Protein AF-A0A1Y2CW94-F1 (afdb_monomer_lite)

Organism: NCBI:txid1754190

Sequence (387 aa):
MFSNKYNFENFDIEKNNNIEVYRYLNVITDFESVYSFSTIKNGENDEKNKNINENNFSLPKLRNTIIDLNQIKEHLKTMMDWNFDNFKLSDLSNYQPILYLGKEIFEQHNFQKHFNLKLSTIESFLTTMENQYHVDLPYHNNIHAADVLHAMNYFISQPILDNSLTIEEKFACIVSAIIHDIDHPGVSNSYEIKYSEPLSKTYNSKSVLENHHCSLAFKIFRECSECNILKNLSKIQYNYIRSLIINMVLATDMAYHKSYLDEFTEKLNNKTFNINNSKDRKLLLCILIKCADISNPTKINNIAIQWSNRLFEEDQIQSVNELKQNNYTLSPLIKQDCISKSENQTSFIRTFVKPIFEQLGSFLDVDNFIALKQLEENDTFWENYKE

Structure (mmCIF, N/CA/C/O backbone):
data_AF-A0A1Y2CW94-F1
#
_entry.id   AF-A0A1Y2CW94-F1
#
loop_
_atom_site.group_PDB
_atom_site.id
_atom_site.type_symbol
_atom_site.label_atom_id
_atom_site.label_alt_id
_atom_site.label_comp_id
_atom_site.label_asym_id
_atom_site.label_entity_id
_atom_site.label_seq_id
_atom_site.pdbx_PDB_ins_code
_atom_site.Cartn_x
_atom_site.Cartn_y
_atom_site.Cartn_z
_atom_site.occupancy
_atom_site.B_iso_or_equiv
_atom_site.auth_seq_id
_atom_site.auth_comp_id
_atom_site.auth_asym_id
_atom_site.auth_atom_id
_atom_site.pdbx_PDB_model_num
ATOM 1 N N . MET A 1 1 ? -19.403 49.835 -20.857 1.00 31.84 1 MET A N 1
ATOM 2 C CA . MET A 1 1 ? -19.429 50.417 -22.219 1.00 31.84 1 MET A CA 1
ATOM 3 C C . MET A 1 1 ? -18.015 50.270 -22.757 1.00 31.84 1 MET A C 1
ATOM 5 O O . MET A 1 1 ? -17.142 50.856 -22.145 1.00 31.84 1 MET A O 1
ATOM 9 N N . PHE A 1 2 ? -17.638 49.436 -23.724 1.00 23.80 2 PHE A N 1
ATOM 10 C CA . PHE A 1 2 ? -18.254 48.813 -24.909 1.00 23.80 2 PHE A CA 1
ATOM 11 C C . PHE A 1 2 ? -17.586 47.423 -25.078 1.00 23.80 2 PHE A C 1
ATOM 13 O O . PHE A 1 2 ? -16.386 47.320 -24.861 1.00 23.80 2 PHE A O 1
ATOM 20 N N . SER A 1 3 ? -18.291 46.289 -25.143 1.00 24.59 3 SER A N 1
ATOM 21 C CA . SER A 1 3 ? -18.873 45.608 -26.323 1.00 24.59 3 SER A CA 1
ATOM 22 C C . SER A 1 3 ? -17.963 45.471 -27.556 1.00 24.59 3 SER A C 1
ATOM 24 O O . SER A 1 3 ? -17.668 46.475 -28.192 1.00 24.59 3 SER A O 1
ATOM 26 N N . ASN A 1 4 ? -17.628 44.222 -27.914 1.00 25.31 4 ASN A N 1
ATOM 27 C CA . ASN A 1 4 ? -17.619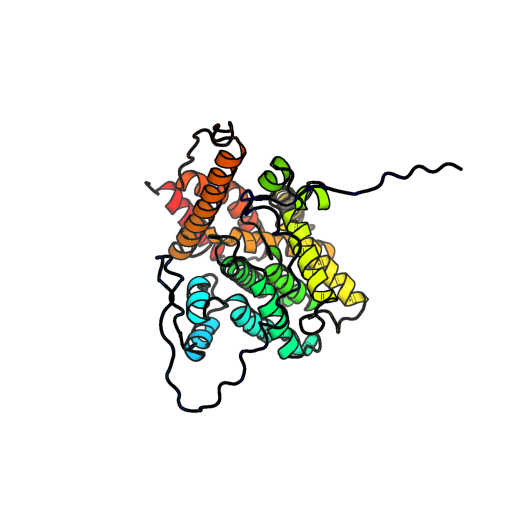 43.628 -29.270 1.00 25.31 4 ASN A CA 1
ATOM 28 C C . ASN A 1 4 ? -17.263 42.132 -29.101 1.00 25.31 4 ASN A C 1
ATOM 30 O O . ASN A 1 4 ? -16.146 41.815 -28.717 1.00 25.31 4 ASN A O 1
ATOM 34 N N . LYS A 1 5 ? -18.222 41.194 -29.044 1.00 27.59 5 LYS A N 1
ATOM 35 C CA . LYS A 1 5 ? -18.891 40.492 -30.165 1.00 27.59 5 LYS A CA 1
ATOM 36 C C . LYS A 1 5 ? -17.933 40.074 -31.291 1.00 27.59 5 LYS A C 1
ATOM 38 O O . LYS A 1 5 ? -17.646 40.875 -32.170 1.00 27.59 5 LYS A O 1
ATOM 43 N N . TYR A 1 6 ? -17.558 38.794 -31.291 1.00 24.94 6 TYR A N 1
ATOM 44 C CA . TYR A 1 6 ? -17.203 38.050 -32.499 1.00 24.94 6 TYR A CA 1
ATOM 45 C C . TYR A 1 6 ? -18.101 36.811 -32.594 1.00 24.94 6 TYR A C 1
ATOM 47 O O . TYR A 1 6 ? -18.220 36.044 -31.640 1.00 24.94 6 TYR A O 1
ATOM 55 N N . ASN A 1 7 ? -18.794 36.715 -33.731 1.00 24.52 7 ASN A N 1
ATOM 56 C CA . ASN A 1 7 ? -19.677 35.626 -34.137 1.00 24.52 7 ASN A CA 1
ATOM 57 C C . ASN A 1 7 ? -18.857 34.383 -34.503 1.00 24.52 7 ASN A C 1
ATOM 59 O O . ASN A 1 7 ? -17.869 34.492 -35.226 1.00 24.52 7 ASN A O 1
ATOM 63 N N . PHE A 1 8 ? -19.329 33.218 -34.066 1.00 25.89 8 PHE A N 1
ATOM 64 C CA . PHE A 1 8 ? -18.969 31.916 -34.618 1.00 25.89 8 PHE A CA 1
ATOM 65 C C . PHE A 1 8 ? -19.967 31.570 -35.720 1.00 25.89 8 PHE A C 1
ATOM 67 O O . PHE A 1 8 ? -21.101 31.253 -35.385 1.00 25.89 8 PHE A O 1
ATOM 74 N N . GLU A 1 9 ? -19.560 31.583 -36.988 1.00 27.20 9 GLU A N 1
ATOM 75 C CA . GLU A 1 9 ? -20.214 30.780 -38.027 1.00 27.20 9 GLU A CA 1
ATOM 76 C C . GLU A 1 9 ? -19.175 30.287 -39.046 1.00 27.20 9 GLU A C 1
ATOM 78 O O . GLU A 1 9 ? -18.343 31.057 -39.524 1.00 27.20 9 GLU A O 1
ATOM 83 N N . ASN A 1 10 ? -19.307 28.997 -39.372 1.00 28.52 10 ASN A N 1
ATOM 84 C CA . ASN A 1 10 ? -18.746 28.248 -40.500 1.00 28.52 10 ASN A CA 1
ATOM 85 C C . ASN A 1 10 ? -17.282 27.793 -40.410 1.00 28.52 10 ASN A C 1
ATOM 87 O O . ASN A 1 10 ? -16.370 28.467 -40.880 1.00 28.52 10 ASN A O 1
ATOM 91 N N . PHE A 1 11 ? -17.095 26.557 -39.933 1.00 25.67 11 PHE A N 1
ATOM 92 C CA . PHE A 1 11 ? -16.088 25.660 -40.498 1.00 25.67 11 PHE A CA 1
ATOM 93 C C . PHE A 1 11 ? -16.718 24.303 -40.818 1.00 25.67 11 PHE A C 1
ATOM 95 O O . PHE A 1 11 ? -17.286 23.642 -39.948 1.00 25.67 11 PHE A O 1
ATOM 102 N N . ASP A 1 12 ? -16.633 23.961 -42.101 1.00 25.31 12 ASP A N 1
ATOM 103 C CA . ASP A 1 12 ? -17.079 22.725 -42.725 1.00 25.31 12 ASP A CA 1
ATOM 104 C C . ASP A 1 12 ? -16.448 21.487 -42.081 1.00 25.31 12 ASP A C 1
ATOM 106 O O . ASP A 1 12 ? -15.238 21.405 -41.858 1.00 25.31 12 ASP A O 1
ATOM 110 N N . ILE A 1 13 ? -17.299 20.496 -41.827 1.00 33.44 13 ILE A N 1
ATOM 111 C CA . ILE A 1 13 ? -16.928 19.152 -41.398 1.00 33.44 13 ILE A CA 1
ATOM 112 C C . ILE A 1 13 ? -16.703 18.322 -42.662 1.00 33.44 13 ILE A C 1
ATOM 114 O O . ILE A 1 13 ? -17.653 17.762 -43.201 1.00 33.44 13 ILE A O 1
ATOM 118 N N . GLU A 1 14 ? -15.454 18.175 -43.101 1.00 28.61 14 GLU A N 1
ATOM 119 C CA . GLU A 1 14 ? -15.058 17.022 -43.913 1.00 28.61 14 GLU A CA 1
ATOM 120 C C . GLU A 1 14 ? -13.687 16.470 -43.500 1.00 28.61 14 GLU A C 1
ATOM 122 O O . GLU A 1 14 ? -12.644 17.091 -43.669 1.00 28.61 14 GLU A O 1
ATOM 127 N N . LYS A 1 15 ? -13.755 15.240 -42.972 1.00 34.19 15 LYS A N 1
ATOM 128 C CA . LYS A 1 15 ? -12.817 14.121 -43.143 1.00 34.19 15 LYS A CA 1
ATOM 129 C C . LYS A 1 15 ? -11.322 14.451 -43.080 1.00 34.19 15 LYS A C 1
ATOM 131 O O . LYS A 1 15 ? -10.696 14.711 -44.100 1.00 34.19 15 LYS A O 1
ATOM 136 N N . ASN A 1 16 ? -10.719 14.191 -41.921 1.00 26.69 16 ASN A N 1
ATOM 137 C CA . ASN A 1 16 ? -9.551 13.309 -41.856 1.00 26.69 16 ASN A CA 1
ATOM 138 C C . ASN A 1 16 ? -9.343 12.765 -40.438 1.00 26.69 16 ASN A C 1
ATOM 140 O O . ASN A 1 16 ? -9.562 13.453 -39.446 1.00 26.69 16 ASN A O 1
ATOM 144 N N . ASN A 1 17 ? -8.983 11.485 -40.390 1.00 36.97 17 ASN A N 1
ATOM 145 C CA . ASN A 1 17 ? -8.849 10.635 -39.213 1.00 36.97 17 ASN A CA 1
ATOM 146 C C . ASN A 1 17 ? -7.992 11.261 -38.104 1.00 36.97 17 ASN A C 1
ATOM 148 O O . ASN A 1 17 ? -6.792 11.418 -38.289 1.00 36.97 17 ASN A O 1
ATOM 152 N N . ASN A 1 18 ? -8.597 11.496 -36.939 1.00 25.34 18 ASN A N 1
ATOM 153 C CA . ASN A 1 18 ? -7.905 11.633 -35.659 1.00 25.34 18 ASN A CA 1
ATOM 154 C C . ASN A 1 18 ? -8.659 10.784 -34.629 1.00 25.34 18 ASN A C 1
ATOM 156 O O . ASN A 1 18 ? -9.674 11.201 -34.075 1.00 25.34 18 ASN A O 1
ATOM 160 N N . ILE A 1 19 ? -8.173 9.561 -34.419 1.00 35.22 19 ILE A N 1
ATOM 161 C CA . ILE A 1 19 ? -8.434 8.789 -33.204 1.00 35.22 19 ILE A CA 1
ATOM 162 C C . ILE A 1 19 ? -7.316 9.190 -32.250 1.00 35.22 19 ILE A C 1
ATOM 164 O O . ILE A 1 19 ? -6.262 8.577 -32.273 1.00 35.22 19 ILE A O 1
ATOM 168 N N . GLU A 1 20 ? -7.506 10.267 -31.500 1.00 35.44 20 GLU A N 1
ATOM 169 C CA . GLU A 1 20 ? -6.761 10.590 -30.280 1.00 35.44 20 GLU A CA 1
ATOM 170 C C . GLU A 1 20 ? -7.352 11.883 -29.709 1.00 35.44 20 GLU A C 1
ATOM 172 O O . GLU A 1 20 ? -7.833 12.735 -30.451 1.00 35.44 20 GLU A O 1
ATOM 177 N N . VAL A 1 21 ? -7.310 12.030 -28.384 1.00 29.14 21 VAL A N 1
ATOM 178 C CA . VAL A 1 21 ? -7.800 13.193 -27.614 1.00 29.14 21 VAL A CA 1
ATOM 179 C C . VAL A 1 21 ? -9.305 13.201 -27.272 1.00 29.14 21 VAL A C 1
ATOM 181 O O . VAL A 1 21 ? -9.978 14.205 -27.448 1.00 29.14 21 VAL A O 1
ATOM 184 N N . TYR A 1 22 ? -9.830 12.122 -26.674 1.00 26.03 22 TYR A N 1
ATOM 185 C CA . TYR A 1 22 ? -10.983 12.193 -25.745 1.00 26.03 22 TYR A CA 1
ATOM 186 C C . TYR A 1 22 ? -10.947 11.056 -24.705 1.00 26.03 22 TYR A C 1
ATOM 188 O O . TYR A 1 22 ? -11.816 10.188 -24.699 1.00 26.03 22 TYR A O 1
ATOM 196 N N . ARG A 1 23 ? -9.950 11.038 -23.804 1.00 34.97 23 ARG A N 1
ATOM 197 C CA . ARG A 1 23 ? -9.905 10.049 -22.700 1.00 34.97 23 ARG A CA 1
ATOM 198 C C . ARG A 1 23 ? -9.925 10.597 -21.271 1.00 34.97 23 ARG A C 1
ATOM 200 O O . ARG A 1 23 ? -9.869 9.809 -20.345 1.00 34.97 23 ARG A O 1
ATOM 207 N N . TYR A 1 24 ? -10.143 11.898 -21.071 1.00 36.25 24 TYR A N 1
ATOM 208 C CA . TYR A 1 24 ? -10.162 12.491 -19.721 1.00 36.25 24 TYR A CA 1
ATOM 209 C C . TYR A 1 24 ? -11.495 13.116 -19.272 1.00 36.25 24 TYR A C 1
ATOM 211 O O . TYR A 1 24 ? -11.521 13.873 -18.306 1.00 36.25 24 TYR A O 1
ATOM 219 N N . LEU A 1 25 ? -12.629 12.797 -19.915 1.00 30.05 25 LEU A N 1
ATOM 220 C CA . LEU A 1 25 ? -13.930 13.375 -19.520 1.00 30.05 25 LEU A CA 1
ATOM 221 C C . LEU A 1 25 ? -15.138 12.419 -19.444 1.00 30.05 25 LEU A C 1
ATOM 223 O O . LEU A 1 25 ? -16.228 12.893 -19.148 1.00 30.05 25 LEU A O 1
ATOM 227 N N . ASN A 1 26 ? -14.978 11.097 -19.582 1.00 29.06 26 ASN A N 1
ATOM 228 C CA . ASN A 1 26 ? -16.109 10.147 -19.531 1.00 29.06 26 ASN A CA 1
ATOM 229 C C . ASN A 1 26 ? -15.985 9.073 -18.431 1.00 29.06 26 ASN A C 1
ATOM 231 O O . ASN A 1 26 ? -16.248 7.902 -18.673 1.00 29.06 26 ASN A O 1
ATOM 235 N N . VAL A 1 27 ? -15.637 9.455 -17.197 1.00 38.12 27 VAL A N 1
ATOM 236 C CA . VAL A 1 27 ? -15.650 8.523 -16.039 1.00 38.12 27 VAL A CA 1
ATOM 237 C C . VAL A 1 27 ? -17.069 8.353 -15.444 1.00 38.12 27 VAL A C 1
ATOM 239 O O . VAL A 1 27 ? -17.257 7.720 -14.415 1.00 38.12 27 VAL A O 1
ATOM 242 N N . ILE A 1 28 ? -18.119 8.894 -16.079 1.00 34.28 28 ILE A N 1
ATOM 243 C CA . ILE A 1 28 ? -19.508 8.789 -15.584 1.00 34.28 28 ILE A CA 1
ATOM 244 C C . ILE A 1 28 ? -20.498 8.565 -16.740 1.00 34.28 28 ILE A C 1
ATOM 246 O O . ILE A 1 28 ? -21.454 9.318 -16.904 1.00 34.28 28 ILE A O 1
ATOM 250 N N . THR A 1 29 ? -20.284 7.541 -17.569 1.00 28.41 29 THR A N 1
ATOM 251 C CA . THR A 1 29 ? -21.347 7.044 -18.473 1.00 28.41 29 THR A CA 1
ATOM 252 C C . THR A 1 29 ? -21.604 5.538 -18.397 1.00 28.41 29 THR A C 1
ATOM 254 O O . THR A 1 29 ? -22.529 5.079 -19.048 1.00 28.41 29 THR A O 1
ATOM 257 N N . ASP A 1 30 ? -20.897 4.780 -17.552 1.00 31.88 30 ASP A N 1
ATOM 258 C CA . ASP A 1 30 ? -21.098 3.322 -17.416 1.00 31.88 30 ASP A CA 1
ATOM 259 C C . ASP A 1 30 ? -21.518 2.871 -16.005 1.00 31.88 30 ASP A C 1
ATOM 261 O O . ASP A 1 30 ? -21.334 1.724 -15.609 1.00 31.88 30 ASP A O 1
ATOM 265 N N . PHE A 1 31 ? -22.150 3.754 -15.226 1.00 34.75 31 PHE A N 1
ATOM 266 C CA . PHE A 1 31 ? -22.708 3.360 -13.923 1.00 34.75 31 PHE A CA 1
ATOM 267 C C . PHE A 1 31 ? -23.910 2.396 -14.047 1.00 34.75 31 PHE A C 1
ATOM 269 O O . PHE A 1 31 ? -24.225 1.692 -13.090 1.00 34.75 31 PHE A O 1
ATOM 276 N N . GLU A 1 32 ? -24.562 2.318 -15.215 1.00 29.81 32 GLU A N 1
ATOM 277 C CA . GLU A 1 32 ? -25.736 1.454 -15.436 1.00 29.81 32 GLU A CA 1
ATOM 278 C C . GLU A 1 32 ? -25.400 0.064 -16.008 1.00 29.81 32 GLU A C 1
ATOM 280 O O . GLU A 1 32 ? -26.196 -0.862 -15.851 1.00 29.81 32 GLU A O 1
ATOM 285 N N . SER A 1 33 ? -24.222 -0.144 -16.611 1.00 31.45 33 SER A N 1
ATOM 286 C CA . SER A 1 33 ? -23.855 -1.442 -17.206 1.00 31.45 33 SER A CA 1
ATOM 287 C C . SER A 1 33 ? -23.311 -2.449 -16.177 1.00 31.45 33 SER A C 1
ATOM 289 O O . SER A 1 33 ? -23.481 -3.660 -16.347 1.00 31.45 33 SER A O 1
ATOM 291 N N . VAL A 1 34 ? -22.762 -1.969 -15.054 1.00 35.41 34 VAL A N 1
ATOM 292 C CA . VAL A 1 34 ? -22.151 -2.800 -13.994 1.00 35.41 34 VAL A CA 1
ATOM 293 C C . VAL A 1 34 ? -23.188 -3.475 -13.073 1.00 35.41 34 VAL A C 1
ATOM 295 O O . VAL A 1 34 ? -22.896 -4.501 -12.463 1.00 35.41 34 VAL A O 1
ATOM 298 N N . TYR A 1 35 ? -24.436 -2.992 -13.016 1.00 29.20 35 TYR A N 1
ATOM 299 C CA . TYR A 1 35 ? -25.482 -3.541 -12.128 1.00 29.20 35 TYR A CA 1
ATOM 300 C C . TYR A 1 35 ? -26.324 -4.691 -12.723 1.00 29.20 35 TYR A C 1
ATOM 302 O O . TYR A 1 35 ? -27.293 -5.128 -12.100 1.00 29.20 35 TYR A O 1
ATOM 310 N N . SER A 1 36 ? -25.969 -5.240 -13.891 1.00 26.80 36 SER A N 1
ATOM 311 C CA . SER A 1 36 ? -26.791 -6.264 -14.571 1.00 26.80 36 SER A CA 1
ATOM 312 C C . SER A 1 36 ? -26.365 -7.728 -14.374 1.00 26.80 36 SER A C 1
ATOM 314 O O . SER A 1 36 ? -26.970 -8.617 -14.970 1.00 26.80 36 SER A O 1
ATOM 316 N N . PHE A 1 37 ? -25.404 -8.038 -13.497 1.00 30.19 37 PHE A N 1
ATOM 317 C CA . PHE A 1 37 ? -25.028 -9.430 -13.200 1.00 30.19 37 PHE A CA 1
ATOM 318 C C . PHE A 1 37 ? -25.548 -9.911 -11.843 1.00 30.19 37 PHE A C 1
ATOM 320 O O . PHE A 1 37 ? -24.795 -10.196 -10.919 1.00 30.19 37 PHE A O 1
ATOM 327 N N . SER A 1 38 ? -26.872 -10.037 -11.718 1.00 31.52 38 SER A N 1
ATOM 328 C CA . SER A 1 38 ? -27.475 -10.862 -10.660 1.00 31.52 38 SER A CA 1
ATOM 329 C C . SER A 1 38 ? -28.894 -11.341 -10.983 1.00 31.52 38 SER A C 1
ATOM 331 O O . SER A 1 38 ? -29.803 -11.192 -10.177 1.00 31.52 38 SER A O 1
ATOM 333 N N . THR A 1 39 ? -29.128 -11.956 -12.148 1.00 27.95 39 THR A N 1
ATOM 334 C CA . THR A 1 39 ? -30.178 -12.992 -12.302 1.00 27.95 39 THR A CA 1
ATOM 335 C C . THR A 1 39 ? -30.095 -13.657 -13.676 1.00 27.95 39 THR A C 1
ATOM 337 O O . THR A 1 39 ? -30.621 -13.138 -14.652 1.00 27.95 39 THR A O 1
ATOM 340 N N . ILE A 1 40 ? -29.505 -14.853 -13.765 1.00 28.55 40 ILE A N 1
ATOM 341 C CA . ILE A 1 40 ? -29.793 -15.763 -14.883 1.00 28.55 40 ILE A CA 1
ATOM 342 C C . ILE A 1 40 ? -30.611 -16.917 -14.312 1.00 28.55 40 ILE A C 1
ATOM 344 O O . ILE A 1 40 ? -30.094 -17.836 -13.679 1.00 28.55 40 ILE A O 1
ATOM 348 N N . LYS A 1 41 ? -31.931 -16.804 -14.487 1.00 28.09 41 LYS A N 1
ATOM 349 C CA . LYS A 1 41 ? -32.867 -17.924 -14.395 1.00 28.09 41 LYS A CA 1
ATOM 350 C C . LYS A 1 41 ? -32.815 -18.698 -15.712 1.00 28.09 41 LYS A C 1
ATOM 352 O O . LYS A 1 41 ? -32.811 -18.096 -16.779 1.00 28.09 41 LYS A O 1
ATOM 357 N N . ASN A 1 42 ? -32.824 -20.021 -15.593 1.00 29.41 42 ASN A N 1
ATOM 358 C CA . ASN A 1 42 ? -32.995 -20.981 -16.682 1.00 29.41 42 ASN A CA 1
ATOM 359 C C . ASN A 1 42 ? -34.166 -20.608 -17.610 1.00 29.41 42 ASN A C 1
ATOM 361 O O . ASN A 1 42 ? -35.269 -20.347 -17.127 1.00 29.41 42 ASN A O 1
ATOM 365 N N . GLY A 1 43 ? -33.935 -20.664 -18.923 1.00 26.62 43 GLY A N 1
ATOM 366 C CA . GLY A 1 43 ? -34.960 -20.553 -19.959 1.00 26.62 43 GLY A CA 1
ATOM 367 C C . GLY A 1 43 ? -34.376 -20.836 -21.345 1.00 26.62 43 GLY A C 1
ATOM 368 O O . GLY A 1 43 ? -33.355 -20.268 -21.710 1.00 26.62 43 GLY A O 1
ATOM 369 N N . GLU A 1 44 ? -34.999 -21.770 -22.055 1.00 27.97 44 GLU A N 1
ATOM 370 C CA . GLU A 1 44 ? -34.590 -22.375 -23.326 1.00 27.97 44 GLU A CA 1
ATOM 371 C C . GLU A 1 44 ? -34.783 -21.466 -24.561 1.00 27.97 44 GLU A C 1
ATOM 373 O O . GLU A 1 44 ? -35.643 -20.592 -24.558 1.00 27.97 44 GLU A O 1
ATOM 378 N N . ASN A 1 45 ? -34.028 -21.804 -25.621 1.00 28.77 45 ASN A N 1
ATOM 379 C CA . ASN A 1 45 ? -34.262 -21.630 -27.069 1.00 28.77 45 ASN A CA 1
ATOM 380 C C . ASN A 1 45 ? -34.494 -20.221 -27.661 1.00 28.77 45 ASN A C 1
ATOM 382 O O . ASN A 1 45 ? -35.509 -19.586 -27.416 1.00 28.77 45 ASN A O 1
ATOM 386 N N . ASP A 1 46 ? -33.614 -19.805 -28.584 1.00 28.58 46 ASP A N 1
ATOM 387 C CA . ASP A 1 46 ? -33.942 -19.832 -30.023 1.00 28.58 46 ASP A CA 1
ATOM 388 C C . ASP A 1 46 ? -32.755 -19.417 -30.919 1.00 28.58 46 ASP A C 1
ATOM 390 O O . ASP A 1 46 ? -32.060 -18.424 -30.697 1.00 28.58 46 ASP A O 1
ATOM 394 N N . GLU A 1 47 ? -32.533 -20.211 -31.968 1.00 31.42 47 GLU A N 1
ATOM 395 C CA . GLU A 1 47 ? -31.601 -19.950 -33.065 1.00 31.42 47 GLU A CA 1
ATOM 396 C C . GLU A 1 47 ? -32.098 -18.812 -33.974 1.00 31.42 47 GLU A C 1
ATOM 398 O O . GLU A 1 47 ? -33.242 -18.847 -34.429 1.00 31.42 47 GLU A O 1
ATOM 403 N N . LYS A 1 48 ? -31.190 -17.892 -34.348 1.00 27.86 48 LYS A N 1
ATOM 404 C CA . LYS A 1 48 ? -30.923 -17.375 -35.719 1.00 27.86 48 LYS A CA 1
ATOM 405 C C . LYS A 1 48 ? -30.382 -15.941 -35.681 1.00 27.86 48 LYS A C 1
ATOM 407 O O . LYS A 1 48 ? -31.130 -15.001 -35.446 1.00 27.86 48 LYS A O 1
ATOM 412 N N . ASN A 1 49 ? -29.118 -15.752 -36.064 1.00 28.45 49 ASN A N 1
ATOM 413 C CA . ASN A 1 49 ? -28.763 -15.034 -37.298 1.00 28.45 49 ASN A CA 1
ATOM 414 C C . ASN A 1 49 ? -27.243 -14.952 -37.493 1.00 28.45 49 ASN A C 1
ATOM 416 O O . ASN A 1 49 ? -26.472 -14.744 -36.564 1.00 28.45 49 ASN A O 1
ATOM 420 N N . LYS A 1 50 ? -26.848 -15.164 -38.749 1.00 30.69 50 LYS A N 1
ATOM 421 C CA . LYS A 1 50 ? -25.483 -15.278 -39.261 1.00 30.69 50 LYS A CA 1
ATOM 422 C C . LYS A 1 50 ? -24.949 -13.939 -39.789 1.00 30.69 50 LYS A C 1
ATOM 424 O O . LYS A 1 50 ? -25.703 -13.172 -40.378 1.00 30.69 50 LYS A O 1
ATOM 429 N N . ASN A 1 51 ? -23.617 -13.843 -39.740 1.00 27.41 51 ASN A N 1
ATOM 430 C CA . ASN A 1 51 ? -22.689 -13.124 -40.628 1.00 27.41 51 ASN A CA 1
ATOM 431 C C . ASN A 1 51 ? -22.478 -11.615 -40.435 1.00 27.41 51 ASN A C 1
ATOM 433 O O . ASN A 1 51 ? -23.157 -10.825 -41.082 1.00 27.41 51 ASN A O 1
ATOM 437 N N . ILE A 1 52 ? -21.387 -11.252 -39.740 1.00 29.81 52 ILE A N 1
ATOM 438 C CA . ILE A 1 52 ? -20.503 -10.128 -40.110 1.00 29.81 52 ILE A CA 1
ATOM 439 C C . ILE A 1 52 ? -19.036 -10.551 -39.869 1.00 29.81 52 ILE A C 1
ATOM 441 O O . ILE A 1 52 ? -18.734 -11.224 -38.890 1.00 29.81 52 ILE A O 1
ATOM 445 N N . ASN A 1 53 ? -18.174 -10.201 -40.827 1.00 29.31 53 ASN A N 1
ATOM 446 C CA . ASN A 1 53 ? -16.802 -10.664 -41.068 1.00 29.31 53 ASN A CA 1
ATOM 447 C C . ASN A 1 53 ? -15.807 -10.511 -39.899 1.00 29.31 53 ASN A C 1
ATOM 449 O O . ASN A 1 53 ? -15.646 -9.426 -39.342 1.00 29.31 53 ASN A O 1
ATOM 453 N N . GLU A 1 54 ? -15.058 -11.587 -39.644 1.00 28.88 54 GLU A N 1
ATOM 454 C CA . GLU A 1 54 ? -13.905 -11.659 -38.744 1.00 28.88 54 GLU A CA 1
ATOM 455 C C . GLU A 1 54 ? -12.670 -10.990 -39.377 1.00 28.88 54 GLU A C 1
ATOM 457 O O . GLU A 1 54 ? -12.074 -11.515 -40.316 1.00 28.88 54 GLU A O 1
ATOM 462 N N . ASN A 1 55 ? -12.258 -9.842 -38.835 1.00 29.75 55 ASN A N 1
ATOM 463 C CA . ASN A 1 55 ? -10.867 -9.397 -38.896 1.00 29.75 55 ASN A CA 1
ATOM 464 C C . ASN A 1 55 ? -10.210 -9.770 -37.563 1.00 29.75 55 ASN A C 1
ATOM 466 O O . ASN A 1 55 ? -10.685 -9.376 -36.499 1.00 29.75 55 ASN A O 1
ATOM 470 N N . ASN A 1 56 ? -9.133 -10.551 -37.645 1.00 31.52 56 ASN A N 1
ATOM 471 C CA . ASN A 1 56 ? -8.368 -11.099 -36.527 1.00 31.52 56 ASN A CA 1
ATOM 472 C C . ASN A 1 56 ? -7.771 -10.007 -35.621 1.00 31.52 56 ASN A C 1
ATOM 474 O O . ASN A 1 56 ? -6.617 -9.620 -35.776 1.00 31.52 56 ASN A O 1
ATOM 478 N N . PHE A 1 57 ? -8.538 -9.576 -34.627 1.00 26.28 57 PHE A N 1
ATOM 479 C CA . PHE A 1 57 ? -8.022 -9.246 -33.306 1.00 26.28 57 PHE A CA 1
ATOM 480 C C . PHE A 1 57 ? -8.615 -10.279 -32.357 1.00 26.28 57 PHE A C 1
ATOM 482 O O . PHE A 1 57 ? -9.811 -10.264 -32.070 1.00 26.28 57 PHE A O 1
ATOM 489 N N . SER A 1 58 ? -7.795 -11.226 -31.912 1.00 26.75 58 SER A N 1
ATOM 490 C CA . SER A 1 58 ? -8.176 -12.152 -30.852 1.00 26.75 58 SER A CA 1
ATOM 491 C C . SER A 1 58 ? -8.323 -11.367 -29.551 1.00 26.75 58 SER A C 1
ATOM 493 O O . SER A 1 58 ? -7.369 -11.222 -28.792 1.00 26.75 58 SER A O 1
ATOM 495 N N . LEU A 1 59 ? -9.533 -10.853 -29.316 1.00 28.34 59 LEU A N 1
ATOM 496 C CA . LEU A 1 59 ? -10.020 -10.511 -27.984 1.00 28.34 59 LEU A CA 1
ATOM 497 C C . LEU A 1 59 ? -9.749 -11.713 -27.061 1.00 28.34 59 LEU A C 1
ATOM 499 O O . LEU A 1 59 ? -9.907 -12.858 -27.513 1.00 28.34 59 LEU A O 1
ATOM 503 N N . PRO A 1 60 ? -9.346 -11.500 -25.795 1.00 33.50 60 PRO A N 1
ATOM 504 C CA . PRO A 1 60 ? -9.210 -12.591 -24.844 1.00 33.50 60 PRO A CA 1
ATOM 505 C C . PRO A 1 60 ? -10.518 -13.376 -24.854 1.00 33.50 60 PRO A C 1
ATOM 507 O O . PRO A 1 60 ? -11.590 -12.807 -24.642 1.00 33.50 60 PRO A O 1
ATOM 510 N N . LYS A 1 61 ? -10.449 -14.674 -25.173 1.00 35.91 61 LYS A N 1
ATOM 511 C CA . LYS A 1 61 ? -11.609 -15.559 -25.063 1.00 35.91 61 LYS A CA 1
ATOM 512 C C . LYS A 1 61 ? -12.160 -15.366 -23.656 1.00 35.91 61 LYS A C 1
ATOM 514 O O . LYS A 1 61 ? -11.452 -15.685 -22.704 1.00 35.91 61 LYS A O 1
ATOM 519 N N . LEU A 1 62 ? -13.386 -14.851 -23.544 1.00 38.31 62 LEU A N 1
ATOM 520 C CA . LEU A 1 62 ? -14.165 -14.860 -22.310 1.00 38.31 62 LEU A CA 1
ATOM 521 C C . LEU A 1 62 ? -14.180 -16.307 -21.814 1.00 38.31 62 LEU A C 1
ATOM 523 O O . LEU A 1 62 ? -14.932 -17.149 -22.309 1.00 38.31 62 LEU A O 1
ATOM 527 N N . ARG A 1 63 ? -13.269 -16.634 -20.894 1.00 43.59 63 ARG A N 1
ATOM 528 C CA . ARG A 1 63 ? -13.368 -17.867 -20.133 1.00 43.59 63 ARG A CA 1
ATOM 529 C C . ARG A 1 63 ? -14.611 -17.663 -19.283 1.00 43.59 63 ARG A C 1
ATOM 531 O O . ARG A 1 63 ? -14.619 -16.821 -18.394 1.00 43.59 63 ARG A O 1
ATOM 538 N N . ASN A 1 64 ? -15.666 -18.420 -19.572 1.00 45.91 64 ASN A N 1
ATOM 539 C CA . ASN A 1 64 ? -16.720 -18.680 -18.598 1.00 45.91 64 ASN A CA 1
ATOM 540 C C . ASN A 1 64 ? -16.086 -19.490 -17.460 1.00 45.91 64 ASN A C 1
ATOM 542 O O . ASN A 1 64 ? -16.243 -20.708 -17.378 1.00 45.91 64 ASN A O 1
ATOM 546 N N . THR A 1 65 ? -15.267 -18.833 -16.644 1.00 58.44 65 THR A N 1
ATOM 547 C CA . THR A 1 65 ? -14.626 -19.437 -15.487 1.00 58.44 65 THR A CA 1
ATOM 548 C C . THR A 1 65 ? -15.667 -19.404 -14.386 1.00 58.44 65 THR A C 1
ATOM 550 O O . THR A 1 65 ? -15.992 -18.347 -13.852 1.00 58.44 65 THR A O 1
ATOM 553 N N . ILE A 1 66 ? -16.259 -20.559 -14.090 1.00 72.56 66 ILE A N 1
ATOM 554 C CA . ILE A 1 66 ? -17.051 -20.715 -12.873 1.00 72.56 66 ILE A CA 1
ATOM 555 C C . ILE A 1 66 ? -16.106 -20.397 -11.712 1.00 72.56 66 ILE A C 1
ATOM 557 O O . ILE A 1 66 ? -15.114 -21.101 -11.525 1.00 72.56 66 ILE A O 1
ATOM 561 N N . ILE A 1 67 ? -16.389 -19.321 -10.977 1.00 85.25 67 ILE A N 1
ATOM 562 C CA . ILE A 1 67 ? -15.612 -18.941 -9.797 1.00 85.25 67 ILE A CA 1
ATOM 563 C C . ILE A 1 67 ? -15.824 -20.017 -8.729 1.00 85.25 67 ILE A C 1
ATOM 565 O O . ILE A 1 67 ? -16.937 -20.201 -8.229 1.00 85.25 67 ILE A O 1
ATOM 569 N N . ASP A 1 68 ? -14.755 -20.728 -8.369 1.00 90.19 68 ASP A N 1
ATOM 570 C CA . ASP A 1 68 ? -14.779 -21.691 -7.271 1.00 90.19 68 ASP A CA 1
ATOM 571 C C . ASP A 1 68 ? -14.513 -20.970 -5.944 1.00 90.19 68 ASP A C 1
ATOM 573 O O . ASP A 1 68 ? -13.375 -20.794 -5.501 1.00 90.19 68 ASP A O 1
ATOM 577 N N . LEU A 1 69 ? -15.601 -20.561 -5.288 1.00 92.69 69 LEU A N 1
ATOM 578 C CA . LEU A 1 69 ? -15.552 -19.881 -3.994 1.00 92.69 69 LEU A CA 1
ATOM 579 C C . LEU A 1 69 ? -14.842 -20.702 -2.907 1.00 92.69 69 LEU A C 1
ATOM 581 O O . LEU A 1 69 ? -14.343 -20.112 -1.950 1.00 92.69 69 LEU A O 1
ATOM 585 N N . ASN A 1 70 ? -14.784 -22.035 -3.017 1.00 94.75 70 ASN A N 1
ATOM 586 C CA . ASN A 1 70 ? -14.065 -22.847 -2.036 1.00 94.75 70 ASN A CA 1
ATOM 587 C C . ASN A 1 70 ? -12.555 -22.685 -2.203 1.00 94.75 70 ASN A C 1
ATOM 589 O O . ASN A 1 70 ? -11.863 -22.502 -1.208 1.00 94.75 70 ASN A O 1
ATOM 593 N N . GLN A 1 71 ? -12.043 -22.677 -3.437 1.00 96.25 71 GLN A N 1
ATOM 594 C CA . GLN A 1 71 ? -10.614 -22.453 -3.683 1.00 96.25 71 GLN A CA 1
ATOM 595 C C . GLN A 1 71 ? -10.167 -21.064 -3.229 1.00 96.25 71 GLN A C 1
ATOM 597 O O . GLN A 1 71 ? -9.104 -20.940 -2.623 1.00 96.25 71 GLN A O 1
ATOM 602 N N . ILE A 1 72 ? -10.994 -20.037 -3.457 1.00 96.88 72 ILE A N 1
ATOM 603 C CA . ILE A 1 72 ? -10.724 -18.685 -2.950 1.00 96.88 72 ILE A CA 1
ATOM 604 C C . ILE A 1 72 ? -10.646 -18.694 -1.420 1.00 96.88 72 ILE A C 1
ATOM 606 O O . ILE A 1 72 ? -9.672 -18.200 -0.860 1.00 96.88 72 ILE A O 1
ATOM 610 N N . LYS A 1 73 ? -11.631 -19.294 -0.739 1.00 96.44 73 LYS A N 1
ATOM 611 C CA . LYS A 1 73 ? -11.643 -19.386 0.730 1.00 96.44 73 LYS A CA 1
ATOM 612 C C . LYS A 1 73 ? -10.442 -20.148 1.279 1.00 96.44 73 LYS A C 1
ATOM 614 O O . LYS A 1 73 ? -9.851 -19.706 2.256 1.00 96.44 73 LYS A O 1
ATOM 619 N N . GLU A 1 74 ? -10.072 -21.277 0.675 1.00 97.50 74 GLU A N 1
ATOM 620 C CA . GLU A 1 74 ? -8.890 -22.035 1.098 1.00 97.50 74 GLU A CA 1
ATOM 621 C C . GLU A 1 74 ? -7.603 -21.227 0.920 1.00 97.50 74 GLU A C 1
ATOM 623 O O . GLU A 1 74 ? -6.736 -21.277 1.788 1.00 97.50 74 GLU A O 1
ATOM 628 N N . HIS A 1 75 ? -7.490 -20.450 -0.161 1.00 98.12 75 HIS A N 1
ATOM 629 C CA . HIS A 1 75 ? -6.351 -19.558 -0.371 1.00 98.12 75 HIS A CA 1
ATOM 630 C C . HIS A 1 75 ? -6.326 -18.422 0.662 1.00 98.12 75 HIS A C 1
ATOM 632 O O . HIS A 1 75 ? -5.305 -18.210 1.303 1.00 98.12 75 HIS A O 1
ATOM 638 N N . LEU A 1 76 ? -7.457 -17.754 0.915 1.00 98.19 76 LEU A N 1
ATOM 639 C CA . LEU A 1 76 ? -7.563 -16.654 1.889 1.00 98.19 76 LEU A CA 1
ATOM 640 C C . LEU A 1 76 ? -7.209 -17.060 3.330 1.00 98.19 76 LEU A C 1
ATOM 642 O O . LEU A 1 76 ? -6.756 -16.216 4.098 1.00 98.19 76 LEU A O 1
ATOM 646 N N . LYS A 1 77 ? -7.303 -18.344 3.704 1.00 97.62 77 LYS A N 1
ATOM 647 C CA . LYS A 1 77 ? -6.830 -18.820 5.022 1.00 97.62 77 LYS A CA 1
ATOM 648 C C . LYS A 1 77 ? -5.345 -18.544 5.271 1.00 97.62 77 LYS A C 1
ATOM 650 O O . LYS A 1 77 ? -4.930 -18.521 6.428 1.00 97.62 77 LYS A O 1
ATOM 655 N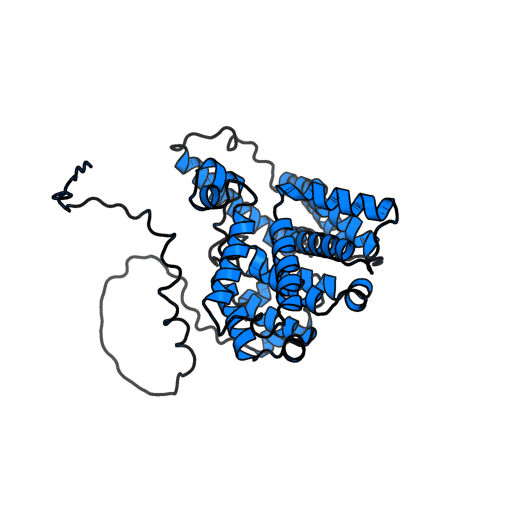 N . THR A 1 78 ? -4.546 -18.349 4.222 1.00 97.06 78 THR A N 1
ATOM 656 C CA . THR A 1 78 ? -3.119 -18.026 4.334 1.00 97.06 78 THR A CA 1
ATOM 657 C C . THR A 1 78 ? -2.836 -16.523 4.228 1.00 97.06 78 THR A C 1
ATOM 659 O O . THR A 1 78 ? -1.679 -16.156 4.064 1.00 97.06 78 THR A O 1
ATOM 662 N N . MET A 1 79 ? -3.841 -15.640 4.340 1.00 96.88 79 MET A N 1
ATOM 663 C CA . MET A 1 79 ? -3.682 -14.175 4.200 1.00 96.88 79 MET A CA 1
ATOM 664 C C . MET A 1 79 ? -2.776 -13.504 5.246 1.00 96.88 79 MET A C 1
ATOM 666 O O . MET A 1 79 ? -2.532 -12.307 5.162 1.00 96.88 79 MET A O 1
ATOM 670 N N . MET A 1 80 ? -2.349 -14.238 6.276 1.00 96.00 80 MET A N 1
ATOM 671 C CA . MET A 1 80 ? -1.399 -13.750 7.280 1.00 96.00 80 MET A CA 1
ATOM 672 C C . MET A 1 80 ? 0.039 -14.206 7.001 1.00 96.00 80 MET A C 1
ATOM 674 O O . MET A 1 80 ? 0.945 -13.839 7.746 1.00 96.00 80 MET A O 1
ATOM 678 N N . ASP A 1 81 ? 0.266 -15.008 5.958 1.00 96.88 81 ASP A N 1
ATOM 679 C CA . ASP A 1 81 ? 1.608 -15.329 5.475 1.00 96.88 81 ASP A CA 1
ATOM 680 C C . ASP A 1 81 ? 2.148 -14.146 4.667 1.00 96.88 81 ASP A C 1
ATOM 682 O O . ASP A 1 81 ? 1.510 -13.697 3.719 1.00 96.88 81 ASP A O 1
ATOM 686 N N . TRP A 1 82 ? 3.354 -13.672 4.988 1.00 97.31 82 TRP A N 1
ATOM 687 C CA . TRP A 1 82 ? 4.021 -12.607 4.232 1.00 97.31 82 TRP A CA 1
ATOM 688 C C . TRP A 1 82 ? 4.111 -12.903 2.724 1.00 97.31 82 TRP A C 1
ATOM 690 O O . TRP A 1 82 ? 4.070 -11.986 1.902 1.00 97.31 82 TRP A O 1
ATOM 700 N N . ASN A 1 83 ? 4.180 -14.186 2.361 1.00 97.69 83 ASN A N 1
ATOM 701 C CA . ASN A 1 83 ? 4.264 -14.671 0.986 1.00 97.69 83 ASN A CA 1
ATOM 702 C C . ASN A 1 83 ? 2.900 -15.005 0.362 1.00 97.69 83 ASN A C 1
ATOM 704 O O . ASN A 1 83 ? 2.852 -15.778 -0.597 1.00 97.69 83 ASN A O 1
ATOM 708 N N . PHE A 1 84 ? 1.797 -14.467 0.891 1.00 98.44 84 PHE A N 1
ATOM 709 C CA . PHE A 1 84 ? 0.476 -14.621 0.287 1.00 98.44 84 PHE A CA 1
ATOM 710 C C . PHE A 1 84 ? 0.501 -14.267 -1.208 1.00 98.44 84 PHE A C 1
ATOM 712 O O . PHE A 1 84 ? 0.907 -13.177 -1.612 1.00 98.44 84 PHE A O 1
ATOM 719 N N . ASP A 1 85 ? 0.070 -15.216 -2.038 1.00 98.38 85 ASP A N 1
ATOM 720 C CA . ASP A 1 85 ? 0.156 -15.106 -3.491 1.00 98.38 85 ASP A CA 1
ATOM 721 C C . ASP A 1 85 ? -1.082 -14.390 -4.057 1.00 98.38 85 ASP A C 1
ATOM 723 O O . ASP A 1 85 ? -2.128 -15.001 -4.310 1.00 98.38 85 ASP A O 1
ATOM 727 N N . ASN A 1 86 ? -0.961 -13.074 -4.247 1.00 98.38 86 ASN A N 1
ATOM 728 C CA . ASN A 1 86 ? -2.002 -12.246 -4.857 1.00 98.38 86 ASN A CA 1
ATOM 729 C C . ASN A 1 86 ? -2.188 -12.511 -6.360 1.00 98.38 86 ASN A C 1
ATOM 731 O O . ASN A 1 86 ? -3.279 -12.271 -6.879 1.00 98.38 86 ASN A O 1
ATOM 735 N N . PHE A 1 87 ? -1.188 -13.062 -7.058 1.00 98.38 87 PHE A N 1
ATOM 736 C CA . PHE A 1 87 ? -1.357 -13.483 -8.452 1.00 98.38 87 PHE A CA 1
ATOM 737 C C . PHE A 1 87 ? -2.314 -14.669 -8.530 1.00 98.38 87 PHE A C 1
ATOM 739 O O . PHE A 1 87 ? -3.285 -14.635 -9.283 1.00 98.38 87 PHE A O 1
ATOM 746 N N . LYS A 1 88 ? -2.114 -15.672 -7.670 1.00 98.12 88 LYS A N 1
ATOM 747 C CA . LYS A 1 88 ? -3.035 -16.804 -7.552 1.00 98.12 88 LYS A CA 1
ATOM 748 C C . LYS A 1 88 ? -4.426 -16.367 -7.098 1.00 98.12 88 LYS A C 1
ATOM 750 O O . LYS A 1 88 ? -5.414 -16.879 -7.620 1.00 98.12 88 LYS A O 1
ATOM 755 N N . LEU A 1 89 ? -4.533 -15.427 -6.151 1.00 98.31 89 LEU A N 1
ATOM 756 C CA . LEU A 1 89 ? -5.841 -14.884 -5.772 1.00 98.31 89 LEU A CA 1
ATOM 757 C C . LEU A 1 89 ? -6.529 -14.223 -6.973 1.00 98.31 89 LEU A C 1
ATOM 759 O O . LEU A 1 89 ? -7.718 -14.454 -7.183 1.00 98.31 89 LEU A O 1
ATOM 763 N N . SER A 1 90 ? -5.794 -13.445 -7.771 1.00 97.31 90 SER A N 1
ATOM 764 C CA . SER A 1 90 ? -6.307 -12.819 -8.993 1.00 97.31 90 SER A CA 1
ATOM 765 C C . SER A 1 90 ? -6.850 -13.863 -9.975 1.00 97.31 90 SER A C 1
ATOM 767 O O . SER A 1 90 ? -8.007 -13.774 -10.384 1.00 97.31 90 SER A O 1
ATOM 769 N N . ASP A 1 91 ? -6.094 -14.930 -10.246 1.00 96.12 91 ASP A N 1
ATOM 770 C CA . ASP A 1 91 ? -6.535 -16.018 -11.130 1.00 96.12 91 ASP A CA 1
ATOM 771 C C . ASP A 1 91 ? -7.803 -16.725 -10.616 1.00 96.12 91 ASP A C 1
ATOM 773 O O . ASP A 1 91 ? -8.727 -17.000 -11.386 1.00 96.12 91 ASP A O 1
ATOM 777 N N . LEU A 1 92 ? -7.877 -17.003 -9.309 1.00 96.38 92 LEU A N 1
ATOM 778 C CA . LEU A 1 92 ? -9.029 -17.669 -8.688 1.00 96.38 92 LEU A CA 1
ATOM 779 C C . LEU A 1 92 ? -10.283 -16.785 -8.646 1.00 96.38 92 LEU A C 1
ATOM 781 O O . LEU A 1 92 ? -11.401 -17.292 -8.733 1.00 96.38 92 LEU A O 1
ATOM 785 N N . SER A 1 93 ? -10.098 -15.474 -8.494 1.00 94.94 93 SER A N 1
ATOM 786 C CA . SER A 1 93 ? -11.169 -14.486 -8.317 1.00 94.94 93 SER A CA 1
ATOM 787 C C . SER A 1 93 ? -11.666 -13.864 -9.619 1.00 94.94 93 SER A C 1
ATOM 789 O O . SER A 1 93 ? -12.454 -12.923 -9.569 1.00 94.94 93 SER A O 1
ATOM 791 N N . ASN A 1 94 ? -11.239 -14.381 -10.777 1.00 93.50 94 ASN A N 1
ATOM 792 C CA . ASN A 1 94 ? -11.528 -13.787 -12.084 1.00 93.50 94 ASN A CA 1
ATOM 793 C C . ASN A 1 94 ? -11.045 -12.325 -12.166 1.00 93.50 94 ASN A C 1
ATOM 795 O O . ASN A 1 94 ? -11.787 -11.434 -12.574 1.00 93.50 94 ASN A O 1
ATOM 799 N N . TYR A 1 95 ? -9.789 -12.107 -11.769 1.00 95.50 95 TYR A N 1
ATOM 800 C CA . TYR A 1 95 ? -9.103 -10.814 -11.738 1.00 95.50 95 TYR A CA 1
ATOM 801 C C . TYR A 1 95 ? -9.729 -9.789 -10.782 1.00 95.50 95 TYR A C 1
ATOM 803 O O . TYR A 1 95 ? -9.674 -8.592 -11.055 1.00 95.50 95 TYR A O 1
ATOM 811 N N . GLN A 1 96 ? -10.294 -10.248 -9.656 1.00 96.94 96 GLN A N 1
ATOM 812 C CA . GLN A 1 96 ? -10.871 -9.392 -8.606 1.00 96.94 96 GLN A CA 1
ATOM 813 C C . GLN A 1 96 ? -10.197 -9.572 -7.223 1.00 96.94 96 GLN A C 1
ATOM 815 O O . GLN A 1 96 ? -10.888 -9.791 -6.219 1.00 96.94 96 GLN A O 1
ATOM 820 N N . PRO A 1 97 ? -8.852 -9.567 -7.116 1.00 98.50 97 PRO A N 1
ATOM 821 C CA . PRO A 1 97 ? -8.174 -9.836 -5.852 1.00 98.50 97 PRO A CA 1
ATOM 822 C C . PRO A 1 97 ? -8.515 -8.828 -4.742 1.00 98.50 97 PRO A C 1
ATOM 824 O O . PRO A 1 97 ? -8.624 -9.244 -3.588 1.00 98.50 97 PRO A O 1
ATOM 827 N N . ILE A 1 98 ? -8.745 -7.542 -5.050 1.00 98.81 98 ILE A N 1
ATOM 828 C CA . ILE A 1 98 ? -9.068 -6.520 -4.036 1.00 98.81 98 ILE A CA 1
ATOM 829 C C . ILE A 1 98 ? -10.434 -6.803 -3.414 1.00 98.81 98 ILE A C 1
ATOM 831 O O . ILE A 1 98 ? -10.575 -6.709 -2.194 1.00 98.81 98 ILE A O 1
ATOM 835 N N . LEU A 1 99 ? -11.438 -7.182 -4.214 1.00 98.62 99 LEU A N 1
ATOM 836 C CA . LEU A 1 99 ? -12.764 -7.525 -3.702 1.00 98.62 99 LEU A CA 1
ATOM 837 C C . LEU A 1 99 ? -12.707 -8.654 -2.670 1.00 98.62 99 LEU A C 1
ATOM 839 O O . LEU A 1 99 ? -13.267 -8.526 -1.580 1.00 98.62 99 LEU A O 1
ATOM 843 N N . TYR A 1 100 ? -12.047 -9.763 -2.998 1.00 98.56 100 TYR A N 1
ATOM 844 C CA . TYR A 1 100 ? -12.041 -10.933 -2.121 1.00 98.56 100 TYR A CA 1
ATOM 845 C C . TYR A 1 100 ? -11.123 -10.752 -0.912 1.00 98.56 100 TYR A C 1
ATOM 847 O O . TYR A 1 100 ? -11.553 -11.026 0.209 1.00 98.56 100 TYR A O 1
ATOM 855 N N . LEU A 1 101 ? -9.907 -10.232 -1.109 1.00 98.88 101 LEU A N 1
ATOM 856 C CA . LEU A 1 101 ? -8.988 -9.946 -0.005 1.00 98.88 101 LEU A CA 1
ATOM 857 C C . LEU A 1 101 ? -9.553 -8.859 0.919 1.00 98.88 101 LEU A C 1
ATOM 859 O O . LEU A 1 101 ? -9.540 -9.000 2.140 1.00 98.88 101 LEU A O 1
ATOM 863 N N . GLY A 1 102 ? -10.104 -7.790 0.344 1.00 98.75 102 GLY A N 1
ATOM 864 C CA . GLY A 1 102 ? -10.690 -6.684 1.091 1.00 98.75 102 GLY A CA 1
ATOM 865 C C . GLY A 1 102 ? -11.879 -7.112 1.947 1.00 98.75 102 GLY A C 1
ATOM 866 O O . GLY A 1 102 ? -11.982 -6.670 3.088 1.00 98.75 102 GLY A O 1
ATOM 867 N N . LYS A 1 103 ? -12.752 -8.004 1.458 1.00 98.50 103 LYS A N 1
ATOM 868 C CA . LYS A 1 103 ? -13.860 -8.543 2.268 1.00 98.50 103 LYS A CA 1
ATOM 869 C C . LYS A 1 103 ? -13.352 -9.285 3.503 1.00 98.50 103 LYS A C 1
ATOM 871 O O . LYS A 1 103 ? -13.839 -9.007 4.598 1.00 98.50 103 LYS A O 1
ATOM 876 N N . GLU A 1 104 ? -12.362 -10.158 3.329 1.00 98.56 104 GLU A N 1
ATOM 877 C CA . GLU A 1 104 ? -11.762 -10.922 4.429 1.00 98.56 104 GLU A CA 1
ATOM 878 C C . GLU A 1 104 ? -11.102 -9.988 5.459 1.00 98.56 104 GLU A C 1
ATOM 880 O O . GLU A 1 104 ? -11.340 -10.111 6.657 1.00 98.56 104 GLU A O 1
ATOM 885 N N . ILE A 1 105 ? -10.362 -8.970 5.005 1.00 98.75 105 ILE A N 1
ATOM 886 C CA . ILE A 1 105 ? -9.719 -7.980 5.886 1.00 98.75 105 ILE A CA 1
ATOM 887 C C . ILE A 1 105 ? -10.757 -7.129 6.638 1.00 98.75 105 ILE A C 1
ATOM 889 O O . ILE A 1 105 ? -10.607 -6.863 7.834 1.00 98.75 105 ILE A O 1
ATOM 893 N N . PHE A 1 106 ? -11.830 -6.689 5.973 1.00 98.69 106 PHE A N 1
ATOM 894 C CA . PHE A 1 106 ? -12.898 -5.925 6.630 1.00 98.69 106 PHE A CA 1
ATOM 895 C C . PHE A 1 106 ? -13.603 -6.743 7.721 1.00 98.69 106 PHE A C 1
ATOM 897 O O . PHE A 1 106 ? -14.010 -6.171 8.742 1.00 98.69 106 PHE A O 1
ATOM 904 N N . GLU A 1 107 ? -13.739 -8.055 7.516 1.00 98.06 107 GLU A N 1
ATOM 905 C CA . GLU A 1 107 ? -14.250 -8.997 8.511 1.00 98.06 107 GLU A CA 1
ATOM 906 C C . GLU A 1 107 ? -13.244 -9.208 9.654 1.00 98.06 107 GLU A C 1
ATOM 908 O O . GLU A 1 107 ? -13.616 -9.012 10.814 1.00 98.06 107 GLU A O 1
ATOM 913 N N . GLN A 1 108 ? -11.967 -9.478 9.344 1.00 98.12 108 GLN A N 1
ATOM 914 C CA . GLN A 1 108 ? -10.874 -9.656 10.313 1.00 98.12 108 GLN A CA 1
ATOM 915 C C . GLN A 1 108 ? -10.828 -8.517 11.345 1.00 98.12 108 GLN A C 1
ATOM 917 O O . GLN A 1 108 ? -10.765 -8.761 12.551 1.00 98.12 108 GLN A O 1
ATOM 922 N N . HIS A 1 109 ? -10.913 -7.265 10.886 1.00 98.25 109 HIS A N 1
ATOM 923 C CA . HIS A 1 109 ? -10.850 -6.080 11.754 1.00 98.25 109 HIS A CA 1
ATOM 924 C C . HIS A 1 109 ? -12.211 -5.620 12.295 1.00 98.25 109 HIS A C 1
ATOM 926 O O . HIS A 1 109 ? -12.293 -4.611 12.996 1.00 98.25 109 HIS A O 1
ATOM 932 N N . ASN A 1 110 ? -13.299 -6.340 11.998 1.00 98.06 110 ASN A N 1
ATOM 933 C CA . ASN A 1 110 ? -14.666 -5.997 12.405 1.00 98.06 110 ASN A CA 1
ATOM 934 C C . ASN A 1 110 ? -15.112 -4.574 11.999 1.00 98.06 110 ASN A C 1
ATOM 936 O O . ASN A 1 110 ? -15.967 -3.963 12.659 1.00 98.06 110 ASN A O 1
ATOM 940 N N . PHE A 1 111 ? -14.579 -4.036 10.895 1.00 98.56 111 PHE A N 1
ATOM 941 C CA . PHE A 1 111 ? -14.874 -2.670 10.445 1.00 98.56 111 PHE A CA 1
ATOM 942 C C . PHE A 1 111 ? -16.357 -2.466 10.150 1.00 98.56 111 PHE A C 1
ATOM 944 O O . PHE A 1 111 ? -16.911 -1.412 10.466 1.00 98.56 111 PHE A O 1
ATOM 951 N N . GLN A 1 112 ? -17.027 -3.490 9.613 1.00 97.06 112 GLN A N 1
ATOM 952 C CA . GLN A 1 112 ? -18.460 -3.437 9.336 1.00 97.06 112 GLN A CA 1
ATOM 953 C C . GLN A 1 112 ? -19.263 -3.050 10.583 1.00 97.06 112 GLN A C 1
ATOM 955 O O . GLN A 1 112 ? -20.059 -2.109 10.552 1.00 97.06 112 GLN A O 1
ATOM 960 N N . LYS A 1 113 ? -19.052 -3.776 11.685 1.00 97.75 113 LYS A N 1
ATOM 961 C CA . LYS A 1 113 ? -19.778 -3.558 12.937 1.00 97.75 113 LYS A CA 1
ATOM 962 C C . LYS A 1 113 ? -19.376 -2.234 13.575 1.00 97.75 113 LYS A C 1
ATOM 964 O O . LYS A 1 113 ? -20.248 -1.506 14.040 1.00 97.75 113 LYS A O 1
ATOM 969 N N . HIS A 1 114 ? -18.081 -1.922 13.585 1.00 98.12 114 HIS A N 1
ATOM 970 C CA . HIS A 1 114 ? -17.570 -0.719 14.236 1.00 98.12 114 HIS A CA 1
ATOM 971 C C . HIS A 1 114 ? -18.068 0.573 13.567 1.00 98.12 114 HIS A C 1
ATOM 973 O O . HIS A 1 114 ? -18.534 1.479 14.252 1.00 98.12 114 HIS A O 1
ATOM 979 N N . PHE A 1 115 ? -18.040 0.639 12.233 1.00 98.00 115 PHE A N 1
ATOM 980 C CA . PHE A 1 115 ? -18.449 1.822 11.464 1.00 98.00 115 PHE A CA 1
ATOM 981 C C . PHE A 1 115 ? -19.906 1.770 10.974 1.00 98.00 115 PHE A C 1
ATOM 983 O O . PHE A 1 115 ? -20.329 2.612 10.179 1.00 98.00 115 PHE A O 1
ATOM 990 N N . ASN A 1 116 ? -20.692 0.795 11.450 1.00 97.44 116 ASN A N 1
ATOM 991 C CA . ASN A 1 116 ? -22.092 0.589 11.074 1.00 97.44 116 ASN A CA 1
ATOM 992 C C . ASN A 1 116 ? -22.293 0.523 9.545 1.00 97.44 116 ASN A C 1
ATOM 994 O O . ASN A 1 116 ? -23.160 1.192 8.980 1.00 97.44 116 ASN A O 1
ATOM 998 N N . LEU A 1 117 ? -21.446 -0.234 8.847 1.00 97.12 117 LEU A N 1
ATOM 999 C CA . LEU A 1 117 ? -21.500 -0.369 7.391 1.00 97.12 117 LEU A CA 1
ATOM 1000 C C . LEU A 1 117 ? -22.434 -1.512 6.983 1.00 97.12 117 LEU A C 1
ATOM 1002 O O . LEU A 1 117 ? -22.497 -2.562 7.624 1.00 97.12 117 LEU A O 1
ATOM 1006 N N . LYS A 1 118 ? -23.150 -1.327 5.871 1.00 97.56 118 LYS A N 1
ATOM 1007 C CA . LYS A 1 118 ? -23.848 -2.432 5.201 1.00 97.56 118 LYS A CA 1
ATOM 1008 C C . LYS A 1 118 ? -22.824 -3.267 4.433 1.00 97.56 118 LYS A C 1
ATOM 1010 O O . LYS A 1 118 ? -21.933 -2.686 3.817 1.00 97.56 118 LYS A O 1
ATOM 1015 N N . LEU A 1 119 ? -23.007 -4.590 4.389 1.00 97.06 119 LEU A N 1
ATOM 1016 C CA . LEU A 1 119 ? -22.187 -5.478 3.550 1.00 97.06 119 LEU A CA 1
ATOM 1017 C C . LEU A 1 119 ? -22.185 -5.025 2.087 1.00 97.06 119 LEU A C 1
ATOM 1019 O O . LEU A 1 119 ? -21.121 -4.897 1.497 1.00 97.06 119 LEU A O 1
ATOM 1023 N N . SER A 1 120 ? -23.352 -4.647 1.555 1.00 97.56 120 SER A N 1
ATOM 1024 C CA . SER A 1 120 ? -23.459 -4.117 0.193 1.00 97.56 120 SER A CA 1
ATOM 1025 C C . SER A 1 120 ? -22.628 -2.850 -0.021 1.00 97.56 120 SER A C 1
ATOM 1027 O O . SER A 1 120 ? -22.065 -2.671 -1.086 1.00 97.56 120 SER A O 1
ATOM 1029 N N . THR A 1 121 ? -22.481 -1.986 0.990 1.00 98.25 121 THR A N 1
ATOM 1030 C CA . THR A 1 121 ? -21.623 -0.795 0.876 1.00 98.25 121 THR A CA 1
ATOM 1031 C C . THR A 1 121 ? -20.142 -1.150 0.832 1.00 98.25 121 THR A C 1
ATOM 1033 O O . THR A 1 121 ? -19.395 -0.497 0.109 1.00 98.25 121 THR A O 1
ATOM 1036 N N . ILE A 1 122 ? -19.718 -2.180 1.567 1.00 98.50 122 ILE A N 1
ATOM 1037 C CA . ILE A 1 122 ? -18.339 -2.682 1.514 1.00 98.50 122 ILE A CA 1
ATOM 1038 C C . ILE A 1 122 ? -18.073 -3.310 0.141 1.00 98.50 122 ILE A C 1
ATOM 1040 O O . ILE A 1 122 ? -17.083 -2.975 -0.498 1.00 98.50 122 ILE A O 1
ATOM 1044 N N . GLU A 1 123 ? -18.982 -4.151 -0.353 1.00 98.06 123 GLU A N 1
ATOM 1045 C CA . GLU A 1 123 ? -18.863 -4.784 -1.674 1.00 98.06 123 GLU A CA 1
ATOM 1046 C C . GLU A 1 123 ? -18.854 -3.757 -2.810 1.00 98.06 123 GLU A C 1
ATOM 1048 O O . GLU A 1 123 ? -17.976 -3.813 -3.672 1.00 98.06 123 GLU A O 1
ATOM 1053 N N . SER A 1 124 ? -19.767 -2.779 -2.784 1.00 98.31 124 SER A N 1
ATOM 1054 C CA . SER A 1 124 ? -19.783 -1.684 -3.756 1.00 98.31 124 SER A CA 1
ATOM 1055 C C . SER A 1 124 ? -18.496 -0.866 -3.685 1.00 98.31 124 SER A C 1
ATOM 1057 O O . SER A 1 124 ? -17.970 -0.504 -4.730 1.00 98.31 124 SER A O 1
ATOM 1059 N N . PHE A 1 125 ? -17.959 -0.592 -2.491 1.00 98.69 125 PHE A N 1
ATOM 1060 C CA . PHE A 1 125 ? -16.684 0.112 -2.339 1.00 98.69 125 PHE A CA 1
ATOM 1061 C C . PHE A 1 125 ? -15.532 -0.642 -2.989 1.00 98.69 125 PHE A C 1
ATOM 1063 O O . PHE A 1 125 ? -14.881 -0.090 -3.872 1.00 98.69 125 PHE A O 1
ATOM 1070 N N . LEU A 1 126 ? -15.322 -1.894 -2.586 1.00 98.75 126 LEU A N 1
ATOM 1071 C CA . LEU A 1 126 ? -14.209 -2.702 -3.070 1.00 98.75 126 LEU A CA 1
ATOM 1072 C C . LEU A 1 126 ? -14.282 -2.890 -4.588 1.00 98.75 126 LEU A C 1
ATOM 1074 O O . LEU A 1 126 ? -13.306 -2.623 -5.276 1.00 98.75 126 LEU A O 1
ATOM 1078 N N . THR A 1 127 ? -15.463 -3.230 -5.112 1.00 98.25 127 THR A N 1
ATOM 1079 C CA . THR A 1 127 ? -15.680 -3.395 -6.558 1.00 98.25 127 THR A CA 1
ATOM 1080 C C . THR A 1 127 ? -15.463 -2.082 -7.314 1.00 98.25 127 THR A C 1
ATOM 1082 O O . THR A 1 127 ? -14.822 -2.064 -8.359 1.00 98.25 127 THR A O 1
ATOM 1085 N N . THR A 1 128 ? -15.975 -0.959 -6.796 1.00 98.50 128 THR A N 1
ATOM 1086 C CA . THR A 1 128 ? -15.841 0.341 -7.477 1.00 98.50 128 THR A CA 1
ATOM 1087 C C . THR A 1 128 ? -14.392 0.802 -7.528 1.00 98.50 128 THR A C 1
ATOM 1089 O O . THR A 1 128 ? -13.968 1.289 -8.573 1.00 98.50 128 THR A O 1
ATOM 1092 N N . MET A 1 129 ? -13.647 0.659 -6.424 1.00 98.50 129 MET A N 1
ATOM 1093 C CA . MET A 1 129 ? -12.227 1.020 -6.379 1.00 98.50 129 MET A CA 1
ATOM 1094 C C . MET A 1 129 ? -11.389 0.101 -7.265 1.00 98.50 129 MET A C 1
ATOM 1096 O O . MET A 1 129 ? -10.562 0.592 -8.022 1.00 98.50 129 MET A O 1
ATOM 1100 N N . GLU A 1 130 ? -11.637 -1.211 -7.224 1.00 98.56 130 GLU A N 1
ATOM 1101 C CA . GLU A 1 130 ? -10.933 -2.181 -8.066 1.00 98.56 130 GLU A CA 1
ATOM 1102 C C . GLU A 1 130 ? -11.113 -1.881 -9.559 1.00 98.56 130 GLU A C 1
ATOM 1104 O O . GLU A 1 130 ? -10.146 -1.910 -10.312 1.00 98.56 130 GLU A O 1
ATOM 1109 N N . ASN A 1 131 ? -12.315 -1.465 -9.966 1.00 97.75 131 ASN A N 1
ATOM 1110 C CA . ASN A 1 131 ? -12.606 -1.060 -11.342 1.00 97.75 131 ASN A CA 1
ATOM 1111 C C . ASN A 1 131 ? -11.953 0.268 -11.770 1.00 97.75 131 ASN A C 1
ATOM 1113 O O . ASN A 1 131 ? -12.072 0.638 -12.935 1.00 97.75 131 ASN A O 1
ATOM 1117 N N . GLN A 1 132 ? -11.315 1.014 -10.860 1.00 98.38 132 GLN A N 1
ATOM 1118 C CA . GLN A 1 132 ? -10.520 2.189 -11.237 1.00 98.38 132 GLN A CA 1
ATOM 1119 C C . GLN A 1 132 ? -9.084 1.821 -11.631 1.00 98.38 132 GLN A C 1
ATOM 1121 O O . GLN A 1 132 ? -8.351 2.684 -12.099 1.00 98.38 132 GLN A O 1
ATOM 1126 N N . TYR A 1 133 ? -8.655 0.576 -11.429 1.00 98.56 133 TYR A N 1
ATOM 1127 C CA . TYR A 1 133 ? -7.343 0.120 -11.871 1.00 98.56 133 TYR A CA 1
ATOM 1128 C C . TYR A 1 133 ? -7.382 -0.366 -13.322 1.00 98.56 133 TYR A C 1
ATOM 1130 O O . TYR A 1 133 ? -8.287 -1.096 -13.731 1.00 98.56 133 TYR A O 1
ATOM 1138 N N . HIS A 1 134 ? -6.351 -0.009 -14.086 1.00 97.00 134 HIS A N 1
ATOM 1139 C CA . HIS A 1 134 ? -6.174 -0.448 -15.469 1.00 97.00 134 HIS A CA 1
ATOM 1140 C C . HIS A 1 134 ? -5.550 -1.847 -15.484 1.00 97.00 134 HIS A C 1
ATOM 1142 O O . HIS A 1 134 ? -4.353 -2.019 -15.262 1.00 97.00 134 HIS A O 1
ATOM 1148 N N . VAL A 1 135 ? -6.380 -2.873 -15.689 1.00 93.00 135 VAL A N 1
ATOM 1149 C CA . VAL A 1 135 ? -5.965 -4.293 -15.635 1.00 93.00 135 VAL A CA 1
ATOM 1150 C C . VAL A 1 135 ? -4.965 -4.692 -16.728 1.00 93.00 135 VAL A C 1
ATOM 1152 O O . VAL A 1 135 ? -4.350 -5.752 -16.640 1.00 93.00 135 VAL A O 1
ATOM 1155 N N . ASP A 1 136 ? -4.821 -3.869 -17.765 1.00 93.50 136 ASP A N 1
ATOM 1156 C CA . ASP A 1 136 ? -3.874 -4.032 -18.865 1.00 93.50 136 ASP A CA 1
ATOM 1157 C C . ASP A 1 136 ? -2.471 -3.489 -18.557 1.00 93.50 136 ASP A C 1
ATOM 1159 O O . ASP A 1 136 ? -1.532 -3.818 -19.284 1.00 93.50 136 ASP A O 1
ATOM 1163 N N . LEU A 1 137 ? -2.297 -2.718 -17.476 1.00 96.38 137 LEU A N 1
ATOM 1164 C CA . LEU A 1 137 ? -0.971 -2.288 -17.039 1.00 96.38 137 LEU A CA 1
ATOM 1165 C C . LEU A 1 137 ? -0.164 -3.465 -16.474 1.00 96.38 137 LEU A C 1
ATOM 1167 O O . LEU A 1 137 ? -0.709 -4.267 -15.706 1.00 96.38 137 LEU A O 1
ATOM 1171 N N . PRO A 1 138 ? 1.139 -3.583 -16.789 1.00 97.44 138 PRO A N 1
ATOM 1172 C CA . PRO A 1 138 ? 1.962 -4.663 -16.256 1.00 97.44 138 PRO A CA 1
ATOM 1173 C C . PRO A 1 138 ? 2.093 -4.640 -14.726 1.00 97.44 138 PRO A C 1
ATOM 1175 O O . PRO A 1 138 ? 1.954 -5.702 -14.100 1.00 97.44 138 PRO A O 1
ATOM 1178 N N . TYR A 1 139 ? 2.335 -3.468 -14.125 1.00 98.44 139 TYR A N 1
ATOM 1179 C CA . TYR A 1 139 ? 2.639 -3.297 -12.703 1.00 98.44 139 TYR A CA 1
ATOM 1180 C C . TYR A 1 139 ? 1.542 -2.546 -11.941 1.00 98.44 139 TYR A C 1
ATOM 1182 O O . TYR A 1 139 ? 0.926 -3.167 -11.076 1.00 98.44 139 TYR A O 1
ATOM 1190 N N . HIS A 1 140 ? 1.251 -1.275 -12.258 1.00 98.62 140 HIS A N 1
ATOM 1191 C CA . HIS A 1 140 ? 0.332 -0.424 -11.471 1.00 98.62 140 HIS A CA 1
ATOM 1192 C C . HIS A 1 140 ? -1.156 -0.748 -11.750 1.00 98.62 140 HIS A C 1
ATOM 1194 O O . HIS A 1 140 ? -1.934 0.075 -12.228 1.00 98.62 140 HIS A O 1
ATOM 1200 N N . ASN A 1 141 ? -1.555 -1.989 -11.464 1.00 98.62 141 ASN A N 1
ATOM 1201 C CA . ASN A 1 141 ? -2.900 -2.542 -11.637 1.00 98.62 141 ASN A CA 1
ATOM 1202 C C . ASN A 1 141 ? -3.498 -3.010 -10.291 1.00 98.62 141 ASN A C 1
ATOM 1204 O O . ASN A 1 141 ? -2.898 -2.864 -9.223 1.00 98.62 141 ASN A O 1
ATOM 1208 N N . ASN A 1 142 ? -4.686 -3.619 -10.325 1.00 98.62 142 ASN A N 1
ATOM 1209 C CA . ASN A 1 142 ? -5.379 -4.073 -9.116 1.00 98.62 142 ASN A CA 1
ATOM 1210 C C . ASN A 1 142 ? -4.654 -5.195 -8.351 1.00 98.62 142 ASN A C 1
ATOM 1212 O O . ASN A 1 142 ? -4.865 -5.342 -7.148 1.00 98.62 142 ASN A O 1
ATOM 1216 N N . ILE A 1 143 ? -3.790 -5.978 -9.004 1.00 98.81 143 ILE A N 1
ATOM 1217 C CA . ILE A 1 143 ? -2.983 -7.002 -8.326 1.00 98.81 143 ILE A CA 1
ATOM 1218 C C . ILE A 1 143 ? -1.915 -6.334 -7.455 1.00 98.81 143 ILE A C 1
ATOM 1220 O O . ILE A 1 143 ? -1.688 -6.784 -6.333 1.00 98.81 143 ILE A O 1
ATOM 1224 N N . HIS A 1 144 ? -1.290 -5.253 -7.937 1.00 98.88 144 HIS A N 1
ATOM 1225 C CA . HIS A 1 144 ? -0.322 -4.490 -7.145 1.00 98.88 144 HIS A CA 1
ATOM 1226 C C . HIS A 1 144 ? -1.005 -3.881 -5.919 1.00 98.88 144 HIS A C 1
ATOM 1228 O O . HIS A 1 144 ? -0.572 -4.109 -4.791 1.00 98.88 144 HIS A O 1
ATOM 1234 N N . ALA A 1 145 ? -2.159 -3.242 -6.109 1.00 98.88 145 ALA A N 1
ATOM 1235 C CA . ALA A 1 145 ? -2.942 -2.708 -5.000 1.00 98.88 145 ALA A CA 1
ATOM 1236 C C . ALA A 1 145 ? -3.396 -3.783 -3.996 1.00 98.88 145 ALA A C 1
ATOM 1238 O O . ALA A 1 145 ? -3.390 -3.535 -2.789 1.00 98.88 145 ALA A O 1
ATOM 1239 N N . ALA A 1 146 ? -3.730 -4.995 -4.454 1.00 98.88 146 ALA A N 1
ATOM 1240 C CA . ALA A 1 146 ? -3.990 -6.128 -3.567 1.00 98.88 146 ALA A CA 1
ATOM 1241 C C . ALA A 1 146 ? -2.736 -6.562 -2.779 1.00 98.88 146 ALA A C 1
ATOM 1243 O O . ALA A 1 146 ? -2.848 -6.930 -1.608 1.00 98.88 146 ALA A O 1
ATOM 1244 N N . ASP A 1 147 ? -1.541 -6.476 -3.373 1.00 98.88 147 ASP A N 1
ATOM 1245 C CA . ASP A 1 147 ? -0.277 -6.768 -2.687 1.00 98.88 147 ASP A CA 1
ATOM 1246 C C . ASP A 1 147 ? 0.057 -5.741 -1.603 1.00 98.88 147 ASP A C 1
ATOM 1248 O O . ASP A 1 147 ? 0.414 -6.125 -0.484 1.00 98.88 147 ASP A O 1
ATOM 1252 N N . VAL A 1 148 ? -0.158 -4.453 -1.887 1.00 98.94 148 VAL A N 1
ATOM 1253 C CA . VAL A 1 148 ? -0.020 -3.366 -0.906 1.00 98.94 148 VAL A CA 1
ATOM 1254 C C . VAL A 1 148 ? -1.065 -3.499 0.202 1.00 98.94 148 VAL A C 1
ATOM 1256 O O . VAL A 1 148 ? -0.733 -3.380 1.381 1.00 98.94 148 VAL A O 1
ATOM 1259 N N . LEU A 1 149 ? -2.317 -3.819 -0.143 1.00 98.94 149 LEU A N 1
ATOM 1260 C CA . LEU A 1 149 ? -3.390 -4.096 0.816 1.00 98.94 149 LEU A CA 1
ATOM 1261 C C . LEU A 1 149 ? -3.023 -5.247 1.762 1.00 98.94 149 LEU A C 1
ATOM 1263 O O . LEU A 1 149 ? -3.155 -5.112 2.981 1.00 98.94 149 LEU A O 1
ATOM 1267 N N . HIS A 1 150 ? -2.529 -6.358 1.214 1.00 98.88 150 HIS A N 1
ATOM 1268 C CA . HIS A 1 150 ? -2.072 -7.500 1.997 1.00 98.88 150 HIS A CA 1
ATOM 1269 C C . HIS A 1 150 ? -0.908 -7.121 2.924 1.00 98.88 150 HIS A C 1
ATOM 1271 O O . HIS A 1 150 ? -0.976 -7.369 4.129 1.00 98.88 150 HIS A O 1
ATOM 1277 N N . ALA A 1 151 ? 0.139 -6.480 2.394 1.00 98.75 151 ALA A N 1
ATOM 1278 C CA . ALA A 1 151 ? 1.303 -6.082 3.183 1.00 98.75 151 ALA A CA 1
ATOM 1279 C C . ALA A 1 151 ? 0.924 -5.103 4.306 1.00 98.75 151 ALA A C 1
ATOM 1281 O O . ALA A 1 151 ? 1.376 -5.249 5.445 1.00 98.75 151 ALA A O 1
ATOM 1282 N N . MET A 1 152 ? 0.025 -4.157 4.024 1.00 98.75 152 MET A N 1
ATOM 1283 C CA . MET A 1 152 ? -0.485 -3.230 5.027 1.00 98.75 152 MET A CA 1
ATOM 1284 C C . MET A 1 152 ? -1.253 -3.961 6.133 1.00 98.75 152 MET A C 1
ATOM 1286 O O . MET A 1 152 ? -1.028 -3.685 7.313 1.00 98.75 152 MET A O 1
ATOM 1290 N N . ASN A 1 153 ? -2.112 -4.925 5.775 1.00 98.75 153 ASN A N 1
ATOM 1291 C CA . ASN A 1 153 ? -2.821 -5.765 6.742 1.00 98.75 153 ASN A CA 1
ATOM 1292 C C . ASN A 1 153 ? -1.857 -6.576 7.619 1.00 98.75 153 ASN A C 1
ATOM 1294 O O . ASN A 1 153 ? -2.020 -6.625 8.841 1.00 98.75 153 ASN A O 1
ATOM 1298 N N . TYR A 1 154 ? -0.830 -7.173 7.009 1.00 97.81 154 TYR A N 1
ATOM 1299 C CA . TYR A 1 154 ? 0.202 -7.923 7.717 1.00 97.81 154 TYR A CA 1
ATOM 1300 C C . TYR A 1 154 ? 0.920 -7.051 8.754 1.00 97.81 154 TYR A C 1
ATOM 1302 O O . TYR A 1 154 ? 1.097 -7.479 9.897 1.00 97.81 154 TYR A O 1
ATOM 1310 N N . PHE A 1 155 ? 1.292 -5.816 8.394 1.00 97.62 155 PHE A N 1
ATOM 1311 C CA . PHE A 1 155 ? 1.951 -4.897 9.320 1.00 97.62 155 PHE A CA 1
ATOM 1312 C C . PHE A 1 155 ? 1.047 -4.479 10.477 1.00 97.62 155 PHE A C 1
ATOM 1314 O O . PHE A 1 155 ? 1.429 -4.640 11.633 1.00 97.62 155 PHE A O 1
ATOM 1321 N N . ILE A 1 156 ? -0.164 -3.984 10.208 1.00 97.62 156 ILE A N 1
ATOM 1322 C CA . ILE A 1 156 ? -1.054 -3.504 11.282 1.00 97.62 156 ILE A CA 1
ATOM 1323 C C . ILE A 1 156 ? -1.549 -4.628 12.206 1.00 97.62 156 ILE A C 1
ATOM 1325 O O . ILE A 1 156 ? -2.049 -4.336 13.289 1.00 97.62 156 ILE A O 1
ATOM 1329 N N . SER A 1 157 ? -1.391 -5.889 11.789 1.00 96.25 157 SER A N 1
ATOM 1330 C CA . SER A 1 157 ? -1.683 -7.083 12.590 1.00 96.25 157 SER A CA 1
ATOM 1331 C C . SER A 1 157 ? -0.489 -7.571 13.422 1.00 96.25 157 SER A C 1
ATOM 1333 O O . SER A 1 157 ? -0.634 -8.518 14.194 1.00 96.25 157 SER A O 1
ATOM 1335 N N . GLN A 1 158 ? 0.697 -6.960 13.296 1.00 94.00 158 GLN A N 1
ATOM 1336 C CA . GLN A 1 158 ? 1.826 -7.287 14.171 1.00 94.00 158 GLN A CA 1
ATOM 1337 C C . GLN A 1 158 ? 1.499 -6.891 15.618 1.00 94.00 158 GLN A C 1
ATOM 1339 O O . GLN A 1 158 ? 0.972 -5.796 15.819 1.00 94.00 158 GLN A O 1
ATOM 1344 N N . PRO A 1 159 ? 1.845 -7.699 16.642 1.00 92.38 159 PRO A N 1
ATOM 1345 C CA . PRO A 1 159 ? 1.350 -7.502 18.008 1.00 92.38 159 PRO A CA 1
ATOM 1346 C C . PRO A 1 159 ? 1.564 -6.095 18.582 1.00 92.38 159 PRO A C 1
ATOM 1348 O O . PRO A 1 159 ? 0.680 -5.551 19.244 1.00 92.38 159 PRO A O 1
ATOM 1351 N N . ILE A 1 160 ? 2.719 -5.477 18.325 1.00 92.94 160 ILE A N 1
ATOM 1352 C CA . ILE A 1 160 ? 3.013 -4.115 18.792 1.00 92.94 160 ILE A CA 1
ATOM 1353 C C . ILE A 1 160 ? 2.083 -3.070 18.157 1.00 92.94 160 ILE A C 1
ATOM 1355 O O . ILE A 1 160 ? 1.636 -2.146 18.840 1.00 92.94 160 ILE A O 1
ATOM 1359 N N . LEU A 1 161 ? 1.751 -3.226 16.873 1.00 95.56 161 LEU A N 1
ATOM 1360 C CA . LEU A 1 161 ? 0.879 -2.313 16.135 1.00 95.56 161 LEU A CA 1
ATOM 1361 C C . LEU A 1 161 ? -0.592 -2.597 16.412 1.00 95.56 161 LEU A C 1
ATOM 1363 O O . LEU A 1 161 ? -1.351 -1.665 16.670 1.00 95.56 161 LEU A O 1
ATOM 1367 N N . ASP A 1 162 ? -0.980 -3.869 16.445 1.00 95.44 162 ASP A N 1
ATOM 1368 C CA . ASP A 1 162 ? -2.355 -4.290 16.688 1.00 95.44 162 ASP A CA 1
ATOM 1369 C C . ASP A 1 162 ? -2.872 -3.765 18.038 1.00 95.44 162 ASP A C 1
ATOM 1371 O O . ASP A 1 162 ? -3.999 -3.275 18.126 1.00 95.44 162 ASP A O 1
ATOM 1375 N N . ASN A 1 163 ? -2.009 -3.758 19.060 1.00 94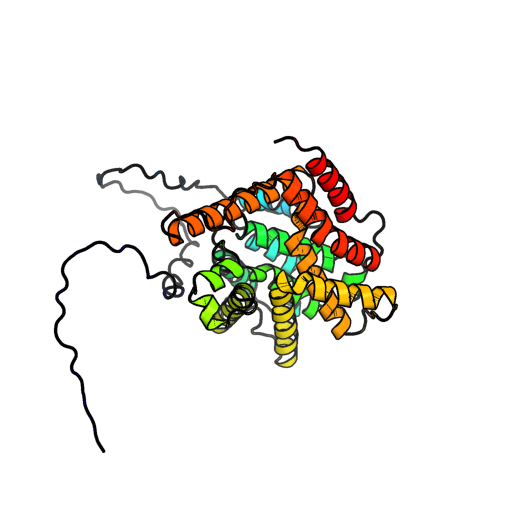.94 163 ASN A N 1
ATOM 1376 C CA . ASN A 1 163 ? -2.328 -3.242 20.392 1.00 94.94 163 ASN A CA 1
ATOM 1377 C C . ASN A 1 163 ? -2.269 -1.709 20.515 1.00 94.94 163 ASN A C 1
ATOM 1379 O O . ASN A 1 163 ? -2.852 -1.156 21.448 1.00 94.94 163 ASN A O 1
ATOM 1383 N N . SER A 1 164 ? -1.550 -1.022 19.624 1.00 96.12 164 SER A N 1
ATOM 1384 C CA . SER A 1 164 ? -1.272 0.417 19.766 1.00 96.12 164 SER A CA 1
ATOM 1385 C C . SER A 1 164 ? -2.092 1.305 18.830 1.00 96.12 164 SER A C 1
ATOM 1387 O O . SER A 1 164 ? -2.356 2.462 19.164 1.00 96.12 164 SER A O 1
ATOM 1389 N N . LEU A 1 165 ? -2.462 0.799 17.652 1.00 98.00 165 LEU A N 1
ATOM 1390 C CA . LEU A 1 165 ? -3.226 1.544 16.655 1.00 98.00 165 LEU A CA 1
ATOM 1391 C C . LEU A 1 165 ? -4.719 1.529 16.986 1.00 98.00 165 LEU A C 1
ATOM 1393 O O . LEU A 1 165 ? -5.285 0.489 17.338 1.00 98.00 165 LEU A O 1
ATOM 1397 N N . THR A 1 166 ? -5.388 2.668 16.806 1.00 98.06 166 THR A N 1
ATOM 1398 C CA . THR A 1 166 ? -6.851 2.712 16.908 1.00 98.06 166 THR A CA 1
ATOM 1399 C C . THR A 1 166 ? -7.501 2.027 15.707 1.00 98.06 166 THR A C 1
ATOM 1401 O O . THR A 1 166 ? -6.900 1.852 14.645 1.00 98.06 166 THR A O 1
ATOM 1404 N N . ILE A 1 167 ? -8.771 1.657 15.847 1.00 98.25 167 ILE A N 1
ATOM 1405 C CA . ILE A 1 167 ? -9.531 1.066 14.743 1.00 98.25 167 ILE A CA 1
ATOM 1406 C C . ILE A 1 167 ? -9.733 2.049 13.578 1.00 98.25 167 ILE A C 1
ATOM 1408 O O . ILE A 1 167 ? -9.746 1.619 12.430 1.00 98.25 167 ILE A O 1
ATOM 1412 N N . GLU A 1 168 ? -9.814 3.361 13.833 1.00 98.62 168 GLU A N 1
ATOM 1413 C CA . GLU A 1 168 ? -9.798 4.395 12.789 1.00 98.62 168 GLU A CA 1
ATOM 1414 C C . GLU A 1 168 ? -8.472 4.450 12.030 1.00 98.62 168 GLU A C 1
ATOM 1416 O O . GLU A 1 168 ? -8.478 4.651 10.817 1.00 98.62 168 GLU A O 1
ATOM 1421 N N . GLU A 1 169 ? -7.348 4.273 12.726 1.00 98.75 169 GLU A N 1
ATOM 1422 C CA . GLU A 1 169 ? -6.020 4.231 12.111 1.00 98.75 169 GLU A CA 1
ATOM 1423 C C . GLU A 1 169 ? -5.883 2.987 11.226 1.00 98.75 169 GLU A C 1
ATOM 1425 O O . GLU A 1 169 ? -5.563 3.125 10.048 1.00 98.75 169 GLU A O 1
ATOM 1430 N N . LYS A 1 170 ? -6.243 1.799 11.734 1.00 98.88 170 LYS A N 1
ATOM 1431 C CA . LYS A 1 170 ? -6.260 0.549 10.948 1.00 98.88 170 LYS A CA 1
ATOM 1432 C C . LYS A 1 170 ? -7.179 0.647 9.732 1.00 98.88 170 LYS A C 1
ATOM 1434 O O . LYS A 1 170 ? -6.806 0.244 8.635 1.00 98.88 170 LYS A O 1
ATOM 1439 N N . PHE A 1 171 ? -8.364 1.225 9.904 1.00 98.88 171 PHE A N 1
ATOM 1440 C CA . PHE A 1 171 ? -9.296 1.448 8.804 1.00 98.88 171 PHE A CA 1
ATOM 1441 C C . PHE A 1 171 ? -8.715 2.390 7.746 1.00 98.88 171 PHE A C 1
ATOM 1443 O O . PHE A 1 171 ? -8.780 2.086 6.558 1.00 98.88 171 PHE A O 1
ATOM 1450 N N . ALA A 1 172 ? -8.091 3.497 8.160 1.00 98.88 172 ALA A N 1
ATOM 1451 C CA . ALA A 1 172 ? -7.416 4.403 7.239 1.00 98.88 172 ALA A CA 1
ATOM 1452 C C . ALA A 1 172 ? -6.288 3.698 6.468 1.00 98.88 172 ALA A C 1
ATOM 1454 O O . ALA A 1 172 ? -6.165 3.925 5.271 1.00 98.88 172 ALA A O 1
ATOM 1455 N N . CYS A 1 173 ? -5.509 2.826 7.117 1.00 98.94 173 CYS A N 1
ATOM 1456 C CA . CYS A 1 173 ? -4.449 2.045 6.475 1.00 98.94 173 CYS A CA 1
ATOM 1457 C C . CYS A 1 173 ? -4.979 1.175 5.332 1.00 98.94 173 CYS A C 1
ATOM 1459 O O . CYS A 1 173 ? -4.453 1.223 4.222 1.00 98.94 173 CYS A O 1
ATOM 1461 N N . ILE A 1 174 ? -6.046 0.419 5.598 1.00 98.94 174 ILE A N 1
ATOM 1462 C CA . ILE A 1 174 ? -6.669 -0.467 4.611 1.00 98.94 174 ILE A CA 1
ATOM 1463 C C . ILE A 1 174 ? -7.278 0.331 3.456 1.00 98.94 174 ILE A C 1
ATOM 1465 O O . ILE A 1 174 ? -7.067 -0.010 2.295 1.00 98.94 174 ILE A O 1
ATOM 1469 N N . VAL A 1 175 ? -7.982 1.429 3.751 1.00 98.94 175 VAL A N 1
ATOM 1470 C CA . VAL A 1 175 ? -8.549 2.290 2.703 1.00 98.94 175 VAL A CA 1
ATOM 1471 C C . VAL A 1 175 ? -7.447 2.924 1.859 1.00 98.94 175 VAL A C 1
ATOM 1473 O O . VAL A 1 175 ? -7.564 2.912 0.640 1.00 98.94 175 VAL A O 1
ATOM 1476 N N . SER A 1 176 ? -6.374 3.433 2.470 1.00 98.94 176 SER A N 1
ATOM 1477 C CA . SER A 1 176 ? -5.245 4.009 1.735 1.00 98.94 176 SER A CA 1
ATOM 1478 C C . SER A 1 176 ? -4.582 3.013 0.804 1.00 98.94 176 SER A C 1
ATOM 1480 O O . SER A 1 176 ? -4.374 3.358 -0.349 1.00 98.94 176 SER A O 1
ATOM 1482 N N . ALA A 1 177 ? -4.305 1.790 1.260 1.00 98.94 177 ALA A N 1
ATOM 1483 C CA . ALA A 1 177 ? -3.700 0.766 0.413 1.00 98.94 177 ALA A CA 1
ATOM 1484 C C . ALA A 1 177 ? -4.566 0.445 -0.820 1.00 98.94 177 ALA A C 1
ATOM 1486 O O . ALA A 1 177 ? -4.041 0.315 -1.920 1.00 98.94 177 ALA A O 1
ATOM 1487 N N . ILE A 1 178 ? -5.894 0.403 -0.662 1.00 98.94 178 ILE A N 1
ATOM 1488 C CA . ILE A 1 178 ? -6.836 0.156 -1.768 1.00 98.94 178 ILE A CA 1
ATOM 1489 C C . ILE A 1 178 ? -6.853 1.298 -2.788 1.00 98.94 178 ILE A C 1
ATOM 1491 O O . ILE A 1 178 ? -7.093 1.045 -3.962 1.00 98.94 178 ILE A O 1
ATOM 1495 N N . ILE A 1 179 ? -6.669 2.548 -2.350 1.00 98.88 179 ILE A N 1
ATOM 1496 C CA . ILE A 1 179 ? -6.835 3.715 -3.228 1.00 98.88 179 ILE A CA 1
ATOM 1497 C C . ILE A 1 179 ? -5.524 4.323 -3.721 1.00 98.88 179 ILE A C 1
ATOM 1499 O O . ILE A 1 179 ? -5.591 5.283 -4.480 1.00 98.88 179 ILE A O 1
ATOM 1503 N N . HIS A 1 180 ? -4.363 3.873 -3.236 1.00 98.88 180 HIS A N 1
ATOM 1504 C CA . HIS A 1 180 ? -3.130 4.655 -3.374 1.00 98.88 180 HIS A CA 1
ATOM 1505 C C . HIS A 1 180 ? -2.719 4.917 -4.826 1.00 98.88 180 HIS A C 1
ATOM 1507 O O . HIS A 1 180 ? -2.139 5.968 -5.049 1.00 98.88 180 HIS A O 1
ATOM 1513 N N . ASP A 1 181 ? -3.134 4.044 -5.754 1.00 98.81 181 ASP A N 1
ATOM 1514 C CA . ASP A 1 181 ? -2.784 4.055 -7.184 1.00 98.81 181 ASP A CA 1
ATOM 1515 C C . ASP A 1 181 ? -4.004 3.935 -8.121 1.00 98.81 181 ASP A C 1
ATOM 1517 O O . ASP A 1 181 ? -3.889 3.535 -9.282 1.00 98.81 181 ASP A O 1
ATOM 1521 N N . ILE A 1 182 ? -5.220 4.236 -7.646 1.00 98.69 182 ILE A N 1
ATOM 1522 C CA . ILE A 1 182 ? -6.405 4.145 -8.519 1.00 98.69 182 ILE A CA 1
ATOM 1523 C C . ILE A 1 182 ? -6.271 5.085 -9.722 1.00 98.69 182 ILE A C 1
ATOM 1525 O O . ILE A 1 182 ? -5.925 6.254 -9.563 1.00 98.69 182 ILE A O 1
ATOM 1529 N N . ASP A 1 183 ? -6.605 4.606 -10.918 1.00 98.19 183 ASP A N 1
ATOM 1530 C CA . ASP A 1 183 ? -6.477 5.353 -12.176 1.00 98.19 183 ASP A CA 1
ATOM 1531 C C . ASP A 1 183 ? -5.031 5.793 -12.498 1.00 98.19 183 ASP A C 1
ATOM 1533 O O . ASP A 1 183 ? -4.803 6.854 -13.081 1.00 98.19 183 ASP A O 1
ATOM 1537 N N . HIS A 1 184 ? -4.034 4.989 -12.104 1.00 98.12 184 HIS A N 1
ATOM 1538 C CA . HIS A 1 184 ? -2.639 5.195 -12.499 1.00 98.12 184 HIS A CA 1
ATOM 1539 C C . HIS A 1 184 ? -2.453 5.019 -14.021 1.00 98.12 184 HIS A C 1
ATOM 1541 O O . HIS A 1 184 ? -2.865 3.998 -14.561 1.00 98.12 184 HIS A O 1
ATOM 1547 N N . PRO A 1 185 ? -1.817 5.963 -14.743 1.00 95.94 185 PRO A N 1
ATOM 1548 C CA . PRO A 1 185 ? -1.737 5.938 -16.211 1.00 95.94 185 PRO A CA 1
ATOM 1549 C C . PRO A 1 185 ? -0.627 5.035 -16.780 1.00 95.94 185 PRO A C 1
ATOM 1551 O O . PRO A 1 185 ? -0.439 4.976 -17.995 1.00 95.94 185 PRO A O 1
ATOM 1554 N N . GLY A 1 186 ? 0.142 4.368 -15.919 1.00 94.75 186 GLY A N 1
ATOM 1555 C CA . GLY A 1 186 ? 1.294 3.549 -16.310 1.00 94.75 186 GLY A CA 1
ATOM 1556 C C . GLY A 1 186 ? 2.550 4.358 -16.646 1.00 94.75 186 GLY A C 1
ATOM 1557 O O . GLY A 1 186 ? 3.427 3.891 -17.370 1.00 94.75 186 GLY A O 1
ATOM 1558 N N . VAL A 1 187 ? 2.609 5.609 -16.181 1.00 91.94 187 VAL A N 1
ATOM 1559 C CA . VAL A 1 187 ? 3.742 6.519 -16.365 1.00 91.94 187 VAL A CA 1
ATOM 1560 C C . VAL A 1 187 ? 4.015 7.284 -15.074 1.00 91.94 187 VAL A C 1
ATOM 1562 O O . VAL A 1 187 ? 3.116 7.514 -14.276 1.00 91.94 187 VAL A O 1
ATOM 1565 N N . SER A 1 188 ? 5.262 7.695 -14.872 1.00 93.25 188 SER A N 1
ATOM 1566 C CA . SER A 1 188 ? 5.731 8.384 -13.670 1.00 93.25 188 SER A CA 1
ATOM 1567 C C . SER A 1 188 ? 5.299 9.854 -13.594 1.00 93.25 188 SER A C 1
ATOM 1569 O O . SER A 1 188 ? 5.091 10.524 -14.608 1.00 93.25 188 SER A O 1
ATOM 1571 N N . ASN A 1 189 ? 5.344 10.425 -12.383 1.00 92.56 189 ASN A N 1
ATOM 1572 C CA . ASN A 1 189 ? 5.222 11.873 -12.154 1.00 92.56 189 ASN A CA 1
ATOM 1573 C C . ASN A 1 189 ? 6.173 12.700 -13.053 1.00 92.56 189 ASN A C 1
ATOM 1575 O O . ASN A 1 189 ? 5.820 13.784 -13.518 1.00 92.56 189 ASN A O 1
ATOM 1579 N N . SER A 1 190 ? 7.387 12.199 -13.321 1.00 90.75 190 SER A N 1
ATOM 1580 C CA . SER A 1 190 ? 8.365 12.897 -14.166 1.00 90.75 190 SER A CA 1
ATOM 1581 C C . SER A 1 190 ? 7.926 12.976 -15.634 1.00 90.75 190 SER A C 1
ATOM 1583 O O . SER A 1 190 ? 8.128 14.008 -16.280 1.00 90.75 190 SER A O 1
ATOM 1585 N N . TYR A 1 191 ? 7.267 11.925 -16.131 1.00 89.94 191 TYR A N 1
ATOM 1586 C CA . TYR A 1 191 ? 6.685 11.873 -17.467 1.00 89.94 191 TYR A CA 1
ATOM 1587 C C . TYR A 1 191 ? 5.517 12.862 -17.585 1.00 89.94 191 TYR A C 1
ATOM 1589 O O . TYR A 1 191 ? 5.535 13.722 -18.467 1.00 89.94 191 TYR A O 1
ATOM 1597 N N . GLU A 1 192 ? 4.562 12.808 -16.648 1.00 89.38 192 GLU A N 1
ATOM 1598 C CA . GLU A 1 192 ? 3.396 13.709 -16.581 1.00 89.38 192 GLU A CA 1
ATOM 1599 C C . GLU A 1 192 ? 3.803 15.191 -16.655 1.00 89.38 192 GLU A C 1
ATOM 1601 O O . GLU A 1 192 ? 3.229 15.988 -17.404 1.00 89.38 192 GLU A O 1
ATOM 1606 N N . ILE A 1 193 ? 4.843 15.565 -15.902 1.00 87.38 193 ILE A N 1
ATOM 1607 C CA . ILE A 1 193 ? 5.372 16.933 -15.870 1.00 87.38 193 ILE A CA 1
ATOM 1608 C C . ILE A 1 193 ? 6.053 17.297 -17.193 1.00 87.38 193 ILE A C 1
ATOM 1610 O O . ILE A 1 193 ? 5.816 18.379 -17.736 1.00 87.38 193 ILE A O 1
ATOM 1614 N N . LYS A 1 194 ? 6.901 16.407 -17.720 1.00 86.56 194 LYS A N 1
ATOM 1615 C CA . LYS A 1 194 ? 7.701 16.654 -18.927 1.00 86.56 194 LYS A CA 1
ATOM 1616 C C . LYS A 1 194 ? 6.829 16.900 -20.154 1.00 86.56 194 LYS A C 1
ATOM 1618 O O . LYS A 1 194 ? 7.102 17.835 -20.905 1.00 86.56 194 LYS A O 1
ATOM 1623 N N . TYR A 1 195 ? 5.778 16.106 -20.336 1.00 82.94 195 TYR A N 1
ATOM 1624 C CA . TYR A 1 195 ? 4.884 16.218 -21.493 1.00 82.94 195 TYR A CA 1
ATOM 1625 C C . TYR A 1 195 ? 3.653 17.098 -21.226 1.00 82.94 195 TYR A C 1
ATOM 1627 O O . TYR A 1 195 ? 2.797 17.253 -22.093 1.00 82.94 195 TYR A O 1
ATOM 1635 N N . SER A 1 196 ? 3.623 17.796 -20.079 1.00 66.62 196 SER A N 1
ATOM 1636 C CA . SER A 1 196 ? 2.591 18.784 -19.729 1.00 66.62 196 SER A CA 1
ATOM 1637 C C . SER A 1 196 ? 1.167 18.229 -19.791 1.00 66.62 196 SER A C 1
ATOM 1639 O O . SER A 1 196 ? 0.232 18.924 -20.230 1.00 66.62 196 SER A O 1
ATOM 1641 N N . GLU A 1 197 ? 1.019 16.994 -19.328 1.00 75.25 197 GLU A N 1
ATOM 1642 C CA . GLU A 1 197 ? -0.254 16.294 -19.256 1.00 75.25 197 GLU A CA 1
ATOM 1643 C C . GLU A 1 197 ? -1.262 17.069 -18.378 1.00 75.25 197 GLU A C 1
ATOM 1645 O O . GLU A 1 197 ? -0.874 17.869 -17.509 1.00 75.25 197 GLU A O 1
ATOM 1650 N N . PRO A 1 198 ? -2.581 16.906 -18.601 1.00 86.19 198 PRO A N 1
ATOM 1651 C CA . PRO A 1 198 ? -3.610 17.637 -17.863 1.00 86.19 198 PRO A CA 1
ATOM 1652 C C . PRO A 1 198 ? -3.486 17.526 -16.336 1.00 86.19 198 PRO A C 1
ATOM 1654 O O . PRO A 1 198 ? -3.750 18.508 -15.633 1.00 86.19 198 PRO A O 1
ATOM 1657 N N . LEU A 1 199 ? -3.058 16.369 -15.816 1.00 84.75 199 LEU A N 1
ATOM 1658 C CA . LEU A 1 199 ? -2.891 16.151 -14.377 1.00 84.75 199 LEU A CA 1
ATOM 1659 C C . LEU A 1 199 ? -1.761 17.011 -13.805 1.00 84.75 199 LEU A C 1
ATOM 1661 O O . LEU A 1 199 ? -1.963 17.675 -12.786 1.00 84.75 199 LEU A O 1
ATOM 1665 N N . SER A 1 200 ? -0.611 17.090 -14.487 1.00 86.62 200 SER A N 1
ATOM 1666 C CA . SER A 1 200 ? 0.515 17.929 -14.052 1.00 86.62 200 SER A CA 1
ATOM 1667 C C . SER A 1 200 ? 0.100 19.390 -13.860 1.00 86.62 200 SER A C 1
ATOM 1669 O O . SER A 1 200 ? 0.465 20.011 -12.857 1.00 86.62 200 SER A O 1
ATOM 1671 N N . LYS A 1 201 ? -0.726 19.927 -14.767 1.00 86.06 201 LYS A N 1
ATOM 1672 C CA . LYS A 1 201 ? -1.261 21.295 -14.664 1.00 86.06 201 LYS A CA 1
ATOM 1673 C C . LYS A 1 201 ? -2.238 21.442 -13.500 1.00 86.06 201 LYS A C 1
ATOM 1675 O O . LYS A 1 201 ? -2.138 22.410 -12.751 1.00 86.06 201 LYS A O 1
ATOM 1680 N N . THR A 1 202 ? -3.148 20.484 -13.323 1.00 91.44 202 THR A N 1
ATOM 1681 C CA . THR A 1 202 ? -4.113 20.470 -12.209 1.00 91.44 202 THR A CA 1
ATOM 1682 C C . THR A 1 202 ? -3.412 20.485 -10.849 1.00 91.44 202 THR A C 1
ATOM 1684 O O . THR A 1 202 ? -3.791 21.254 -9.963 1.00 91.44 202 THR A O 1
ATOM 1687 N N . TYR A 1 203 ? -2.358 19.682 -10.691 1.00 94.06 203 TYR A N 1
ATOM 1688 C CA . TYR A 1 203 ? -1.647 19.502 -9.422 1.00 94.06 203 TYR A CA 1
ATOM 1689 C C . TYR A 1 203 ? -0.355 20.316 -9.307 1.00 94.06 203 TYR A C 1
ATOM 1691 O O . TYR A 1 203 ? 0.412 20.144 -8.362 1.00 94.06 203 TYR A O 1
ATOM 1699 N N . ASN A 1 204 ? -0.136 21.270 -10.218 1.00 94.00 204 ASN A N 1
ATOM 1700 C CA . ASN A 1 204 ? 1.008 22.186 -10.207 1.00 94.00 204 ASN A CA 1
ATOM 1701 C C . ASN A 1 204 ? 2.358 21.455 -10.067 1.00 94.00 204 ASN A C 1
ATOM 1703 O O . ASN A 1 204 ? 3.243 21.916 -9.341 1.00 94.00 204 ASN A O 1
ATOM 1707 N N . SER A 1 205 ? 2.488 20.302 -10.728 1.00 92.69 205 SER A N 1
ATOM 1708 C CA . SER A 1 205 ? 3.697 19.468 -10.737 1.00 92.69 205 SER A CA 1
ATOM 1709 C C . SER A 1 205 ? 4.172 18.978 -9.359 1.00 92.69 205 SER A C 1
ATOM 1711 O O . SER A 1 205 ? 5.362 18.721 -9.182 1.00 92.69 205 SER A O 1
ATOM 1713 N N . LYS A 1 206 ? 3.278 18.863 -8.368 1.00 94.88 206 LYS A N 1
ATOM 1714 C CA . LYS A 1 206 ? 3.594 18.351 -7.023 1.00 94.88 206 LYS A CA 1
ATOM 1715 C C . LYS A 1 206 ? 2.791 17.091 -6.740 1.00 94.88 206 LYS A C 1
ATOM 1717 O O . LYS A 1 206 ? 1.568 17.195 -6.680 1.00 94.88 206 LYS A O 1
ATOM 1722 N N . SER A 1 207 ? 3.472 15.957 -6.550 1.00 96.12 207 SER A N 1
ATOM 1723 C CA . SER A 1 207 ? 2.857 14.643 -6.284 1.00 96.12 207 SER A CA 1
ATOM 1724 C C . SER A 1 207 ? 1.626 14.427 -7.166 1.00 96.12 207 SER A C 1
ATOM 1726 O O . SER A 1 207 ? 0.492 14.405 -6.681 1.00 96.12 207 SER A O 1
ATOM 1728 N N . VAL A 1 208 ? 1.834 14.514 -8.486 1.00 97.31 208 VAL A N 1
ATOM 1729 C CA . VAL A 1 208 ? 0.755 14.697 -9.469 1.00 97.31 208 VAL A CA 1
ATOM 1730 C C . VAL A 1 208 ? -0.198 13.508 -9.415 1.00 97.31 208 VAL A C 1
ATOM 1732 O O . VAL A 1 208 ? -1.408 13.700 -9.294 1.00 97.31 208 VAL A O 1
ATOM 1735 N N . LEU A 1 209 ? 0.362 12.304 -9.446 1.00 97.94 209 LEU A N 1
ATOM 1736 C CA . LEU A 1 209 ? -0.371 11.048 -9.409 1.00 97.94 209 LEU A CA 1
ATOM 1737 C C . LEU A 1 209 ? -0.986 10.805 -8.027 1.00 97.94 209 LEU A C 1
ATOM 1739 O O . LEU A 1 209 ? -2.187 10.593 -7.917 1.00 97.94 209 LEU A O 1
ATOM 1743 N N . GLU A 1 210 ? -0.241 11.007 -6.944 1.00 98.62 210 GLU A N 1
ATOM 1744 C CA . GLU A 1 210 ? -0.737 10.748 -5.587 1.00 98.62 210 GLU A CA 1
ATOM 1745 C C . GLU A 1 210 ? -1.895 11.691 -5.207 1.00 98.62 210 GLU A C 1
ATOM 1747 O O . GLU A 1 210 ? -2.867 11.293 -4.550 1.00 98.62 210 GLU A O 1
ATOM 1752 N N . ASN A 1 211 ? -1.851 12.949 -5.667 1.00 98.38 211 ASN A N 1
ATOM 1753 C CA . ASN A 1 211 ? -2.990 13.859 -5.544 1.00 98.38 211 ASN A CA 1
ATOM 1754 C C . ASN A 1 211 ? -4.178 13.426 -6.415 1.00 98.38 211 ASN A C 1
ATOM 1756 O O . ASN A 1 211 ? -5.323 13.587 -5.977 1.00 98.38 211 ASN A O 1
ATOM 1760 N N . HIS A 1 212 ? -3.929 12.902 -7.619 1.00 98.31 212 HIS A N 1
ATOM 1761 C CA . HIS A 1 212 ? -4.962 12.356 -8.503 1.00 98.31 212 HIS A CA 1
ATOM 1762 C C . HIS A 1 212 ? -5.691 11.182 -7.845 1.00 98.31 212 HIS A C 1
ATOM 1764 O O . HIS A 1 212 ? -6.907 11.267 -7.654 1.00 98.31 212 HIS A O 1
ATOM 1770 N N . HIS A 1 213 ? -4.955 10.173 -7.374 1.00 98.56 213 HIS A N 1
ATOM 1771 C CA . HIS A 1 213 ? -5.486 8.988 -6.693 1.00 98.56 213 HIS A CA 1
ATOM 1772 C C . HIS A 1 213 ? -6.379 9.377 -5.502 1.00 98.56 213 HIS A C 1
ATOM 1774 O O . HIS A 1 213 ? -7.550 8.993 -5.410 1.00 98.56 213 HIS A O 1
ATOM 1780 N N . CYS A 1 214 ? -5.882 10.265 -4.631 1.00 97.88 214 CYS A N 1
ATOM 1781 C CA . CYS A 1 214 ? -6.665 10.818 -3.525 1.00 97.88 214 CYS A CA 1
ATOM 1782 C C . CYS A 1 214 ? -7.927 11.554 -3.995 1.00 97.88 214 CYS A C 1
ATOM 1784 O O . CYS A 1 214 ? -9.022 11.356 -3.457 1.00 97.88 214 CYS A O 1
ATOM 1786 N N . SER A 1 215 ? -7.778 12.467 -4.953 1.00 98.06 215 SER A N 1
ATOM 1787 C CA . SER A 1 215 ? -8.870 13.309 -5.442 1.00 98.06 215 SER A CA 1
ATOM 1788 C C . SER A 1 215 ? -9.994 12.470 -6.046 1.00 98.06 215 SER A C 1
ATOM 1790 O O . SER A 1 215 ? -11.165 12.691 -5.717 1.00 98.06 215 SER A O 1
ATOM 1792 N N . LEU A 1 216 ? -9.642 11.477 -6.866 1.00 98.25 216 LEU A N 1
ATOM 1793 C CA . LEU A 1 216 ? -10.580 10.552 -7.484 1.00 98.25 216 LEU A CA 1
ATOM 1794 C C . LEU A 1 216 ? -11.326 9.729 -6.429 1.00 98.25 216 LEU A C 1
ATOM 1796 O O . LEU A 1 216 ? -12.558 9.713 -6.442 1.00 98.25 216 LEU A O 1
ATOM 1800 N N . ALA A 1 217 ? -10.624 9.146 -5.453 1.00 98.25 217 ALA A N 1
ATOM 1801 C CA . ALA A 1 217 ? -11.251 8.343 -4.400 1.00 98.25 217 ALA A CA 1
ATOM 1802 C C . ALA A 1 217 ? -12.311 9.147 -3.630 1.00 98.25 217 ALA A C 1
ATOM 1804 O O . ALA A 1 217 ? -13.457 8.722 -3.462 1.00 98.25 217 ALA A O 1
ATOM 1805 N N . PHE A 1 218 ? -11.967 10.368 -3.208 1.00 98.19 218 PHE A N 1
ATOM 1806 C CA . PHE A 1 218 ? -12.902 11.225 -2.479 1.00 98.19 218 PHE A CA 1
ATOM 1807 C C . PHE A 1 218 ? -14.013 11.811 -3.352 1.00 98.19 218 PHE A C 1
ATOM 1809 O O . PHE A 1 218 ? -15.097 12.098 -2.834 1.00 98.19 218 PHE A O 1
ATOM 1816 N N . LYS A 1 219 ? -13.780 11.978 -4.658 1.00 97.81 219 LYS A N 1
ATOM 1817 C CA . LYS A 1 219 ? -14.841 12.290 -5.618 1.00 97.81 219 LYS A CA 1
ATOM 1818 C C . LYS A 1 219 ? -15.845 11.138 -5.688 1.00 97.81 219 LYS A C 1
ATOM 1820 O O . LYS A 1 219 ? -17.038 11.388 -5.525 1.00 97.81 219 LYS A O 1
ATOM 1825 N N . ILE A 1 220 ? -15.371 9.897 -5.816 1.00 97.81 220 ILE A N 1
ATOM 1826 C CA . ILE A 1 220 ? -16.221 8.701 -5.848 1.00 97.81 220 ILE A CA 1
ATOM 1827 C C . ILE A 1 220 ? -17.022 8.569 -4.549 1.00 97.81 220 ILE A C 1
ATOM 1829 O O . ILE A 1 220 ? -18.239 8.421 -4.609 1.00 97.81 220 ILE A O 1
ATOM 1833 N N . PHE A 1 221 ? -16.407 8.730 -3.371 1.00 96.19 221 PHE A N 1
ATOM 1834 C CA . PHE A 1 221 ? -17.149 8.700 -2.099 1.00 96.19 221 PHE A CA 1
ATOM 1835 C C . PHE A 1 221 ? -18.266 9.749 -2.021 1.00 96.19 221 PHE A C 1
ATOM 1837 O O . PHE A 1 221 ? -19.299 9.519 -1.390 1.00 96.19 221 PHE A O 1
ATOM 1844 N N . ARG A 1 222 ? -18.068 10.919 -2.632 1.00 94.81 222 ARG A N 1
ATOM 1845 C CA . ARG A 1 222 ? -19.070 11.989 -2.648 1.00 94.81 222 ARG A CA 1
ATOM 1846 C C . ARG A 1 222 ? -20.213 11.693 -3.620 1.00 94.81 222 ARG A C 1
ATOM 1848 O O . ARG A 1 222 ? -21.353 12.024 -3.311 1.00 94.81 222 ARG A O 1
ATOM 1855 N N . GLU A 1 223 ? -19.905 11.124 -4.780 1.00 94.81 223 GLU A N 1
ATOM 1856 C CA . GLU A 1 223 ? -20.849 10.969 -5.896 1.00 94.81 223 GLU A CA 1
ATOM 1857 C C . GLU A 1 223 ? -21.573 9.611 -5.881 1.00 94.81 223 GLU A C 1
ATOM 1859 O O . GLU A 1 223 ? -22.725 9.525 -6.298 1.00 94.81 223 GLU A O 1
ATOM 1864 N N . CYS A 1 224 ? -20.966 8.573 -5.303 1.00 93.25 224 CYS A N 1
ATOM 1865 C CA . CYS A 1 224 ? -21.531 7.234 -5.164 1.00 93.25 224 CYS A CA 1
ATOM 1866 C C . CYS A 1 224 ? -21.832 6.920 -3.686 1.00 93.25 224 CYS A C 1
ATOM 1868 O O . CYS A 1 224 ? -20.989 6.488 -2.898 1.00 93.25 224 CYS A O 1
ATOM 1870 N N . SER A 1 225 ? -23.089 7.136 -3.287 1.00 91.75 225 SER A N 1
ATOM 1871 C CA . SER A 1 225 ? -23.533 6.919 -1.897 1.00 91.75 225 SER A CA 1
ATOM 1872 C C . SER A 1 225 ? -23.520 5.443 -1.464 1.00 91.75 225 SER A C 1
ATOM 1874 O O . SER A 1 225 ? -23.377 5.135 -0.270 1.00 91.75 225 SER A O 1
ATOM 1876 N N . GLU A 1 226 ? -23.645 4.521 -2.424 1.00 94.38 226 GLU A N 1
ATOM 1877 C CA . GLU A 1 226 ? -23.622 3.081 -2.171 1.00 94.38 226 GLU A CA 1
ATOM 1878 C C . GLU A 1 226 ? -22.231 2.600 -1.766 1.00 94.38 226 GLU A C 1
ATOM 1880 O O . GLU A 1 226 ? -22.140 1.838 -0.809 1.00 94.38 226 GLU A O 1
ATOM 1885 N N . CYS A 1 227 ? -21.175 3.126 -2.394 1.00 94.06 227 CYS A N 1
ATOM 1886 C CA . CYS A 1 227 ? -19.773 2.799 -2.128 1.00 94.06 227 CYS A CA 1
ATOM 1887 C C . CYS A 1 227 ? -19.097 3.714 -1.086 1.00 94.06 227 CYS A C 1
ATOM 1889 O O . CYS A 1 227 ? -17.918 3.553 -0.774 1.00 94.06 227 CYS A O 1
ATOM 1891 N N . ASN A 1 228 ? -19.817 4.683 -0.514 1.00 97.25 228 ASN A N 1
ATOM 1892 C CA . ASN A 1 228 ? -19.262 5.570 0.505 1.00 97.25 228 ASN A CA 1
ATOM 1893 C C . ASN A 1 228 ? -19.171 4.873 1.877 1.00 97.25 228 ASN A C 1
ATOM 1895 O O . ASN A 1 228 ? -20.098 4.931 2.691 1.00 97.25 228 ASN A O 1
ATOM 1899 N N . ILE A 1 229 ? -18.018 4.259 2.150 1.00 98.00 229 ILE A N 1
ATOM 1900 C CA . ILE A 1 229 ? -17.662 3.640 3.440 1.00 98.00 229 ILE A CA 1
ATOM 1901 C C . ILE A 1 229 ? -17.402 4.652 4.569 1.00 98.00 229 ILE A C 1
ATOM 1903 O O . ILE A 1 229 ? -17.239 4.262 5.720 1.00 98.00 229 ILE A O 1
ATOM 1907 N N . LEU A 1 230 ? -17.393 5.955 4.273 1.00 97.62 230 LEU A N 1
ATOM 1908 C CA . LEU A 1 230 ? -17.165 7.029 5.246 1.00 97.62 230 LEU A CA 1
ATOM 1909 C C . LEU A 1 230 ? -18.470 7.709 5.703 1.00 97.62 230 LEU A C 1
ATOM 1911 O O . LEU A 1 230 ? -18.440 8.570 6.583 1.00 97.62 230 LEU A O 1
ATOM 1915 N N . LYS A 1 231 ? -19.624 7.343 5.123 1.00 96.12 231 LYS A N 1
ATOM 1916 C CA . LYS A 1 231 ? -20.895 8.082 5.269 1.00 96.12 231 LYS A CA 1
ATOM 1917 C C . LYS A 1 231 ? -21.479 8.118 6.683 1.00 96.12 231 LYS A C 1
ATOM 1919 O O . LYS A 1 231 ? -22.207 9.050 7.007 1.00 96.12 231 LYS A O 1
ATOM 1924 N N . ASN A 1 232 ? -21.172 7.119 7.509 1.00 96.94 232 ASN A N 1
ATOM 1925 C CA . ASN A 1 232 ? -21.710 6.994 8.869 1.00 96.94 232 ASN A CA 1
ATOM 1926 C C . ASN A 1 232 ? -20.771 7.562 9.945 1.00 96.94 232 ASN A C 1
ATOM 1928 O O . ASN A 1 232 ? -21.101 7.519 11.130 1.00 96.94 232 ASN A O 1
ATOM 1932 N N . LEU A 1 233 ? -19.605 8.084 9.554 1.00 97.62 233 LEU A N 1
ATOM 1933 C CA . LEU A 1 233 ? -18.632 8.637 10.489 1.00 97.62 233 LEU A CA 1
ATOM 1934 C C . LEU A 1 233 ? -19.117 9.967 11.068 1.00 97.62 233 LEU A C 1
ATOM 1936 O O . LEU A 1 233 ? -19.681 10.813 10.371 1.00 97.62 233 LEU A O 1
ATOM 1940 N N . SER A 1 234 ? -18.811 10.204 12.345 1.00 97.94 234 SER A N 1
ATOM 1941 C CA . SER A 1 234 ? -18.935 11.548 12.911 1.00 97.94 234 SER A CA 1
ATOM 1942 C C . SER A 1 234 ? -18.003 12.525 12.182 1.00 97.94 234 SER A C 1
ATOM 1944 O O . SER A 1 234 ? -16.965 12.136 11.651 1.00 97.94 234 SER A O 1
ATOM 1946 N N . LYS A 1 235 ? -18.310 13.828 12.205 1.00 97.94 235 LYS A N 1
ATOM 1947 C CA . LYS A 1 235 ? -17.463 14.851 11.559 1.00 97.94 235 LYS A CA 1
ATOM 1948 C C . LYS A 1 235 ? -16.007 14.817 12.049 1.00 97.94 235 LYS A C 1
ATOM 1950 O O . LYS A 1 235 ? -15.091 15.055 11.266 1.00 97.94 235 LYS A O 1
ATOM 1955 N N . ILE A 1 236 ? -15.796 14.523 13.334 1.00 98.00 236 ILE A N 1
ATOM 1956 C CA . ILE A 1 236 ? -14.460 14.426 13.938 1.00 98.00 236 ILE A CA 1
ATOM 1957 C C . ILE A 1 236 ? -13.728 13.185 13.411 1.00 98.00 236 ILE A C 1
ATOM 1959 O O . ILE A 1 236 ? -12.608 13.324 12.921 1.00 98.00 236 ILE A O 1
ATOM 1963 N N . GLN A 1 237 ? -14.370 12.008 13.430 1.00 97.88 237 GLN A N 1
ATOM 1964 C CA . GLN A 1 237 ? -13.788 10.779 12.868 1.00 97.88 237 GLN A CA 1
ATOM 1965 C C . GLN A 1 237 ? -13.506 10.914 11.372 1.00 97.88 237 GLN A C 1
ATOM 1967 O O . GLN A 1 237 ? -12.408 10.584 10.940 1.00 97.88 237 GLN A O 1
ATOM 1972 N N . TYR A 1 238 ? -14.449 11.453 10.592 1.00 98.56 238 TYR A N 1
ATOM 1973 C CA . TYR A 1 238 ? -14.268 11.677 9.158 1.00 98.56 238 TYR A CA 1
ATOM 1974 C C . TYR A 1 238 ? -13.034 12.534 8.881 1.00 98.56 238 TYR A C 1
ATOM 1976 O O . TYR A 1 238 ? -12.190 12.149 8.080 1.00 98.56 238 TYR A O 1
ATOM 1984 N N . ASN A 1 239 ? -12.894 13.677 9.560 1.00 98.44 239 ASN A N 1
ATOM 1985 C CA . ASN A 1 239 ? -11.751 14.568 9.355 1.00 98.44 239 ASN A CA 1
ATOM 1986 C C . ASN A 1 239 ? -10.424 13.903 9.738 1.00 98.44 239 ASN A C 1
ATOM 1988 O O . ASN A 1 239 ? -9.419 14.116 9.062 1.00 98.44 239 ASN A O 1
ATOM 1992 N N . TYR A 1 240 ? -10.421 13.105 10.805 1.00 98.44 240 TYR A N 1
ATOM 1993 C CA . TYR A 1 240 ? -9.237 12.381 11.245 1.00 98.44 240 TYR A CA 1
ATOM 1994 C C . TYR A 1 240 ? -8.840 11.279 10.254 1.00 98.44 240 TYR A C 1
ATOM 1996 O O . TYR A 1 240 ? -7.730 11.322 9.730 1.00 98.44 240 TYR A O 1
ATOM 2004 N N . ILE A 1 241 ? -9.764 10.376 9.910 1.00 98.69 241 ILE A N 1
ATOM 2005 C CA . ILE A 1 241 ? -9.548 9.293 8.936 1.00 98.69 241 ILE A CA 1
ATOM 2006 C C . ILE A 1 241 ? -9.157 9.862 7.571 1.00 98.69 241 ILE A C 1
ATOM 2008 O O . ILE A 1 241 ? -8.162 9.441 6.994 1.00 98.69 241 ILE A O 1
ATOM 2012 N N . ARG A 1 242 ? -9.872 10.881 7.076 1.00 98.62 242 ARG A N 1
ATOM 2013 C CA . ARG A 1 242 ? -9.535 11.563 5.818 1.00 98.62 242 ARG A CA 1
ATOM 2014 C C . ARG A 1 242 ? -8.120 12.132 5.847 1.00 98.62 242 ARG A C 1
ATOM 2016 O O . ARG A 1 242 ? -7.407 12.019 4.857 1.00 98.62 242 ARG A O 1
ATOM 2023 N N . SER A 1 243 ? -7.726 12.760 6.955 1.00 98.69 243 SER A N 1
ATOM 2024 C CA . SER A 1 243 ? -6.372 13.290 7.112 1.00 98.69 243 SER A CA 1
ATOM 2025 C C . SER A 1 243 ? -5.339 12.168 7.030 1.00 98.69 243 SER A C 1
ATOM 2027 O O . SER A 1 243 ? -4.392 12.288 6.260 1.00 98.69 243 SER A O 1
ATOM 2029 N N . LEU A 1 244 ? -5.534 11.060 7.749 1.00 98.88 244 LEU A N 1
ATOM 2030 C CA . LEU A 1 244 ? -4.633 9.907 7.675 1.00 98.88 244 LEU A CA 1
ATOM 2031 C C . LEU A 1 244 ? -4.537 9.361 6.248 1.00 98.88 244 LEU A C 1
ATOM 2033 O O . LEU A 1 244 ? -3.425 9.205 5.752 1.00 98.88 244 LEU A O 1
ATOM 2037 N N . ILE A 1 245 ? -5.677 9.175 5.575 1.00 98.94 245 ILE A N 1
ATOM 2038 C CA . ILE A 1 245 ? -5.720 8.632 4.214 1.00 98.94 245 ILE A CA 1
ATOM 2039 C C . ILE A 1 245 ? -4.898 9.486 3.249 1.00 98.94 245 ILE A C 1
ATOM 2041 O O . ILE A 1 245 ? -4.026 8.969 2.558 1.00 98.94 245 ILE A O 1
ATOM 2045 N N . ILE A 1 246 ? -5.139 10.803 3.248 1.00 98.88 246 ILE A N 1
ATOM 2046 C CA . ILE A 1 246 ? -4.426 11.744 2.374 1.00 98.88 246 ILE A CA 1
ATOM 2047 C C . ILE A 1 246 ? -2.925 11.723 2.661 1.00 98.88 246 ILE A C 1
ATOM 2049 O O . ILE A 1 246 ? -2.124 11.745 1.737 1.00 98.88 246 ILE A O 1
ATOM 2053 N N . ASN A 1 247 ? -2.525 11.685 3.934 1.00 98.81 247 ASN A N 1
ATOM 2054 C CA . ASN A 1 247 ? -1.104 11.692 4.278 1.00 98.81 247 ASN A CA 1
ATOM 2055 C C . ASN A 1 247 ? -0.401 10.380 3.928 1.00 98.81 247 ASN A C 1
ATOM 2057 O O . ASN A 1 247 ? 0.773 10.423 3.590 1.00 98.81 247 ASN A O 1
ATOM 2061 N N . MET A 1 248 ? -1.086 9.239 4.016 1.00 98.94 248 MET A N 1
ATOM 2062 C CA . MET A 1 248 ? -0.521 7.954 3.609 1.00 98.94 248 MET A CA 1
ATOM 2063 C C . MET A 1 248 ? -0.349 7.874 2.094 1.00 98.94 248 MET A C 1
ATOM 2065 O O . MET A 1 248 ? 0.744 7.565 1.644 1.00 98.94 248 MET A O 1
ATOM 2069 N N . VAL A 1 249 ? -1.376 8.225 1.314 1.00 98.94 249 VAL A N 1
ATOM 2070 C CA . VAL A 1 249 ? -1.282 8.192 -0.156 1.00 98.94 249 VAL A CA 1
ATOM 2071 C C . VAL A 1 249 ? -0.266 9.216 -0.665 1.00 98.94 249 VAL A C 1
ATOM 2073 O O . VAL A 1 249 ? 0.577 8.878 -1.468 1.00 98.94 249 VAL A O 1
ATOM 2076 N N . LEU A 1 250 ? -0.234 10.448 -0.146 1.00 98.75 250 LEU A N 1
ATOM 2077 C CA . LEU A 1 250 ? 0.816 11.400 -0.550 1.00 98.75 250 LEU A CA 1
ATOM 2078 C C . LEU A 1 250 ? 2.231 10.961 -0.137 1.00 98.75 250 LEU A C 1
ATOM 2080 O O . LEU A 1 250 ? 3.204 11.432 -0.716 1.00 98.75 250 LEU A O 1
ATOM 2084 N N . ALA A 1 251 ? 2.366 10.092 0.869 1.00 98.75 251 ALA A N 1
ATOM 2085 C CA . ALA A 1 251 ? 3.666 9.579 1.282 1.00 98.75 251 ALA A CA 1
ATOM 2086 C C . ALA A 1 251 ? 4.222 8.513 0.327 1.00 98.75 251 ALA A C 1
ATOM 2088 O O . ALA A 1 251 ? 5.427 8.248 0.397 1.00 98.75 251 ALA A O 1
ATOM 2089 N N . THR A 1 252 ? 3.403 7.908 -0.545 1.00 98.75 252 THR A N 1
ATOM 2090 C CA . THR A 1 252 ? 3.884 6.930 -1.538 1.00 98.75 252 THR A CA 1
ATOM 2091 C C . THR A 1 252 ? 4.748 7.592 -2.611 1.00 98.75 252 THR A C 1
ATOM 2093 O O . THR A 1 252 ? 5.676 6.952 -3.095 1.00 98.75 252 THR A O 1
ATOM 2096 N N . ASP A 1 253 ? 4.603 8.906 -2.837 1.00 98.56 253 ASP A N 1
ATOM 2097 C CA . ASP A 1 253 ? 5.488 9.679 -3.718 1.00 98.56 253 ASP A CA 1
ATOM 2098 C C . ASP A 1 253 ? 6.967 9.478 -3.333 1.00 98.56 253 ASP A C 1
ATOM 2100 O O . ASP A 1 253 ? 7.462 9.890 -2.268 1.00 98.56 253 ASP A O 1
ATOM 2104 N N . MET A 1 254 ? 7.699 8.827 -4.236 1.00 96.81 254 MET A N 1
ATOM 2105 C CA . MET A 1 254 ? 9.092 8.459 -4.025 1.00 96.81 254 MET A CA 1
ATOM 2106 C C . MET A 1 254 ? 10.031 9.669 -3.959 1.00 96.81 254 MET A C 1
ATOM 2108 O O . MET A 1 254 ? 11.100 9.559 -3.351 1.00 96.81 254 MET A O 1
ATOM 2112 N N . ALA A 1 255 ? 9.623 10.850 -4.444 1.00 96.50 255 ALA A N 1
ATOM 2113 C CA . ALA A 1 255 ? 10.388 12.088 -4.278 1.00 96.50 255 ALA A CA 1
ATOM 2114 C C . ALA A 1 255 ? 10.561 12.483 -2.798 1.00 96.50 255 ALA A C 1
ATOM 2116 O O . ALA A 1 255 ? 11.559 13.110 -2.433 1.00 96.50 255 ALA A O 1
ATOM 2117 N N . TYR A 1 256 ? 9.626 12.080 -1.930 1.00 97.44 256 TYR A N 1
ATOM 2118 C CA . TYR A 1 256 ? 9.662 12.357 -0.492 1.00 97.44 256 TYR A CA 1
ATOM 2119 C C . TYR A 1 256 ? 10.181 11.182 0.342 1.00 97.44 256 TYR A C 1
ATOM 2121 O O . TYR A 1 256 ? 10.266 11.303 1.567 1.00 97.44 256 TYR A O 1
ATOM 2129 N N . HIS A 1 257 ? 10.577 10.064 -0.286 1.00 98.19 257 HIS A N 1
ATOM 2130 C CA . HIS A 1 257 ? 10.980 8.842 0.415 1.00 98.19 257 HIS A CA 1
ATOM 2131 C C . HIS A 1 257 ? 12.034 9.098 1.494 1.00 98.19 257 HIS A C 1
ATOM 2133 O O . HIS A 1 257 ? 11.833 8.756 2.660 1.00 98.19 257 HIS A O 1
ATOM 2139 N N . LYS A 1 258 ? 13.123 9.773 1.112 1.00 97.81 258 LYS A N 1
ATOM 2140 C CA . LYS A 1 258 ? 14.224 10.088 2.022 1.00 97.81 258 LYS A CA 1
ATOM 2141 C C . LYS A 1 258 ? 13.773 10.950 3.206 1.00 97.81 258 LYS A C 1
ATOM 2143 O O . LYS A 1 258 ? 14.196 10.701 4.323 1.00 97.81 258 LYS A O 1
ATOM 2148 N N . SER A 1 259 ? 12.889 11.925 2.982 1.00 98.19 259 SER A N 1
ATOM 2149 C CA . SER A 1 259 ? 12.412 12.816 4.049 1.00 98.19 259 SER A CA 1
ATOM 2150 C C . SER A 1 259 ? 11.668 12.053 5.143 1.00 98.19 259 SER A C 1
ATOM 2152 O O . SER A 1 259 ? 11.899 12.306 6.321 1.00 98.19 259 SER A O 1
ATOM 2154 N N . TYR A 1 260 ? 10.787 11.122 4.762 1.00 98.62 260 TYR A N 1
ATOM 2155 C CA . TYR A 1 260 ? 10.065 10.288 5.726 1.00 98.62 260 TYR A CA 1
ATOM 2156 C C . TYR A 1 260 ? 11.010 9.343 6.473 1.00 98.62 260 TYR A C 1
ATOM 2158 O O . TYR A 1 260 ? 10.906 9.212 7.694 1.00 98.62 260 TYR A O 1
ATOM 2166 N N . LEU A 1 261 ?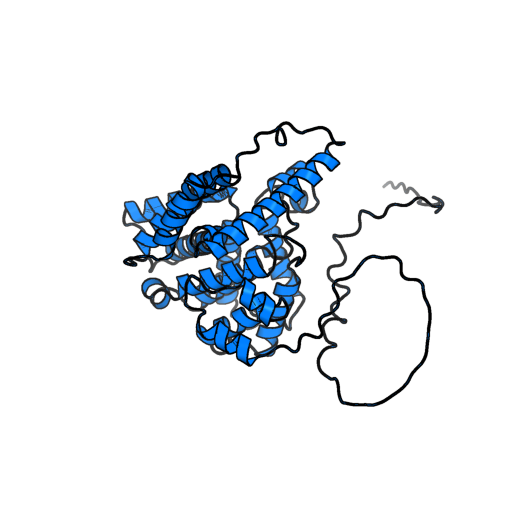 11.943 8.709 5.752 1.00 98.50 261 LEU A N 1
ATOM 2167 C CA . LEU A 1 261 ? 12.923 7.801 6.345 1.00 98.50 261 LEU A CA 1
ATOM 2168 C C . LEU A 1 261 ? 13.843 8.522 7.339 1.00 98.50 261 LEU A C 1
ATOM 2170 O O . LEU A 1 261 ? 14.028 8.024 8.448 1.00 98.50 261 LEU A O 1
ATOM 2174 N N . ASP A 1 262 ? 14.381 9.687 6.974 1.00 98.50 262 ASP A N 1
ATOM 2175 C CA . ASP A 1 262 ? 15.266 10.481 7.832 1.00 98.50 262 ASP A CA 1
ATOM 2176 C C . ASP A 1 262 ? 14.533 10.908 9.118 1.00 98.50 262 ASP A C 1
ATOM 2178 O O . ASP A 1 262 ? 15.059 10.709 10.213 1.00 98.50 262 ASP A O 1
ATOM 2182 N N . GLU A 1 263 ? 13.292 11.407 9.011 1.00 98.44 263 GLU A N 1
ATOM 2183 C CA . GLU A 1 263 ? 12.487 11.807 10.177 1.00 98.44 263 GLU A CA 1
ATOM 2184 C C . GLU A 1 263 ? 12.214 10.623 11.120 1.00 98.44 263 GLU A C 1
ATOM 2186 O O . GLU A 1 263 ? 12.343 10.744 12.344 1.00 98.44 263 GLU A O 1
ATOM 2191 N N . PHE A 1 264 ? 11.848 9.462 10.568 1.00 98.44 264 PHE A N 1
ATOM 2192 C CA . PHE A 1 264 ? 11.584 8.265 11.364 1.00 98.44 264 PHE A CA 1
ATOM 2193 C C . PHE A 1 264 ? 12.858 7.750 12.043 1.00 98.44 264 PHE A C 1
ATOM 2195 O O . PHE A 1 264 ? 12.869 7.538 13.257 1.00 98.44 264 PHE A O 1
ATOM 2202 N N . THR A 1 265 ? 13.951 7.644 11.285 1.00 98.00 265 THR A N 1
ATOM 2203 C CA . THR A 1 265 ? 15.264 7.196 11.771 1.00 98.00 265 THR A CA 1
ATOM 2204 C C . THR A 1 265 ? 15.790 8.108 12.878 1.00 98.00 265 THR A C 1
ATOM 2206 O O . THR A 1 265 ? 16.246 7.630 13.918 1.00 98.00 265 THR A O 1
ATOM 2209 N N . GLU A 1 266 ? 15.694 9.429 12.704 1.00 98.00 266 GLU A N 1
ATOM 2210 C CA . GLU A 1 266 ? 16.107 10.404 13.716 1.00 98.00 266 GLU A CA 1
ATOM 2211 C C . GLU A 1 266 ? 15.324 10.210 15.021 1.00 98.00 266 GLU A C 1
ATOM 2213 O O . GLU A 1 266 ? 15.909 10.181 16.110 1.00 98.00 266 GLU A O 1
ATOM 2218 N N . LYS A 1 267 ? 14.003 10.022 14.929 1.00 97.75 267 LYS A N 1
ATOM 2219 C CA . LYS A 1 267 ? 13.150 9.803 16.102 1.00 97.75 267 LYS A CA 1
ATOM 2220 C C . LYS A 1 267 ? 13.472 8.502 16.836 1.00 97.75 267 LYS A C 1
ATOM 2222 O O . LYS A 1 267 ? 13.466 8.511 18.072 1.00 97.75 267 LYS A O 1
ATOM 2227 N N . LEU A 1 268 ? 13.765 7.420 16.112 1.00 95.94 268 LEU A N 1
ATOM 2228 C CA . LEU A 1 268 ? 14.177 6.140 16.698 1.00 95.94 268 LEU A CA 1
ATOM 2229 C C . LEU A 1 268 ? 15.546 6.252 17.381 1.00 95.94 268 LEU A C 1
ATOM 2231 O O . LEU A 1 268 ? 15.665 5.941 18.567 1.00 95.94 268 LEU A O 1
ATOM 2235 N N . ASN A 1 269 ? 16.552 6.785 16.681 1.00 96.12 269 ASN A N 1
ATOM 2236 C CA . ASN A 1 269 ? 17.916 6.934 17.198 1.00 96.12 269 ASN A CA 1
ATOM 2237 C C . ASN A 1 269 ? 17.971 7.822 18.447 1.00 96.12 269 ASN A C 1
ATOM 2239 O O . ASN A 1 269 ? 18.635 7.490 19.430 1.00 96.12 269 ASN A O 1
ATOM 2243 N N . ASN A 1 270 ? 17.215 8.923 18.444 1.00 96.75 270 ASN A N 1
ATOM 2244 C CA . ASN A 1 270 ? 17.126 9.832 19.585 1.00 96.75 270 ASN A CA 1
ATOM 2245 C C . ASN A 1 270 ? 16.168 9.336 20.684 1.00 96.75 270 ASN A C 1
ATOM 2247 O O . ASN A 1 270 ? 16.000 10.022 21.691 1.00 96.75 270 ASN A O 1
ATOM 2251 N N . LYS A 1 271 ? 15.523 8.170 20.510 1.00 95.81 271 LYS A N 1
ATOM 2252 C CA . LYS A 1 271 ? 14.515 7.607 21.429 1.00 95.81 271 LYS A CA 1
ATOM 2253 C C . LYS A 1 271 ? 13.378 8.588 21.748 1.00 95.81 271 LYS A C 1
ATOM 2255 O O . LYS A 1 271 ? 12.860 8.619 22.862 1.00 95.81 271 LYS A O 1
ATOM 2260 N N . THR A 1 272 ? 13.011 9.414 20.768 1.00 97.06 272 THR A N 1
ATOM 2261 C CA . THR A 1 272 ? 11.929 10.407 20.885 1.00 97.06 272 THR A CA 1
ATOM 2262 C C . THR A 1 272 ? 10.636 9.956 20.215 1.00 97.06 272 THR A C 1
ATOM 2264 O O . THR A 1 272 ? 9.605 10.594 20.420 1.00 97.06 272 THR A O 1
ATOM 2267 N N . PHE A 1 273 ? 10.670 8.866 19.441 1.00 97.38 273 PHE A N 1
ATOM 2268 C CA . PHE A 1 273 ? 9.465 8.244 18.903 1.00 97.38 273 PHE A CA 1
ATOM 2269 C C . PHE A 1 273 ? 8.592 7.688 20.037 1.00 97.38 273 PHE A C 1
ATOM 2271 O O . PHE A 1 273 ? 9.052 6.882 20.847 1.00 97.38 273 PHE A O 1
ATOM 2278 N N . ASN A 1 274 ? 7.320 8.079 20.080 1.00 96.06 274 ASN A N 1
ATOM 2279 C CA . ASN A 1 274 ? 6.356 7.589 21.056 1.00 96.06 274 ASN A CA 1
ATOM 2280 C C . ASN A 1 274 ? 5.086 7.082 20.362 1.00 96.06 274 ASN A C 1
ATOM 2282 O O . ASN A 1 274 ? 4.261 7.873 19.914 1.00 96.06 274 ASN A O 1
ATOM 2286 N N . ILE A 1 275 ? 4.861 5.765 20.371 1.00 95.38 275 ILE A N 1
ATOM 2287 C CA . ILE A 1 275 ? 3.675 5.141 19.758 1.00 95.38 275 ILE A CA 1
ATOM 2288 C C . ILE A 1 275 ? 2.341 5.620 20.371 1.00 95.38 275 ILE A C 1
ATOM 2290 O O . ILE A 1 275 ? 1.296 5.588 19.728 1.00 95.38 275 ILE A O 1
ATOM 2294 N N . ASN A 1 276 ? 2.344 6.157 21.593 1.00 94.38 276 ASN A N 1
ATOM 2295 C CA . ASN A 1 276 ? 1.138 6.732 22.193 1.00 94.38 276 ASN A CA 1
ATOM 2296 C C . ASN A 1 276 ? 0.828 8.147 21.666 1.00 94.38 276 ASN A C 1
ATOM 2298 O O . ASN A 1 276 ? -0.284 8.649 21.852 1.00 94.38 276 ASN A O 1
ATOM 2302 N N . ASN A 1 277 ? 1.770 8.790 20.971 1.00 96.81 277 ASN A N 1
ATOM 2303 C CA . ASN A 1 277 ? 1.588 10.093 20.345 1.00 96.81 277 ASN A CA 1
ATOM 2304 C C . ASN A 1 277 ? 0.975 9.956 18.941 1.00 96.81 277 ASN A C 1
ATOM 2306 O O . ASN A 1 277 ? 1.498 9.255 18.081 1.00 96.81 277 ASN A O 1
ATOM 2310 N N . SER A 1 278 ? -0.112 10.682 18.673 1.00 95.50 278 SER A N 1
ATOM 2311 C CA . SER A 1 278 ? -0.822 10.596 17.389 1.00 95.50 278 SER A CA 1
ATOM 2312 C C . SER A 1 278 ? -0.029 11.115 16.184 1.00 95.50 278 SER A C 1
ATOM 2314 O O . SER A 1 278 ? -0.258 10.653 15.068 1.00 95.50 278 SER A O 1
ATOM 2316 N N . LYS A 1 279 ? 0.905 12.059 16.368 1.00 96.94 279 LYS A N 1
ATOM 2317 C CA . LYS A 1 279 ? 1.777 12.538 15.282 1.00 96.94 279 LYS A CA 1
ATOM 2318 C C . LYS A 1 279 ? 2.827 11.495 14.920 1.00 96.94 279 LYS A C 1
ATOM 2320 O O . LYS A 1 279 ? 3.046 11.260 13.737 1.00 96.94 279 LYS A O 1
ATOM 2325 N N . ASP A 1 280 ? 3.417 10.852 15.924 1.00 98.00 280 ASP A N 1
ATOM 2326 C CA . ASP A 1 280 ? 4.392 9.781 15.710 1.00 98.00 280 ASP A CA 1
ATOM 2327 C C . ASP A 1 280 ? 3.721 8.553 15.084 1.00 98.00 280 ASP A C 1
ATOM 2329 O O . ASP A 1 280 ? 4.251 7.997 14.125 1.00 98.00 280 ASP A O 1
ATOM 2333 N N . ARG A 1 281 ? 2.502 8.190 15.519 1.00 97.88 281 ARG A N 1
ATOM 2334 C CA . ARG A 1 281 ? 1.713 7.161 14.824 1.00 97.88 281 ARG A CA 1
ATOM 2335 C C . ARG A 1 281 ? 1.440 7.535 13.379 1.00 97.88 281 ARG A C 1
ATOM 2337 O O . ARG A 1 281 ? 1.656 6.708 12.512 1.00 97.88 281 ARG A O 1
ATOM 2344 N N . LYS A 1 282 ? 1.034 8.774 13.091 1.00 98.56 282 LYS A N 1
ATOM 2345 C CA . LYS A 1 282 ? 0.820 9.226 11.709 1.00 98.56 282 LYS A CA 1
ATOM 2346 C C . LYS A 1 282 ? 2.080 9.066 10.844 1.00 98.56 282 LYS A C 1
ATOM 2348 O O . LYS A 1 282 ? 1.959 8.579 9.726 1.00 98.56 282 LYS A O 1
ATOM 2353 N N . LEU A 1 283 ? 3.258 9.449 11.349 1.00 98.69 283 LEU A N 1
ATOM 2354 C CA . LEU A 1 283 ? 4.532 9.220 10.656 1.00 98.69 283 LEU A CA 1
ATOM 2355 C C . LEU A 1 283 ? 4.758 7.724 10.406 1.00 98.69 283 LEU A C 1
ATOM 2357 O O . LEU A 1 283 ? 5.058 7.333 9.284 1.00 98.69 283 LEU A O 1
ATOM 2361 N N . LEU A 1 284 ? 4.549 6.887 11.423 1.00 98.69 284 LEU A N 1
ATOM 2362 C CA . LEU A 1 284 ? 4.655 5.437 11.290 1.00 98.69 284 LEU A CA 1
ATOM 2363 C C . LEU A 1 284 ? 3.680 4.880 10.246 1.00 98.69 284 LEU A C 1
ATOM 2365 O O . LEU A 1 284 ? 4.095 4.068 9.435 1.00 98.69 284 LEU A O 1
ATOM 2369 N N . LEU A 1 285 ? 2.425 5.335 10.196 1.00 98.88 285 LEU A N 1
ATOM 2370 C CA . LEU A 1 285 ? 1.471 4.897 9.171 1.00 98.88 285 LEU A CA 1
ATOM 2371 C C . LEU A 1 285 ? 1.950 5.250 7.751 1.00 98.88 285 LEU A C 1
ATOM 2373 O O . LEU A 1 285 ? 1.796 4.438 6.841 1.00 98.88 285 LEU A O 1
ATOM 2377 N N . CYS A 1 286 ? 2.577 6.419 7.568 1.00 98.88 286 CYS A N 1
ATOM 2378 C CA . CYS A 1 286 ? 3.242 6.781 6.313 1.00 98.88 286 CYS A CA 1
ATOM 2379 C C . CYS A 1 286 ? 4.438 5.857 6.013 1.00 98.88 286 CYS A C 1
ATOM 2381 O O . CYS A 1 286 ? 4.602 5.440 4.876 1.00 98.88 286 CYS A O 1
ATOM 2383 N N . ILE A 1 287 ? 5.251 5.484 7.007 1.00 98.81 287 ILE A N 1
ATOM 2384 C CA . ILE A 1 287 ? 6.335 4.502 6.819 1.00 98.81 287 ILE A CA 1
ATOM 2385 C C . ILE A 1 287 ? 5.779 3.129 6.423 1.00 98.81 287 ILE A C 1
ATOM 2387 O O . ILE A 1 287 ? 6.298 2.506 5.502 1.00 98.81 287 ILE A O 1
ATOM 2391 N N . LEU A 1 288 ? 4.702 2.676 7.067 1.00 98.81 288 LEU A N 1
ATOM 2392 C CA . LEU A 1 288 ? 4.083 1.379 6.801 1.00 98.81 288 LEU A CA 1
ATOM 2393 C C . LEU A 1 288 ? 3.564 1.263 5.367 1.00 98.81 288 LEU A C 1
ATOM 2395 O O . LEU A 1 288 ? 3.873 0.272 4.710 1.00 98.81 288 LEU A O 1
ATOM 2399 N N . ILE A 1 289 ? 2.826 2.262 4.866 1.00 98.88 289 ILE A N 1
ATOM 2400 C CA . ILE A 1 289 ? 2.337 2.212 3.481 1.00 98.88 289 ILE A CA 1
ATOM 2401 C C . ILE A 1 289 ? 3.492 2.268 2.483 1.00 98.88 289 ILE A C 1
ATOM 2403 O O . ILE A 1 289 ? 3.470 1.531 1.510 1.00 98.88 289 ILE A O 1
ATOM 2407 N N . LYS A 1 290 ? 4.549 3.043 2.763 1.00 98.81 290 LYS A N 1
ATOM 2408 C CA . LYS A 1 290 ? 5.745 3.063 1.913 1.00 98.81 290 LYS A CA 1
ATOM 2409 C C . LYS A 1 290 ? 6.441 1.710 1.880 1.00 98.81 290 LYS A C 1
ATOM 2411 O O . LYS A 1 290 ? 6.819 1.267 0.806 1.00 98.81 290 LYS A O 1
ATOM 2416 N N . CYS A 1 291 ? 6.598 1.048 3.028 1.00 98.75 291 CYS A N 1
ATOM 2417 C CA . CYS A 1 291 ? 7.132 -0.311 3.074 1.00 98.75 291 CYS A CA 1
ATOM 2418 C C . CYS A 1 291 ? 6.238 -1.295 2.315 1.00 98.75 291 CYS A C 1
ATOM 2420 O O . CYS A 1 291 ? 6.765 -2.155 1.622 1.00 98.75 291 CYS A O 1
ATOM 2422 N N . ALA A 1 292 ? 4.912 -1.189 2.450 1.00 98.81 292 ALA A N 1
ATOM 2423 C CA . ALA A 1 292 ? 3.958 -2.069 1.777 1.00 98.81 292 ALA A CA 1
ATOM 2424 C C . ALA A 1 292 ? 4.030 -1.920 0.249 1.00 98.81 292 ALA A C 1
ATOM 2426 O O . ALA A 1 292 ? 4.120 -2.926 -0.456 1.00 98.81 292 ALA A O 1
ATOM 2427 N N . ASP A 1 293 ? 4.068 -0.676 -0.221 1.00 98.88 293 ASP A N 1
ATOM 2428 C CA . ASP A 1 293 ? 4.158 -0.273 -1.623 1.00 98.88 293 ASP A CA 1
ATOM 2429 C C . ASP A 1 293 ? 5.426 -0.820 -2.305 1.00 98.88 293 ASP A C 1
ATOM 2431 O O . ASP A 1 293 ? 5.358 -1.539 -3.300 1.00 98.88 293 ASP A O 1
ATOM 2435 N N . ILE A 1 294 ? 6.594 -0.655 -1.671 1.00 98.62 294 ILE A N 1
ATOM 2436 C CA . ILE A 1 294 ? 7.870 -1.163 -2.210 1.00 98.62 294 ILE A CA 1
ATOM 2437 C C . ILE A 1 294 ? 8.252 -2.562 -1.694 1.00 98.62 294 ILE A C 1
ATOM 2439 O O . ILE A 1 294 ? 9.424 -2.945 -1.719 1.00 98.62 294 ILE A O 1
ATOM 2443 N N . SER A 1 295 ? 7.287 -3.348 -1.202 1.00 98.56 295 SER A N 1
ATOM 2444 C CA . SER A 1 295 ? 7.569 -4.621 -0.521 1.00 98.56 295 SER A CA 1
ATOM 2445 C C . SER A 1 295 ? 7.994 -5.761 -1.448 1.00 98.56 295 SER A C 1
ATOM 2447 O O . SER A 1 295 ? 8.461 -6.787 -0.951 1.00 98.56 295 SER A O 1
ATOM 2449 N N . ASN A 1 296 ? 7.860 -5.640 -2.773 1.00 98.50 296 ASN A N 1
ATOM 2450 C CA . ASN A 1 296 ? 8.034 -6.791 -3.667 1.00 98.50 296 ASN A CA 1
ATOM 2451 C C . ASN A 1 296 ? 9.399 -7.497 -3.542 1.00 98.50 296 ASN A C 1
ATOM 2453 O O . ASN A 1 296 ? 9.405 -8.729 -3.488 1.00 98.50 296 ASN A O 1
ATOM 2457 N N . PRO A 1 297 ? 10.546 -6.791 -3.414 1.00 98.50 297 PRO A N 1
ATOM 2458 C CA . PRO A 1 297 ? 11.848 -7.442 -3.244 1.00 98.50 297 PRO A CA 1
ATOM 2459 C C . PRO A 1 297 ? 12.010 -8.184 -1.911 1.00 98.50 297 PRO A C 1
ATOM 2461 O O . PRO A 1 297 ? 12.972 -8.922 -1.732 1.00 98.50 297 PRO A O 1
ATOM 2464 N N . THR A 1 298 ? 11.080 -8.002 -0.975 1.00 98.31 298 THR A N 1
ATOM 2465 C CA . THR A 1 298 ? 11.061 -8.675 0.331 1.00 98.31 298 THR A CA 1
ATOM 2466 C C . THR A 1 298 ? 10.175 -9.922 0.350 1.00 98.31 298 THR A C 1
ATOM 2468 O O . THR A 1 298 ? 9.999 -10.512 1.410 1.00 98.31 298 THR A O 1
ATOM 2471 N N . LYS A 1 299 ? 9.564 -10.292 -0.784 1.00 98.38 299 LYS A N 1
ATOM 2472 C CA . LYS A 1 299 ? 8.760 -11.512 -0.940 1.00 98.38 299 LYS A CA 1
ATOM 2473 C C . LYS A 1 299 ? 9.647 -12.693 -1.333 1.00 98.38 299 LYS A C 1
ATOM 2475 O O . LYS A 1 299 ? 10.777 -12.515 -1.787 1.00 98.38 299 LYS A O 1
ATOM 2480 N N . ILE A 1 300 ? 9.122 -13.913 -1.234 1.00 9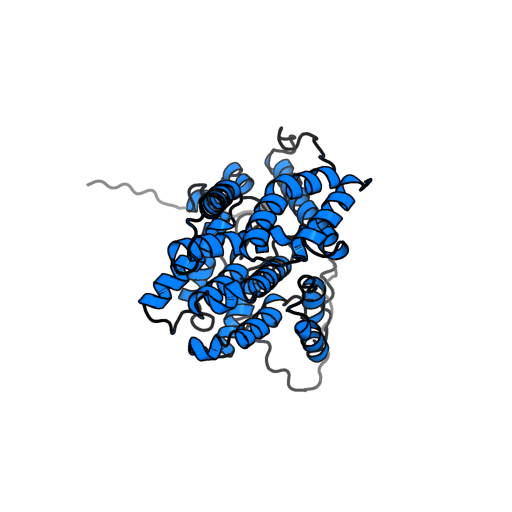7.75 300 ILE A N 1
ATOM 2481 C CA . ILE A 1 300 ? 9.789 -15.103 -1.775 1.00 97.75 300 ILE A CA 1
ATOM 2482 C C . ILE A 1 300 ? 10.169 -14.911 -3.254 1.00 97.75 300 ILE A C 1
ATOM 2484 O O . ILE A 1 300 ? 9.451 -14.281 -4.034 1.00 97.75 300 ILE A O 1
ATOM 2488 N N . ASN A 1 301 ? 11.323 -15.461 -3.631 1.00 97.44 301 ASN A N 1
ATOM 2489 C CA . ASN A 1 301 ? 12.033 -15.140 -4.866 1.00 97.44 301 ASN A CA 1
ATOM 2490 C C . ASN A 1 301 ? 11.186 -15.210 -6.152 1.00 97.44 301 ASN A C 1
ATOM 2492 O O . ASN A 1 301 ? 11.277 -14.316 -6.987 1.00 97.44 301 ASN A O 1
ATOM 2496 N N . ASN A 1 302 ? 10.317 -16.212 -6.314 1.00 97.56 302 ASN A N 1
ATOM 2497 C CA . ASN A 1 302 ? 9.463 -16.324 -7.503 1.00 97.56 302 ASN A CA 1
ATOM 2498 C C . ASN A 1 302 ? 8.461 -15.163 -7.627 1.00 97.56 302 ASN A C 1
ATOM 2500 O O . ASN A 1 302 ? 8.259 -14.654 -8.730 1.00 97.56 302 ASN A O 1
ATOM 2504 N N . ILE A 1 303 ? 7.873 -14.724 -6.509 1.00 98.38 303 ILE A N 1
ATOM 2505 C CA . ILE A 1 303 ? 6.962 -13.571 -6.466 1.00 98.38 303 ILE A CA 1
ATOM 2506 C C . ILE A 1 303 ? 7.753 -12.283 -6.716 1.00 98.38 303 ILE A C 1
ATOM 2508 O O . ILE A 1 303 ? 7.342 -11.464 -7.539 1.00 98.38 303 ILE A O 1
ATOM 2512 N N . ALA A 1 304 ? 8.913 -12.127 -6.068 1.00 98.12 304 ALA A N 1
ATOM 2513 C CA . ALA A 1 304 ? 9.782 -10.968 -6.259 1.00 98.12 304 ALA A CA 1
ATOM 2514 C C . ALA A 1 304 ? 10.200 -10.807 -7.734 1.00 98.12 304 ALA A C 1
ATOM 2516 O O . ALA A 1 304 ? 10.017 -9.740 -8.311 1.00 98.12 304 ALA A O 1
ATOM 2517 N N . ILE A 1 305 ? 10.663 -11.882 -8.385 1.00 96.56 305 ILE A N 1
ATOM 2518 C CA . ILE A 1 305 ? 11.044 -11.880 -9.809 1.00 96.56 305 ILE A CA 1
ATOM 2519 C C . ILE A 1 305 ? 9.869 -11.497 -10.713 1.00 96.56 305 ILE A C 1
ATOM 2521 O O . ILE A 1 305 ? 10.065 -10.770 -11.693 1.00 96.56 305 ILE A O 1
ATOM 2525 N N . GLN A 1 306 ? 8.663 -11.992 -10.420 1.00 97.94 306 GLN A N 1
ATOM 2526 C CA . GLN A 1 306 ? 7.471 -11.680 -11.205 1.00 97.94 306 GLN A CA 1
ATOM 2527 C C . GLN A 1 306 ? 7.126 -10.189 -11.133 1.00 97.94 306 GLN A C 1
ATOM 2529 O O . GLN A 1 306 ? 6.868 -9.584 -12.173 1.00 97.94 306 GLN A O 1
ATOM 2534 N N . TRP A 1 307 ? 7.191 -9.582 -9.946 1.00 98.38 307 TRP A N 1
ATOM 2535 C CA . TRP A 1 307 ? 7.020 -8.137 -9.791 1.00 98.38 307 TRP A CA 1
ATOM 2536 C C . TRP A 1 307 ? 8.122 -7.338 -10.487 1.00 98.38 307 TRP A C 1
ATOM 2538 O O . TRP A 1 307 ? 7.809 -6.420 -11.242 1.00 98.38 307 TRP A O 1
ATOM 2548 N N . SER A 1 308 ? 9.393 -7.732 -10.345 1.00 95.62 308 SER A N 1
ATOM 2549 C CA . SER A 1 308 ? 10.504 -7.070 -11.041 1.00 95.62 308 SER A CA 1
ATOM 2550 C C . SER A 1 308 ? 10.354 -7.124 -12.568 1.00 95.62 308 SER A C 1
ATOM 2552 O O . SER A 1 308 ? 10.729 -6.178 -13.251 1.00 95.62 308 SER A O 1
ATOM 2554 N N . ASN A 1 309 ? 9.832 -8.227 -13.126 1.00 94.25 309 ASN A N 1
ATOM 2555 C CA . ASN A 1 309 ? 9.524 -8.331 -14.559 1.00 94.25 309 ASN A CA 1
ATOM 2556 C C . ASN A 1 309 ? 8.426 -7.350 -14.979 1.00 94.25 309 ASN A C 1
ATOM 2558 O O . ASN A 1 309 ? 8.587 -6.660 -15.978 1.00 94.25 309 ASN A O 1
ATOM 2562 N N . ARG A 1 310 ? 7.331 -7.295 -14.215 1.00 97.12 310 ARG A N 1
ATOM 2563 C CA . ARG A 1 310 ? 6.186 -6.422 -14.495 1.00 97.12 310 ARG A CA 1
ATOM 2564 C C . ARG A 1 310 ? 6.566 -4.946 -14.449 1.00 97.12 310 ARG A C 1
ATOM 2566 O O . ARG A 1 310 ? 6.231 -4.215 -15.371 1.00 97.12 310 ARG A O 1
ATOM 2573 N N . LEU A 1 311 ? 7.301 -4.522 -13.419 1.00 94.06 311 LEU A N 1
ATOM 2574 C CA . LEU A 1 311 ? 7.758 -3.134 -13.311 1.00 94.06 311 LEU A CA 1
ATOM 2575 C C . LEU A 1 311 ? 8.658 -2.760 -14.493 1.00 94.06 311 LEU A C 1
ATOM 2577 O O . LEU A 1 311 ? 8.447 -1.741 -15.139 1.00 94.06 311 LEU A O 1
ATOM 2581 N N . PHE A 1 312 ? 9.603 -3.640 -14.835 1.00 90.69 312 PHE A N 1
ATOM 2582 C CA . PHE A 1 312 ? 10.489 -3.429 -15.975 1.00 90.69 312 PHE A CA 1
ATOM 2583 C C . PHE A 1 312 ? 9.732 -3.352 -17.310 1.00 90.69 312 PHE A C 1
ATOM 2585 O O . PHE A 1 312 ? 10.075 -2.534 -18.159 1.00 90.69 312 PHE A O 1
ATOM 2592 N N . GLU A 1 313 ? 8.698 -4.174 -17.507 1.00 91.56 313 GLU A N 1
ATOM 2593 C CA . GLU A 1 313 ? 7.832 -4.108 -18.691 1.00 91.56 313 GLU A CA 1
ATOM 2594 C C . GLU A 1 313 ? 7.091 -2.764 -18.777 1.00 91.56 313 GLU A C 1
ATOM 2596 O O . GLU A 1 313 ? 7.047 -2.151 -19.843 1.00 91.56 313 GLU A O 1
ATOM 2601 N N . GLU A 1 314 ? 6.561 -2.263 -17.661 1.00 93.12 314 GLU A N 1
ATOM 2602 C CA . GLU A 1 314 ? 5.881 -0.966 -17.630 1.00 93.12 314 GLU A CA 1
ATOM 2603 C C . GLU A 1 314 ? 6.842 0.206 -17.901 1.00 93.12 314 GLU A C 1
ATOM 2605 O O . GLU A 1 314 ? 6.557 1.067 -18.738 1.00 93.12 314 GLU A O 1
ATOM 2610 N N . ASP A 1 315 ? 8.038 0.180 -17.306 1.00 88.19 315 ASP A N 1
ATOM 2611 C CA . ASP A 1 315 ? 9.101 1.159 -17.568 1.00 88.19 315 ASP A CA 1
ATOM 2612 C C . ASP A 1 315 ? 9.547 1.148 -19.043 1.00 88.19 315 ASP A C 1
ATOM 2614 O O . ASP A 1 315 ? 9.826 2.199 -19.641 1.00 88.19 315 ASP A O 1
ATOM 2618 N N . GLN A 1 316 ? 9.585 -0.031 -19.673 1.00 86.56 316 GLN A N 1
ATOM 2619 C CA . GLN A 1 316 ? 9.855 -0.167 -21.105 1.00 86.56 316 GLN A CA 1
ATOM 2620 C C . GLN A 1 316 ? 8.744 0.449 -21.961 1.00 86.56 316 GLN A C 1
ATOM 2622 O O . GLN A 1 316 ? 9.046 1.150 -22.933 1.00 86.56 316 GLN A O 1
ATOM 2627 N N . ILE A 1 317 ? 7.474 0.235 -21.605 1.00 87.81 317 ILE A N 1
ATOM 2628 C CA . ILE A 1 317 ? 6.331 0.856 -22.290 1.00 87.81 317 ILE A CA 1
ATOM 2629 C C . ILE A 1 317 ? 6.433 2.383 -22.205 1.00 87.81 317 ILE A C 1
ATOM 2631 O O . ILE A 1 317 ? 6.332 3.057 -23.238 1.00 87.81 317 ILE A O 1
ATOM 2635 N N . GLN A 1 318 ? 6.713 2.935 -21.019 1.00 87.69 318 GLN A N 1
ATOM 2636 C CA . GLN A 1 318 ? 6.941 4.372 -20.854 1.00 87.69 318 GLN A CA 1
ATOM 2637 C C . GLN A 1 318 ? 8.094 4.855 -21.747 1.00 87.69 318 GLN A C 1
ATOM 2639 O O . GLN A 1 318 ? 7.927 5.821 -22.494 1.00 87.69 318 GLN A O 1
ATOM 2644 N N . SER A 1 319 ? 9.237 4.165 -21.732 1.00 84.62 319 SER A N 1
ATOM 2645 C CA . SER A 1 319 ? 10.418 4.525 -22.533 1.00 84.62 319 SER A CA 1
ATOM 2646 C C . SER A 1 319 ? 10.110 4.573 -24.037 1.00 84.62 319 SER A C 1
ATOM 2648 O O . SER A 1 319 ? 10.534 5.486 -24.750 1.00 84.62 319 SER A O 1
ATOM 2650 N N . VAL A 1 320 ? 9.317 3.620 -24.538 1.00 84.50 320 VAL A N 1
ATOM 2651 C CA . VAL A 1 320 ? 8.847 3.606 -25.932 1.00 84.50 320 VAL A CA 1
ATOM 2652 C C . VAL A 1 320 ? 7.906 4.780 -26.222 1.00 84.50 320 VAL A C 1
ATOM 2654 O O . VAL A 1 320 ? 7.999 5.387 -27.293 1.00 84.50 320 VAL A O 1
ATOM 2657 N N . ASN A 1 321 ? 7.019 5.131 -25.291 1.00 84.31 321 ASN A N 1
ATOM 2658 C CA . ASN A 1 321 ? 6.128 6.284 -25.438 1.00 84.31 321 ASN A CA 1
ATOM 2659 C C . ASN A 1 321 ? 6.917 7.600 -25.493 1.00 84.31 321 ASN A C 1
ATOM 2661 O O . ASN A 1 321 ? 6.659 8.436 -26.361 1.00 84.31 321 ASN A O 1
ATOM 2665 N N . GLU A 1 322 ? 7.951 7.752 -24.663 1.00 84.25 322 GLU A N 1
ATOM 2666 C CA . GLU A 1 322 ? 8.840 8.915 -24.704 1.00 84.25 322 GLU A CA 1
ATOM 2667 C C . GLU A 1 322 ? 9.596 9.052 -26.032 1.00 84.25 322 GLU A C 1
ATOM 2669 O O . GLU A 1 322 ? 9.776 10.167 -26.531 1.00 84.25 322 GLU A O 1
ATOM 2674 N N . LEU A 1 323 ? 10.033 7.938 -26.633 1.00 80.69 323 LEU A N 1
ATOM 2675 C CA . LEU A 1 323 ? 10.655 7.956 -27.962 1.00 80.69 323 LEU A CA 1
ATOM 2676 C C . LEU A 1 323 ? 9.691 8.484 -29.023 1.00 80.69 323 LEU A C 1
ATOM 2678 O O . LEU A 1 323 ? 10.079 9.321 -29.841 1.00 80.69 323 LEU A O 1
ATOM 2682 N N . LYS A 1 324 ? 8.433 8.031 -29.000 1.00 79.12 324 LYS A N 1
ATOM 2683 C CA . LYS A 1 324 ? 7.401 8.479 -29.947 1.00 79.12 324 LYS A CA 1
ATOM 2684 C C . LYS A 1 324 ? 7.118 9.977 -29.803 1.00 79.12 324 LYS A C 1
ATOM 2686 O O . LYS A 1 324 ? 7.089 10.677 -30.812 1.00 79.12 324 LYS A O 1
ATOM 2691 N N . GLN A 1 325 ? 6.990 10.474 -28.570 1.00 76.75 325 GLN A N 1
ATOM 2692 C CA . GLN A 1 325 ? 6.732 11.894 -28.286 1.00 76.75 325 GLN A CA 1
ATOM 2693 C C . GLN A 1 325 ? 7.891 12.815 -28.715 1.00 76.75 325 GLN A C 1
ATOM 2695 O O . GLN A 1 325 ? 7.668 13.960 -29.098 1.00 76.75 325 GLN A O 1
ATOM 2700 N N . ASN A 1 326 ? 9.135 12.320 -28.727 1.00 71.81 326 ASN A N 1
ATOM 2701 C CA . ASN A 1 326 ? 10.313 13.075 -29.178 1.00 71.81 326 ASN A CA 1
ATOM 2702 C C . ASN A 1 326 ? 10.616 12.912 -30.684 1.00 71.81 326 ASN A C 1
ATOM 2704 O O . ASN A 1 326 ? 11.777 12.988 -31.096 1.00 71.81 326 ASN A O 1
ATOM 2708 N N . ASN A 1 327 ? 9.604 12.673 -31.530 1.00 63.78 327 ASN A N 1
ATOM 2709 C CA . ASN A 1 327 ? 9.767 12.417 -32.972 1.00 63.78 327 ASN A CA 1
ATOM 2710 C C . ASN A 1 327 ? 10.778 11.294 -33.281 1.00 63.78 327 ASN A C 1
ATOM 2712 O O . ASN A 1 327 ? 11.562 11.405 -34.222 1.00 63.78 327 ASN A O 1
ATOM 2716 N N . TYR A 1 328 ? 10.804 10.231 -32.470 1.00 60.00 328 TYR A N 1
ATOM 2717 C CA . TYR A 1 328 ? 11.776 9.131 -32.561 1.00 60.00 328 TYR A CA 1
ATOM 2718 C C . TYR A 1 328 ? 13.241 9.558 -32.378 1.00 60.00 328 TYR A C 1
ATOM 2720 O O . TYR A 1 328 ? 14.163 8.804 -32.695 1.00 60.00 328 TYR A O 1
ATOM 2728 N N . THR A 1 329 ? 13.476 10.753 -31.835 1.00 54.06 329 THR A N 1
ATOM 2729 C CA . THR A 1 329 ? 14.813 11.206 -31.454 1.00 54.06 329 THR A CA 1
ATOM 2730 C C . THR A 1 329 ? 15.111 10.684 -30.055 1.00 54.06 329 THR A C 1
ATOM 2732 O O . THR A 1 329 ? 14.367 10.957 -29.113 1.00 54.06 329 THR A O 1
ATOM 2735 N N . LEU A 1 330 ? 16.204 9.934 -29.903 1.00 54.78 330 LEU A N 1
ATOM 2736 C CA . LEU A 1 330 ? 16.662 9.445 -28.601 1.00 54.78 330 LEU A CA 1
ATOM 2737 C C . LEU A 1 330 ? 16.915 10.632 -27.659 1.00 54.78 330 LEU A C 1
ATOM 2739 O O . LEU A 1 330 ? 17.876 11.385 -27.832 1.00 54.78 330 LEU A O 1
ATOM 2743 N N . SER A 1 331 ? 16.048 10.801 -26.657 1.00 45.50 331 SER A N 1
ATOM 2744 C CA . SER A 1 331 ? 16.304 11.716 -25.543 1.00 45.50 331 SER A CA 1
ATOM 2745 C C . SER A 1 331 ? 17.586 11.275 -24.818 1.00 45.50 331 SER A C 1
ATOM 2747 O O . SER A 1 331 ? 17.820 10.072 -24.708 1.00 45.50 331 SER A O 1
ATOM 2749 N N . PRO A 1 332 ? 18.412 12.189 -24.272 1.00 44.00 332 PRO A N 1
ATOM 2750 C CA . PRO A 1 332 ? 19.579 11.825 -23.463 1.00 44.00 332 PRO A CA 1
ATOM 2751 C C . PRO A 1 332 ? 19.263 10.914 -22.266 1.00 44.00 332 PRO A C 1
ATOM 2753 O O . PRO A 1 332 ? 20.167 10.248 -21.791 1.00 44.00 332 PRO A O 1
ATOM 2756 N N . LEU A 1 333 ? 18.003 10.872 -21.811 1.00 43.03 333 LEU A N 1
ATOM 2757 C CA . LEU A 1 333 ? 17.498 9.956 -20.774 1.00 43.03 333 LEU A CA 1
ATOM 2758 C C . LEU A 1 333 ? 17.262 8.524 -21.282 1.00 43.03 333 LEU A C 1
ATOM 2760 O O . LEU A 1 333 ? 17.312 7.585 -20.505 1.00 43.03 333 LEU A O 1
ATOM 2764 N N . ILE A 1 334 ? 17.029 8.364 -22.587 1.00 48.31 334 ILE A N 1
ATOM 2765 C CA . ILE A 1 334 ? 16.827 7.074 -23.271 1.00 48.31 334 ILE A CA 1
ATOM 2766 C C . ILE A 1 334 ? 18.149 6.608 -23.907 1.00 48.31 334 ILE A C 1
ATOM 2768 O O . ILE A 1 334 ? 18.224 5.541 -24.516 1.00 48.31 334 ILE A O 1
ATOM 2772 N N . LYS A 1 335 ? 19.231 7.395 -23.767 1.00 44.56 335 LYS A N 1
ATOM 2773 C CA . LYS A 1 335 ? 20.577 6.910 -24.068 1.00 44.56 335 LYS A CA 1
ATOM 2774 C C . LYS A 1 335 ? 20.887 5.786 -23.093 1.00 44.56 335 LYS A C 1
ATOM 2776 O O . LYS A 1 335 ? 21.320 6.050 -21.987 1.00 44.56 335 LYS A O 1
ATOM 2781 N N . GLN A 1 336 ? 20.677 4.560 -23.552 1.00 42.31 336 GLN A N 1
ATOM 2782 C CA . GLN A 1 336 ? 21.729 3.556 -23.675 1.00 42.31 336 GLN A CA 1
ATOM 2783 C C . GLN A 1 336 ? 22.588 3.272 -22.433 1.00 42.31 336 GLN A C 1
ATOM 2785 O O . GLN A 1 336 ? 23.658 2.698 -22.570 1.00 42.31 336 GLN A O 1
ATOM 2790 N N . ASP A 1 337 ? 22.088 3.579 -21.246 1.00 44.66 337 ASP A N 1
ATOM 2791 C CA . ASP A 1 337 ? 22.438 2.895 -20.018 1.00 44.66 337 ASP A CA 1
ATOM 2792 C C . ASP A 1 337 ? 21.293 1.912 -19.785 1.00 44.66 337 ASP A C 1
ATOM 2794 O O . ASP A 1 337 ? 20.391 2.127 -18.977 1.00 44.66 337 ASP A O 1
ATOM 2798 N N . CYS A 1 338 ? 21.297 0.827 -20.566 1.00 46.97 338 CYS A N 1
ATOM 2799 C CA . CYS A 1 338 ? 20.676 -0.414 -20.127 1.00 46.97 338 CYS A CA 1
ATOM 2800 C C . CYS A 1 338 ? 21.453 -0.849 -18.884 1.00 46.97 338 CYS A C 1
ATOM 2802 O O . CYS A 1 338 ? 22.331 -1.702 -18.968 1.00 46.97 338 CYS A O 1
ATOM 2804 N N . ILE A 1 339 ? 21.180 -0.200 -17.750 1.00 57.69 339 ILE A N 1
ATOM 2805 C CA . ILE A 1 339 ? 21.479 -0.770 -16.452 1.00 57.69 339 ILE A CA 1
ATOM 2806 C C . ILE A 1 339 ? 20.801 -2.132 -16.501 1.00 57.69 339 ILE A C 1
ATOM 2808 O O . ILE A 1 339 ? 19.597 -2.224 -16.779 1.00 57.69 339 ILE A O 1
ATOM 2812 N N . SER A 1 340 ? 21.607 -3.177 -16.359 1.00 75.75 340 SER A N 1
ATOM 2813 C CA . SER A 1 340 ? 21.112 -4.545 -16.418 1.00 75.75 340 SER A CA 1
ATOM 2814 C C . SER A 1 340 ? 19.961 -4.702 -15.428 1.00 75.75 340 SER A C 1
ATOM 2816 O O . SER A 1 340 ? 19.882 -4.003 -14.408 1.00 75.75 340 SER A O 1
ATOM 2818 N N . LYS A 1 341 ? 19.023 -5.607 -15.713 1.00 82.31 341 LYS A N 1
ATOM 2819 C CA . LYS A 1 341 ? 17.877 -5.818 -14.817 1.00 82.31 341 LYS A CA 1
ATOM 2820 C C . LYS A 1 341 ? 18.348 -6.093 -13.380 1.00 82.31 341 LYS A C 1
ATOM 2822 O O . LYS A 1 341 ? 17.728 -5.615 -12.431 1.00 82.31 341 LYS A O 1
ATOM 2827 N N . SER A 1 342 ? 19.462 -6.810 -13.236 1.00 87.19 342 SER A N 1
ATOM 2828 C CA . SER A 1 342 ? 20.144 -7.048 -11.964 1.00 87.19 342 SER A CA 1
ATOM 2829 C C . SER A 1 342 ? 20.617 -5.762 -11.294 1.00 87.19 342 SER A C 1
ATOM 2831 O O . SER A 1 342 ? 20.225 -5.506 -10.161 1.00 87.19 342 SER A O 1
ATOM 2833 N N . GLU A 1 343 ? 21.398 -4.922 -11.975 1.00 87.25 343 GLU A N 1
ATOM 2834 C CA . GLU A 1 343 ? 21.900 -3.663 -11.407 1.00 87.25 343 GLU A CA 1
ATOM 2835 C C . GLU A 1 343 ? 20.764 -2.723 -10.970 1.00 87.25 343 GLU A C 1
ATOM 2837 O O . GLU A 1 343 ? 20.856 -2.117 -9.900 1.00 87.25 343 GLU A O 1
ATOM 2842 N N . ASN A 1 344 ? 19.670 -2.643 -11.739 1.00 87.81 344 ASN A N 1
ATOM 2843 C CA . ASN A 1 344 ? 18.491 -1.856 -11.368 1.00 87.81 344 ASN A CA 1
ATOM 2844 C C . ASN A 1 344 ? 17.858 -2.375 -10.070 1.00 87.81 344 ASN A C 1
ATOM 2846 O O . ASN A 1 344 ? 17.571 -1.592 -9.163 1.00 87.81 344 ASN A O 1
ATOM 2850 N N . GLN A 1 345 ? 17.678 -3.693 -9.949 1.00 92.50 345 GLN A N 1
ATOM 2851 C CA . GLN A 1 345 ? 17.097 -4.307 -8.753 1.00 92.50 345 GLN A CA 1
ATOM 2852 C C . GLN A 1 345 ? 18.020 -4.183 -7.535 1.00 92.50 345 GLN A C 1
ATOM 2854 O O . GLN A 1 345 ? 17.569 -3.734 -6.483 1.00 92.50 345 GLN A O 1
ATOM 2859 N N . THR A 1 346 ? 19.311 -4.490 -7.672 1.00 93.81 346 THR A N 1
ATOM 2860 C CA . THR A 1 346 ? 20.310 -4.327 -6.603 1.00 93.81 346 THR A CA 1
ATOM 2861 C C . THR A 1 346 ? 20.379 -2.869 -6.131 1.00 93.81 346 THR A C 1
ATOM 2863 O O . THR A 1 346 ? 20.391 -2.597 -4.929 1.00 93.81 346 THR A O 1
ATOM 2866 N N . SER A 1 347 ? 20.370 -1.904 -7.059 1.00 93.75 347 SER A N 1
ATOM 2867 C CA . SER A 1 347 ? 20.359 -0.474 -6.730 1.00 93.75 347 SER A CA 1
ATOM 2868 C C . SER A 1 347 ? 19.086 -0.068 -5.985 1.00 93.75 347 SER A C 1
ATOM 2870 O O . SER A 1 347 ? 19.167 0.579 -4.937 1.00 93.75 347 SER A O 1
ATOM 2872 N N . PHE A 1 348 ? 17.914 -0.490 -6.471 1.00 95.12 348 PHE A N 1
ATOM 2873 C CA . PHE A 1 348 ? 16.630 -0.191 -5.838 1.00 95.12 348 PHE A CA 1
ATOM 2874 C C . PHE A 1 348 ? 16.532 -0.778 -4.423 1.00 95.12 348 PHE A C 1
ATOM 2876 O O . PHE A 1 348 ? 16.181 -0.066 -3.478 1.00 95.12 348 PHE A O 1
ATOM 2883 N N . ILE A 1 349 ? 16.922 -2.047 -4.259 1.00 97.62 349 ILE A N 1
ATOM 2884 C CA . ILE A 1 349 ? 16.951 -2.736 -2.965 1.00 97.62 349 ILE A CA 1
ATOM 2885 C C . ILE A 1 349 ? 17.823 -1.970 -1.976 1.00 97.62 349 ILE A C 1
ATOM 2887 O O . ILE A 1 349 ? 17.360 -1.607 -0.898 1.00 97.62 349 ILE A O 1
ATOM 2891 N N . ARG A 1 350 ? 19.076 -1.692 -2.337 1.00 97.25 350 ARG A N 1
ATOM 2892 C CA . ARG A 1 350 ? 20.054 -1.111 -1.408 1.00 97.25 350 ARG A CA 1
ATOM 2893 C C . ARG A 1 350 ? 19.804 0.366 -1.115 1.00 97.25 350 ARG A C 1
ATOM 2895 O O . ARG A 1 350 ? 20.156 0.830 -0.035 1.00 97.25 350 ARG A O 1
ATOM 2902 N N . THR A 1 351 ? 19.201 1.095 -2.054 1.00 96.31 351 THR A N 1
ATOM 2903 C CA . THR A 1 351 ? 18.964 2.541 -1.921 1.00 96.31 351 THR A CA 1
ATOM 2904 C C . THR A 1 351 ? 17.648 2.855 -1.216 1.00 96.31 351 THR A C 1
ATOM 2906 O O . THR A 1 351 ? 17.600 3.800 -0.431 1.00 96.31 351 THR A O 1
ATOM 2909 N N . PHE A 1 352 ? 16.588 2.084 -1.477 1.00 97.50 352 PHE A N 1
ATOM 2910 C CA . PHE A 1 352 ? 15.237 2.412 -1.014 1.00 97.50 352 PHE A CA 1
ATOM 2911 C C . PHE A 1 352 ? 14.656 1.353 -0.077 1.00 97.50 352 PHE A C 1
ATOM 2913 O O . PHE A 1 352 ? 14.215 1.687 1.020 1.00 97.50 352 PHE A O 1
ATOM 2920 N N . VAL A 1 353 ? 14.664 0.078 -0.476 1.00 98.38 353 VAL A N 1
ATOM 2921 C CA . VAL A 1 353 ? 13.932 -0.973 0.254 1.00 98.38 353 VAL A CA 1
ATOM 2922 C C . VAL A 1 353 ? 14.638 -1.351 1.554 1.00 98.38 353 VAL A C 1
ATOM 2924 O O . VAL A 1 353 ? 14.041 -1.307 2.626 1.00 98.38 353 VAL A O 1
ATOM 2927 N N . LYS A 1 354 ? 15.926 -1.692 1.490 1.00 97.81 354 LYS A N 1
ATOM 2928 C CA . LYS A 1 354 ? 16.690 -2.163 2.647 1.00 97.81 354 LYS A CA 1
ATOM 2929 C C . LYS A 1 354 ? 16.721 -1.137 3.784 1.00 97.81 354 LYS A C 1
ATOM 2931 O O . LYS A 1 354 ? 16.336 -1.517 4.889 1.00 97.81 354 LYS A O 1
ATOM 2936 N N . PRO A 1 355 ? 17.046 0.152 3.552 1.00 98.12 355 PRO A N 1
ATOM 2937 C CA . PRO A 1 355 ? 17.100 1.127 4.638 1.00 98.12 355 PRO A CA 1
ATOM 2938 C C . PRO A 1 355 ? 15.770 1.287 5.386 1.00 98.12 355 PRO A C 1
ATOM 2940 O O . PRO A 1 355 ? 15.759 1.295 6.614 1.00 98.12 355 PRO A O 1
ATOM 2943 N N . ILE A 1 356 ? 14.636 1.377 4.679 1.00 98.19 356 ILE A N 1
ATOM 2944 C CA . ILE A 1 356 ? 13.336 1.571 5.340 1.00 98.19 356 ILE A CA 1
ATOM 2945 C C . ILE A 1 356 ? 12.858 0.302 6.062 1.00 98.19 356 ILE A C 1
ATOM 2947 O O . ILE A 1 356 ? 12.321 0.395 7.169 1.00 98.19 356 ILE A O 1
ATOM 2951 N N . PHE A 1 357 ? 13.109 -0.884 5.497 1.00 97.50 357 PHE A N 1
ATOM 2952 C CA . PHE A 1 357 ? 12.762 -2.153 6.139 1.00 97.50 357 PHE A CA 1
ATOM 2953 C C . PHE A 1 357 ? 13.638 -2.454 7.360 1.00 97.50 357 PHE A C 1
ATOM 2955 O O . PHE A 1 357 ? 13.129 -3.026 8.320 1.00 97.50 357 PHE A O 1
ATOM 2962 N N . GLU A 1 358 ? 14.911 -2.046 7.376 1.00 95.69 358 GLU A N 1
ATOM 2963 C CA . GLU A 1 358 ? 15.779 -2.165 8.558 1.00 95.69 358 GLU A CA 1
ATOM 2964 C C . GLU A 1 358 ? 15.255 -1.310 9.718 1.00 95.69 358 GLU A C 1
ATOM 2966 O O . GLU A 1 358 ? 15.146 -1.797 10.845 1.00 95.69 358 GLU A O 1
ATOM 2971 N N . GLN A 1 359 ? 14.853 -0.062 9.444 1.00 95.75 359 GLN A N 1
ATOM 2972 C CA . GLN A 1 359 ? 14.268 0.811 10.468 1.00 95.75 359 GLN A CA 1
ATOM 2973 C C . GLN A 1 359 ? 12.923 0.280 10.970 1.00 95.75 359 GLN A C 1
ATOM 2975 O O . GLN A 1 359 ? 12.675 0.262 12.176 1.00 95.75 359 GLN A O 1
ATOM 2980 N N . LEU A 1 360 ? 12.056 -0.188 10.064 1.00 95.50 360 LEU A N 1
ATOM 2981 C CA . LEU A 1 360 ? 10.776 -0.776 10.453 1.00 95.50 360 LEU A CA 1
ATOM 2982 C C . LEU A 1 360 ? 10.972 -2.074 11.249 1.00 95.50 360 LEU A C 1
ATOM 2984 O O . LEU A 1 360 ? 10.345 -2.244 12.291 1.00 95.50 360 LEU A O 1
ATOM 2988 N N . GLY A 1 361 ? 11.858 -2.964 10.801 1.00 93.19 361 GLY A N 1
ATOM 2989 C CA . GLY A 1 361 ? 12.182 -4.213 11.491 1.00 93.19 361 GLY A CA 1
ATOM 2990 C C . GLY A 1 361 ? 12.733 -3.965 12.894 1.00 93.19 361 GLY A C 1
ATOM 2991 O O . GLY A 1 361 ? 12.266 -4.581 13.850 1.00 93.19 361 GLY A O 1
ATOM 2992 N N . SER A 1 362 ? 13.642 -2.993 13.037 1.00 91.19 362 SER A N 1
ATOM 2993 C CA . SER A 1 362 ? 14.157 -2.571 14.343 1.00 91.19 362 SER A CA 1
ATOM 2994 C C . SER A 1 362 ? 13.070 -1.992 15.250 1.00 91.19 362 SER A C 1
ATOM 2996 O O . SER A 1 362 ? 13.163 -2.148 16.464 1.00 91.19 362 SER A O 1
ATOM 2998 N N . PHE A 1 363 ? 12.070 -1.299 14.698 1.00 92.44 363 PHE A N 1
ATOM 2999 C CA . PHE A 1 363 ? 10.966 -0.745 15.480 1.00 92.44 363 PHE A CA 1
ATOM 3000 C C . PHE A 1 363 ? 9.970 -1.818 15.935 1.00 92.44 363 PHE A C 1
ATOM 3002 O O . PHE A 1 363 ? 9.477 -1.762 17.061 1.00 92.44 363 PHE A O 1
ATOM 3009 N N . LEU A 1 364 ? 9.653 -2.778 15.062 1.00 89.00 364 LEU A N 1
ATOM 3010 C CA . LEU A 1 364 ? 8.687 -3.832 15.364 1.00 89.00 364 LEU A CA 1
ATOM 3011 C C . LEU A 1 364 ? 9.223 -4.867 16.365 1.00 89.00 364 LEU A C 1
ATOM 3013 O O . LEU A 1 364 ? 8.418 -5.620 16.910 1.00 89.00 364 LEU A O 1
ATOM 3017 N N . ASP A 1 365 ? 10.540 -4.889 16.603 1.00 82.12 365 ASP A N 1
ATOM 3018 C CA . ASP A 1 365 ? 11.231 -5.839 17.490 1.00 82.12 365 ASP A CA 1
ATOM 3019 C C . ASP A 1 365 ? 10.896 -7.301 17.139 1.00 82.12 365 ASP A C 1
ATOM 3021 O O . ASP A 1 365 ? 10.680 -8.160 17.994 1.00 82.12 365 ASP A O 1
ATOM 3025 N N . VAL A 1 366 ? 10.768 -7.573 15.835 1.00 72.56 366 VAL A N 1
ATOM 3026 C CA . VAL A 1 366 ? 10.433 -8.903 15.322 1.00 72.56 366 VAL A CA 1
ATOM 3027 C C . VAL A 1 366 ? 11.726 -9.648 15.033 1.00 72.56 366 VAL A C 1
ATOM 3029 O O . VAL A 1 366 ? 12.375 -9.427 14.006 1.00 72.56 366 VAL A O 1
ATOM 3032 N N . ASP A 1 367 ? 12.071 -10.575 15.925 1.00 60.41 367 ASP A N 1
ATOM 3033 C CA . ASP A 1 367 ? 13.108 -11.570 15.666 1.00 60.41 367 ASP A CA 1
ATOM 3034 C C . ASP A 1 367 ? 12.804 -12.311 14.357 1.00 60.41 367 ASP A C 1
ATOM 3036 O O . ASP A 1 367 ? 11.702 -12.824 14.152 1.00 60.41 367 ASP A O 1
ATOM 3040 N N . ASN A 1 368 ? 13.798 -12.406 13.471 1.00 64.75 368 ASN A N 1
ATOM 3041 C CA . ASN A 1 368 ? 13.666 -13.040 12.156 1.00 64.75 368 ASN A CA 1
ATOM 3042 C C . ASN A 1 368 ? 12.556 -12.431 11.286 1.00 64.75 368 ASN A C 1
ATOM 3044 O O . ASN A 1 368 ? 11.782 -13.170 10.671 1.00 64.75 368 ASN A O 1
ATOM 3048 N N . PHE A 1 369 ? 12.483 -11.098 11.210 1.00 85.31 369 PHE A N 1
ATOM 3049 C CA . PHE A 1 369 ? 11.574 -10.413 10.294 1.00 85.31 369 PHE A CA 1
ATOM 3050 C C . PHE A 1 369 ? 11.745 -10.948 8.861 1.00 85.31 369 PHE A C 1
ATOM 3052 O O . PHE A 1 369 ? 12.714 -10.633 8.167 1.00 85.31 369 PHE A O 1
ATOM 3059 N N . ILE A 1 370 ? 10.803 -11.800 8.436 1.00 92.81 370 ILE A N 1
ATOM 3060 C CA . ILE A 1 370 ? 10.921 -12.622 7.223 1.00 92.81 370 ILE A CA 1
ATOM 3061 C C . ILE A 1 370 ? 11.177 -11.781 5.971 1.00 92.81 370 ILE A C 1
ATOM 3063 O O . ILE A 1 370 ? 11.954 -12.193 5.114 1.00 92.81 370 ILE A O 1
ATOM 3067 N N . ALA A 1 371 ? 10.604 -10.576 5.925 1.00 95.12 371 ALA A N 1
ATOM 3068 C CA . ALA A 1 371 ? 10.798 -9.612 4.854 1.00 95.12 371 ALA A CA 1
ATOM 3069 C C . ALA A 1 371 ? 12.277 -9.226 4.673 1.00 95.12 371 ALA A C 1
ATOM 3071 O O . ALA A 1 371 ? 12.775 -9.238 3.552 1.00 95.12 371 ALA A O 1
ATOM 3072 N N . LEU A 1 372 ? 13.005 -8.938 5.761 1.00 94.50 372 LEU A N 1
ATOM 3073 C CA . LEU A 1 372 ? 14.432 -8.594 5.689 1.00 94.50 372 LEU A CA 1
ATOM 3074 C C . LEU A 1 372 ? 15.282 -9.789 5.258 1.00 94.50 372 LEU A C 1
ATOM 3076 O O . LEU A 1 372 ? 16.160 -9.639 4.416 1.00 94.50 372 LEU A O 1
ATOM 3080 N N . LYS A 1 373 ? 14.984 -10.984 5.777 1.00 94.44 373 LYS A N 1
ATOM 3081 C CA . LYS A 1 373 ? 15.691 -12.204 5.373 1.00 94.44 373 LYS A CA 1
ATOM 3082 C C . LYS A 1 373 ? 15.538 -12.468 3.870 1.00 94.44 373 LYS A C 1
ATOM 3084 O O . LYS A 1 373 ? 16.521 -12.705 3.177 1.00 94.44 373 LYS A O 1
ATOM 3089 N N . GLN A 1 374 ? 14.308 -12.414 3.362 1.00 97.31 374 GLN A N 1
ATOM 3090 C CA . GLN A 1 374 ? 14.032 -12.626 1.940 1.00 97.31 374 GLN A CA 1
ATOM 3091 C C . GLN A 1 374 ? 14.608 -11.504 1.069 1.00 97.31 374 GLN A C 1
ATOM 3093 O O . GLN A 1 374 ? 15.064 -11.769 -0.039 1.00 97.31 374 GLN A O 1
ATOM 3098 N N . LEU A 1 375 ? 14.651 -10.268 1.575 1.00 97.50 375 LEU A N 1
ATOM 3099 C CA . LEU A 1 375 ? 15.313 -9.154 0.899 1.00 97.50 375 LEU A CA 1
ATOM 3100 C C . LEU A 1 375 ? 16.810 -9.416 0.693 1.00 97.50 375 LEU A C 1
ATOM 3102 O O . LEU A 1 375 ? 17.316 -9.168 -0.396 1.00 97.50 375 LEU A O 1
ATOM 3106 N N . GLU A 1 376 ? 17.510 -9.939 1.703 1.00 96.31 376 GLU A N 1
ATOM 3107 C CA . GLU A 1 376 ? 18.931 -10.306 1.593 1.00 96.31 376 GLU A CA 1
ATOM 3108 C C . GLU A 1 376 ? 19.162 -11.458 0.602 1.00 96.31 376 GLU A C 1
ATOM 3110 O O . GLU A 1 376 ? 20.095 -11.413 -0.206 1.00 96.31 376 GLU A O 1
ATOM 3115 N N . GLU A 1 377 ? 18.292 -12.472 0.626 1.00 96.81 377 GLU A N 1
ATOM 3116 C CA . GLU A 1 377 ? 18.313 -13.578 -0.339 1.00 96.81 377 GLU A CA 1
ATOM 3117 C C . GLU A 1 377 ? 18.098 -13.068 -1.776 1.00 96.81 377 GLU A C 1
ATOM 3119 O O . GLU A 1 377 ? 18.812 -13.478 -2.694 1.00 96.81 377 GLU A O 1
ATOM 3124 N N . ASN A 1 378 ? 17.159 -12.138 -1.974 1.00 97.81 378 ASN A N 1
ATOM 3125 C CA . ASN A 1 378 ? 16.865 -11.556 -3.282 1.00 97.81 378 ASN A CA 1
ATOM 3126 C C . ASN A 1 378 ? 17.939 -10.566 -3.760 1.00 97.81 378 ASN A C 1
ATOM 3128 O O . ASN A 1 378 ? 18.234 -10.559 -4.953 1.00 97.81 378 ASN A O 1
ATOM 3132 N N . ASP A 1 379 ? 18.557 -9.774 -2.876 1.00 96.88 379 ASP A N 1
ATOM 3133 C CA . ASP A 1 379 ? 19.714 -8.928 -3.228 1.00 96.88 379 ASP A CA 1
ATOM 3134 C C . ASP A 1 379 ? 20.856 -9.809 -3.753 1.00 96.88 379 ASP A C 1
ATOM 3136 O O . ASP A 1 379 ? 21.344 -9.621 -4.868 1.00 96.88 379 ASP A O 1
ATOM 3140 N N . THR A 1 380 ? 21.169 -10.882 -3.016 1.00 96.56 380 THR A N 1
ATOM 3141 C CA . THR A 1 380 ? 22.180 -11.873 -3.413 1.00 96.56 380 THR A CA 1
ATOM 3142 C C . THR A 1 380 ? 21.826 -12.551 -4.739 1.00 96.56 380 THR A C 1
ATOM 3144 O O . THR A 1 380 ? 22.706 -12.799 -5.568 1.00 96.56 380 THR A O 1
ATOM 3147 N N . PHE A 1 381 ? 20.548 -12.873 -4.961 1.00 95.94 381 PHE A N 1
ATOM 3148 C CA . PHE A 1 381 ? 20.082 -13.422 -6.232 1.00 95.94 381 PHE A CA 1
ATOM 3149 C C . PHE A 1 381 ? 20.364 -12.457 -7.390 1.00 95.94 381 PHE A C 1
ATOM 3151 O O . PHE A 1 381 ? 20.963 -12.878 -8.378 1.00 95.94 381 PHE A O 1
ATOM 3158 N N . TRP A 1 382 ? 19.988 -11.179 -7.264 1.00 94.50 382 TRP A N 1
ATOM 3159 C CA . TRP A 1 382 ? 20.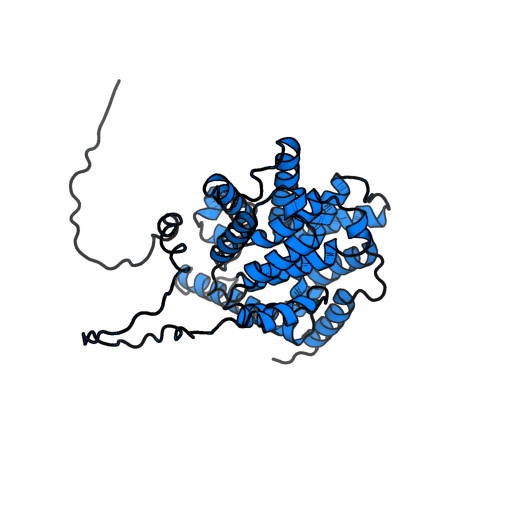189 -10.182 -8.319 1.00 94.50 382 TRP A CA 1
ATOM 3160 C C . TRP A 1 382 ? 21.665 -9.872 -8.568 1.00 94.50 382 TRP A C 1
ATOM 3162 O O . TRP A 1 382 ? 22.062 -9.779 -9.725 1.00 94.50 382 TRP A O 1
ATOM 3172 N N . GLU A 1 383 ? 22.502 -9.822 -7.530 1.00 91.94 383 GLU A N 1
ATOM 3173 C CA . GLU A 1 383 ? 23.958 -9.659 -7.676 1.00 91.94 383 GLU A CA 1
ATOM 3174 C C . GLU A 1 383 ? 24.608 -10.760 -8.523 1.00 91.94 383 GLU A C 1
ATOM 3176 O O . GLU A 1 383 ? 25.570 -10.514 -9.251 1.00 91.94 383 GLU A O 1
ATOM 3181 N N . ASN A 1 384 ? 24.092 -11.986 -8.417 1.00 91.75 384 ASN A N 1
ATOM 3182 C CA . ASN A 1 384 ? 24.604 -13.148 -9.139 1.00 91.75 384 ASN A CA 1
ATOM 3183 C C . ASN A 1 384 ? 23.822 -13.449 -10.426 1.00 91.75 384 ASN A C 1
ATOM 3185 O O . ASN A 1 384 ? 24.173 -14.388 -11.152 1.00 91.75 384 ASN A O 1
ATOM 3189 N N . TYR A 1 385 ? 22.767 -12.683 -10.707 1.00 88.38 385 TYR A N 1
ATOM 3190 C CA . TYR A 1 385 ? 21.922 -12.875 -11.872 1.00 88.38 385 TYR A CA 1
ATOM 3191 C C . TYR A 1 385 ? 22.699 -12.515 -13.140 1.00 88.38 385 TYR A C 1
ATOM 3193 O O . TYR A 1 385 ? 23.201 -11.402 -13.295 1.00 88.38 385 TYR A O 1
ATOM 3201 N N . LYS A 1 386 ? 22.801 -13.482 -14.052 1.00 76.00 386 LYS A N 1
ATOM 3202 C CA . LYS A 1 386 ? 23.360 -13.293 -15.392 1.00 76.00 386 LYS A CA 1
ATOM 3203 C C . LYS A 1 386 ? 22.200 -13.231 -16.372 1.00 76.00 386 LYS A C 1
ATOM 3205 O O . LYS A 1 386 ? 21.367 -14.136 -16.353 1.00 76.00 386 LYS A O 1
ATOM 3210 N N . GLU A 1 387 ? 22.159 -12.161 -17.160 1.00 66.56 387 GLU A N 1
ATOM 3211 C CA . GLU A 1 387 ? 21.108 -11.914 -18.157 1.00 66.56 387 GLU A CA 1
ATOM 3212 C C . GLU A 1 387 ? 21.004 -12.998 -19.232 1.00 66.56 387 GLU A C 1
ATOM 3214 O O . GLU A 1 387 ? 22.058 -13.541 -19.651 1.00 66.56 387 GLU A O 1
#

Radius of gyration: 23.65 Å; chains: 1; bounding box: 60×73×66 Å

InterPro domains:
  IPR002073 3'5'-cyclic nucleotide phosphodiesterase, catalytic domain [PF00233] (139-365)
  IPR002073 3'5'-cyclic nucleotide phosphodiesterase, catalytic domain [PS51845] (64-387)
  IPR003607 HD/PDEase domain [SM00471] (137-307)
  IPR003607 HD/PDEase domain [cd00077] (139-314)
  IPR023088 3'5'-cyclic nucleotide phosphodiesterase [PR00387] (135-148)
  IPR023088 3'5'-cyclic nucleotide phosphodiesterase [PR00387] (166-179)
  IPR023088 3'5'-cyclic nucleotide phosphodiesterase [PR00387] (180-195)
  IPR023088 3'5'-cyclic nucleotide phosphodiesterase [PR00387] (207-223)
  IPR023088 3'5'-cyclic nucleotide phosphodiesterase [PR00387] (289-302)
  IPR023174 3'5'-cyclic nucleotide phosphodiesterase, conserved site [PS00126] (180-191)
  IPR036971 3'5'-cyclic nucleotide phosphodiesterase, catalytic domain superfamily [G3DSA:1.10.1300.10] (61-387)

Foldseek 3Di:
DDDDDDDDDDDDDDDDDDPDPDDPPPPPDCPPVVPPPDDDDDDDDDDDDDDDDDDDDPDPPPPPDPQDVVVLVVLLVCLLPLQRDLVVNCVNVVNLSQLSNQLVLCVVLVLCVVLVHDPQLSNCQSVVLLVLADPPALALHSSLLSQLLSLLSNLCPQPVNVVLDDSLLSVLLNVLSSQLQGNPPLDDLVLCCVVVPPQCVVVVSQLSRLVVSLVVSVVCLVPPVSNNSCVSDDPVSSVVSNVLSSLQSSLLPPVCQVVLLVVLVVCVVVVNQDSNDPVSVSSVSNLSSNLSSPLLLLHAQVSSVSNLVSNVVSVVVNLVVVCVVVVNDQDPVNPDPPVDSLNVLLCCLVPHNQSSVVSVCVVSVDDPPSSNVSNVVSNVCSVPDDD

pLDDT: mean 82.8, std 25.5, range [23.8, 98.94]

Secondary structure (DSSP, 8-state):
--------------------S--SS-SSS-TTTGGG-S------------------------------HHHHHHHHTTTTSTT--HHHHHHHTTS-HHHHHHHHHHHHTTHHHHTT--HHHHHHHHHHHHTTS-TTSSSSSHHHHHHHHHHHHHHHTSHHHHHHS-HHHHHHHHHHHHHTTTT--SS-HHHHHHTT-HHHHHTTTSSHHHHHHHHHHHHHHHH-TTT-TTTTS-HHHHHHHHHHHHHHHHHH-GGGHHHHHHHHHHHHHTT---TTSHHHHHHHHHHHHHHHHT-GGGS-HHHHHHHHHHHHHHHHHHHHHHHHHTTT---TTTSS----HHHHHHHHIIIIIHHHHHHHHHHHT-TT-HHHHHHHHHHHHHHH---